Protein AF-A0A2J4PZT4-F1 (afdb_monomer_lite)

pLDDT: mean 82.84, std 11.15, range [50.34, 97.62]

InterPro domains:
  IPR010221 VCBS domain [TIGR01965] (191-259)
  IPR010221 VCBS domain [TIGR01965] (465-500)
  IPR055014 BapA/Bap-like, C-terminal domain [NF045619] (23-519)

Radius of gyration: 37.74 Å; chains: 1; bounding box: 84×54×115 Å

Secondary structure (DSSP, 8-state):
-EES--TT-B--GGGGTT---EEEEEEEEEEEEEEEEEEEEE---HHHHHHHHHHH-TT-EEEEEEEEEETTT-BEEEEEEEEEEEEEETTTEEEEEEEEEEEEEEEEEEEEEEEESSSSSHHHHHHHHHHHTT-----EEEEEEEEEEE---EEEETTS--TTSPPPPP-SS-EEEEEEESSSTT---EE--TT-EEEE-SSEEEEE-TTSEEEEEE--SGGGTT-EEEEEEEEE-TT--EEEEEEEEE-----PPPB--------PEEEEE-TTTT-EEEE-EEES--TT-B--GGGGTT---EEEEPTTEEEEEEEEEEEEEEPPSSSHHHHHHHHTTT-SEEEEEEEEEETTT-BEEEEEEEEEEEEEPTTSSEEEEEEEEE---BPSEEEEEEEEES-TTSHHHHHHHTT----EEEEEEEEEEEEEPPEEEETTS--TTS----BSSS-EEEEEE-TTSTTPPPEE--TT-EEEE-SSEEEEE-TTSEEEEEE--SGGGTT-----EEEEE-TT-

Organism: NCBI:txid1134687

Sequence (521 aa):
QLVGLTLLSTVDVSLLSGNNLRFSVGSGTIEDMTVSVNGNSLLTASGLLTTIVNLLGAGNTLTADLSVVNTVTGEVVAIAENSVSISASLLGGLSYNGTVSFANLPAGDYTMVISAPESNGPLVSLINALAAAQVASFVNVDVTDSVGYSVGAIEGNVLDTTASGDMQDSGQGISVTSAVSDSVDGSTPVNVTSAGVNITGAYGVLTIHSDGSYSYQLTKGGAAIGQSDVFSYTITDEAGNTSTTNLTINIGGNIEPAQANPDAQETDLTATFDTLNGESGTVGQLVGVSLLGSVNVGLLNGNSFDFDVAAGANEKVLLSVSGTTGLSLGAALSTLLSLLGGASSFTADLSIVDKATGEVVQVLTNAVNINVDGLGLSLDYSGGGWSSMLPSGSYTAVVSSPNTGGLLGALLDLNLGTFINVSVTDSEGYHTDSLTGNVLQSDGDGDVADTGVNIKVTSVTATSVTDADPVSVTSSGTTIAGAWGSLTIHSDGSYTYQPYGGVNSVGQSEVFTYTITDSLG

Foldseek 3Di:
DAEADDQADFDDLVVVPPFPDKDWFDAQKWKKFKKKKWFKFADPDPVLLVVLCVLQPPPHWDFWKKFKAFNPGRGTNDIDGSFWIWDADPNHIIIITGMDMDFQHHGGMIDMDTYHNHNDGSVVVNVVSCVVVVGDGDMDMDTFDMDMARHDKDKDFQQDDDPPRHDHDDDDAKWWQWKWWPQDPPIDIDGAAQVWDWYDHPFWIWTAHRRRIIITRGRGGPVLAQHKTKMKIWMAHPVGDIDIDIDIGGHHDPFDFWFFDDFDFDWDKDKDKPPFAPQKWKAFEEELDDAQDFDPLVVGPVTPGKDFAAFQKWKKFFKKWWDKWFDDPDPPQVVLCVQVVNDQKDFWWKFKAFNVGRHRNDIRGRQWIWGQPPVNGMTIITGTGIDDTGFGGMIDMHGYYSDCPHSSVVCVVVVTDGIIMMGGRMMMMIGIDKDKDFSQGDDPRGHDHIDGAAKWWQWKFFPQDPPTDIDGAAQVWDWDDHPFWIWTAHRRRIIITRGSTDPVCPPDDTDMDIDMDHPVD

Structure (mmCIF, N/CA/C/O backbone):
data_AF-A0A2J4PZT4-F1
#
_entry.id   AF-A0A2J4PZT4-F1
#
loop_
_atom_site.group_PDB
_atom_site.id
_atom_site.type_symbol
_atom_site.label_atom_id
_atom_site.label_alt_id
_atom_site.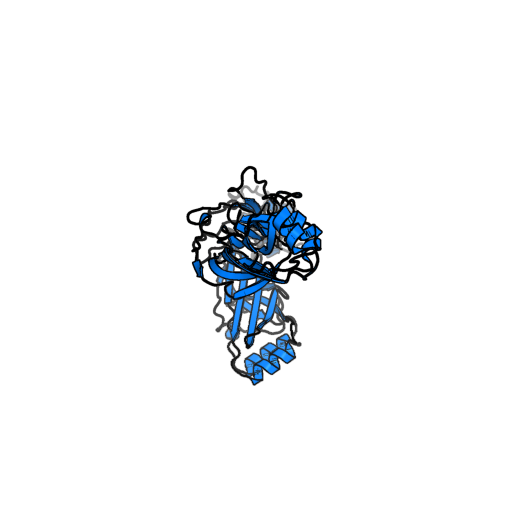label_comp_id
_atom_site.label_asym_id
_atom_site.label_entity_id
_atom_site.label_seq_id
_atom_site.pdbx_PDB_ins_code
_atom_site.Cartn_x
_atom_site.Cartn_y
_atom_site.Cartn_z
_atom_site.occupancy
_atom_site.B_iso_or_equiv
_atom_site.auth_seq_id
_atom_site.auth_comp_id
_atom_site.auth_asym_id
_atom_site.auth_atom_id
_atom_site.pdbx_PDB_model_num
ATOM 1 N N . GLN A 1 1 ? 2.993 -21.396 20.318 1.00 58.19 1 GLN A N 1
ATOM 2 C CA . GLN A 1 1 ? 1.892 -21.893 19.467 1.00 58.19 1 GLN A CA 1
ATOM 3 C C . GLN A 1 1 ? 0.947 -22.712 20.335 1.00 58.19 1 GLN A C 1
ATOM 5 O O . GLN A 1 1 ? 1.432 -23.542 21.097 1.00 58.19 1 GLN A O 1
ATOM 10 N N . LEU A 1 2 ? -0.358 -22.439 20.275 1.00 61.41 2 LEU A N 1
ATOM 11 C CA . LEU A 1 2 ? -1.412 -23.112 21.059 1.00 61.41 2 LEU A CA 1
ATOM 12 C C . LEU A 1 2 ? -2.424 -23.781 20.111 1.00 61.41 2 LEU A C 1
ATOM 14 O O . LEU A 1 2 ? -2.442 -23.479 18.922 1.00 61.41 2 LEU A O 1
ATOM 18 N N . VAL A 1 3 ? -3.244 -24.708 20.603 1.00 65.50 3 VAL A N 1
ATOM 19 C CA . VAL A 1 3 ? -4.161 -25.507 19.771 1.00 65.50 3 VAL A CA 1
ATOM 20 C C . VAL A 1 3 ? -5.600 -25.341 20.269 1.00 65.50 3 VAL A C 1
ATOM 22 O O . VAL A 1 3 ? -5.848 -25.598 21.445 1.00 65.50 3 VAL A O 1
ATOM 25 N N . GLY A 1 4 ? -6.529 -24.956 19.383 1.00 59.38 4 GLY A N 1
ATOM 26 C CA . GLY A 1 4 ? -7.976 -24.936 19.644 1.00 59.38 4 GLY A CA 1
ATOM 27 C C . GLY A 1 4 ? -8.456 -23.849 20.614 1.00 59.38 4 GLY A C 1
ATOM 28 O O . GLY A 1 4 ? -9.216 -24.152 21.534 1.00 59.38 4 GLY A O 1
ATOM 29 N N . LEU A 1 5 ? -7.993 -22.605 20.451 1.00 65.44 5 LEU A N 1
ATOM 30 C CA . LEU A 1 5 ? -8.408 -21.482 21.302 1.00 65.44 5 LEU A CA 1
ATOM 31 C C . LEU A 1 5 ? -9.755 -20.890 20.863 1.00 65.44 5 LEU A C 1
ATOM 33 O O . LEU A 1 5 ? -10.088 -20.869 19.686 1.00 65.44 5 LEU A O 1
ATOM 37 N N . THR A 1 6 ? -10.517 -20.372 21.829 1.00 67.06 6 THR A N 1
ATOM 38 C CA . THR A 1 6 ? -11.755 -19.604 21.594 1.00 67.06 6 THR A CA 1
ATOM 39 C C . THR A 1 6 ? -11.770 -18.348 22.471 1.00 67.06 6 THR A C 1
ATOM 41 O O . THR A 1 6 ? -11.064 -18.298 23.478 1.00 67.06 6 THR A O 1
ATOM 44 N N . LEU A 1 7 ? -12.596 -17.348 22.143 1.00 63.53 7 LEU A N 1
ATOM 45 C CA . LEU A 1 7 ? -12.765 -16.113 22.939 1.00 63.53 7 LEU A CA 1
ATOM 46 C C . LEU A 1 7 ? -13.178 -16.359 24.405 1.00 63.53 7 LEU A C 1
ATOM 48 O O . LEU A 1 7 ? -13.045 -15.482 25.243 1.00 63.53 7 LEU A O 1
ATOM 52 N N . LEU A 1 8 ? -13.689 -17.550 24.728 1.00 61.16 8 LEU A N 1
ATOM 53 C CA . LEU A 1 8 ? -14.095 -17.933 26.085 1.00 61.16 8 LEU A CA 1
ATOM 54 C C . LEU A 1 8 ? -13.060 -18.841 26.774 1.00 61.16 8 LEU A C 1
ATOM 56 O O . LEU A 1 8 ? -13.343 -19.418 27.825 1.00 61.16 8 LEU A O 1
ATOM 60 N N . SER A 1 9 ? -11.882 -19.023 26.169 1.00 78.38 9 SER A N 1
ATOM 61 C CA . SER A 1 9 ? -10.829 -19.902 26.682 1.00 78.38 9 SER A CA 1
ATOM 62 C C . SER A 1 9 ? -9.790 -19.150 27.512 1.00 78.38 9 SER A C 1
ATOM 64 O O . SER A 1 9 ? -9.510 -17.972 27.289 1.00 78.38 9 SER A O 1
ATOM 66 N N . THR A 1 10 ? -9.199 -19.862 28.470 1.00 78.94 10 THR A N 1
ATOM 67 C CA . THR A 1 10 ? -8.066 -19.391 29.266 1.00 78.94 10 THR A CA 1
ATOM 68 C C . THR A 1 10 ? -6.823 -20.213 28.949 1.00 78.94 10 THR A C 1
ATOM 70 O O . THR A 1 10 ? -6.861 -21.441 28.840 1.00 78.94 10 THR A O 1
ATOM 73 N N . VAL A 1 11 ? -5.704 -19.519 28.791 1.00 77.06 11 VAL A N 1
ATOM 74 C CA . VAL A 1 11 ? -4.378 -20.079 28.550 1.00 77.06 11 VAL A CA 1
ATOM 75 C C . VAL A 1 11 ? -3.606 -20.099 29.864 1.00 77.06 11 VAL A C 1
ATOM 77 O O . VAL A 1 11 ? -3.618 -19.128 30.619 1.00 77.06 11 VAL A O 1
ATOM 80 N N . ASP A 1 12 ? -2.883 -21.187 30.133 1.00 75.69 12 ASP A N 1
ATOM 81 C CA . ASP A 1 12 ? -1.920 -21.212 31.235 1.00 75.69 12 ASP A CA 1
ATOM 82 C C . ASP A 1 12 ? -0.808 -20.184 30.969 1.00 75.69 12 ASP A C 1
ATOM 84 O O . ASP A 1 12 ? 0.013 -20.341 30.062 1.00 75.69 12 ASP A O 1
ATOM 88 N N . VAL A 1 13 ? -0.781 -19.125 31.779 1.00 77.31 13 VAL A N 1
ATOM 89 C CA . VAL A 1 13 ? 0.150 -17.996 31.646 1.00 77.31 13 VAL A CA 1
ATOM 90 C C . VAL A 1 13 ? 1.624 -18.408 31.714 1.00 77.31 13 VAL A C 1
ATOM 92 O O . VAL A 1 13 ? 2.482 -17.699 31.188 1.00 77.31 13 VAL A O 1
ATOM 95 N N . SER A 1 14 ? 1.948 -19.571 32.296 1.00 71.06 14 SER A N 1
ATOM 96 C CA . SER A 1 14 ? 3.321 -20.091 32.310 1.00 71.06 14 SER A CA 1
ATOM 97 C C . SER A 1 14 ? 3.851 -20.393 30.901 1.00 71.06 14 SER A C 1
ATOM 99 O O . SER A 1 14 ? 5.047 -20.220 30.643 1.00 71.06 14 SER A O 1
ATOM 101 N N . LEU A 1 15 ? 2.961 -20.735 29.962 1.00 66.62 15 LEU A N 1
ATOM 102 C CA . LEU A 1 15 ? 3.273 -20.990 28.551 1.00 66.62 15 LEU A CA 1
ATOM 103 C C . LEU A 1 15 ? 3.558 -19.706 27.757 1.00 66.62 15 LEU A C 1
ATOM 105 O O . LEU A 1 15 ? 4.111 -19.775 26.662 1.00 66.62 15 LEU A O 1
ATOM 109 N N . LEU A 1 16 ? 3.206 -18.539 28.305 1.00 66.19 16 LEU A N 1
ATOM 110 C CA . LEU A 1 16 ? 3.392 -17.226 27.675 1.00 66.19 16 LEU A CA 1
ATOM 111 C C . LEU A 1 16 ? 4.749 -16.590 28.023 1.00 66.19 16 LEU A C 1
ATOM 113 O O . LEU A 1 16 ? 5.119 -15.562 27.463 1.00 66.19 16 LEU A O 1
ATOM 117 N N . SER A 1 17 ? 5.502 -17.188 28.952 1.00 62.00 17 SER A N 1
ATOM 118 C CA . SER A 1 17 ? 6.756 -16.632 29.484 1.00 62.00 17 SER A CA 1
ATOM 119 C C . SER A 1 17 ? 7.890 -16.514 28.457 1.00 62.00 17 SER A C 1
ATOM 121 O O . SER A 1 17 ? 8.795 -15.708 28.655 1.00 62.00 17 SER A O 1
ATOM 123 N N . GLY A 1 18 ? 7.831 -17.283 27.365 1.00 62.25 18 GLY A N 1
ATOM 124 C CA . GLY A 1 18 ? 8.786 -17.232 26.254 1.00 62.25 18 GLY A CA 1
ATOM 125 C C . GLY A 1 18 ? 8.393 -16.304 25.097 1.00 62.25 18 GLY A C 1
ATOM 126 O O . GLY A 1 18 ? 9.127 -16.253 24.114 1.00 62.25 18 GLY A O 1
ATOM 127 N N . ASN A 1 19 ? 7.251 -15.607 25.172 1.00 64.69 19 ASN A N 1
ATOM 128 C CA . ASN A 1 19 ? 6.832 -14.666 24.130 1.00 64.69 19 ASN A CA 1
ATOM 129 C C . ASN A 1 19 ? 7.552 -13.323 24.291 1.00 64.69 19 ASN A C 1
ATOM 131 O O . ASN A 1 19 ? 7.513 -12.712 25.360 1.00 64.69 19 ASN A O 1
ATOM 135 N N . ASN A 1 20 ? 8.157 -12.843 23.203 1.00 65.19 20 ASN A N 1
ATOM 136 C CA . ASN A 1 20 ? 8.910 -11.587 23.205 1.00 65.19 20 ASN A CA 1
ATOM 137 C C . ASN A 1 20 ? 8.027 -10.350 22.988 1.00 65.19 20 ASN A C 1
ATOM 139 O O . ASN A 1 20 ? 8.387 -9.276 23.461 1.00 65.19 20 ASN A O 1
ATOM 143 N N . LEU A 1 21 ? 6.869 -10.490 22.331 1.00 76.00 21 LEU A N 1
ATOM 144 C CA . LEU A 1 21 ? 5.929 -9.383 22.178 1.00 76.00 21 LEU A CA 1
ATOM 145 C C . LEU A 1 21 ? 5.022 -9.285 23.408 1.00 76.00 21 LEU A C 1
ATOM 147 O O . LEU A 1 21 ? 4.201 -10.173 23.672 1.00 76.00 21 LEU A O 1
ATOM 151 N N . ARG A 1 22 ? 5.160 -8.178 24.136 1.00 84.31 22 ARG A N 1
ATOM 152 C CA . ARG A 1 22 ? 4.256 -7.768 25.210 1.00 84.31 22 ARG A CA 1
ATOM 153 C C . ARG A 1 22 ? 3.906 -6.305 25.011 1.00 84.31 22 ARG A C 1
ATOM 155 O O . ARG A 1 22 ? 4.799 -5.494 24.784 1.00 84.31 22 ARG A O 1
ATOM 162 N N . PHE A 1 23 ? 2.630 -5.988 25.124 1.00 86.19 23 PHE A N 1
ATOM 163 C CA . PHE A 1 23 ? 2.130 -4.623 25.034 1.00 86.19 23 PHE A CA 1
ATOM 164 C C . PHE A 1 23 ? 1.073 -4.404 26.110 1.00 86.19 23 PHE A C 1
ATOM 166 O O . PHE A 1 23 ? 0.533 -5.367 26.660 1.00 86.19 23 PHE A O 1
ATOM 173 N N . SER A 1 24 ? 0.792 -3.148 26.427 1.00 87.12 24 SER A N 1
ATOM 174 C CA . SER A 1 24 ? -0.222 -2.789 27.407 1.00 87.12 24 SER A CA 1
ATOM 175 C C . SER A 1 24 ? -1.179 -1.763 26.827 1.00 87.12 24 SER A C 1
ATOM 177 O O . SER A 1 24 ? -0.778 -0.850 26.110 1.00 87.12 24 SER A O 1
ATOM 179 N N . VAL A 1 25 ? -2.455 -1.927 27.157 1.00 85.44 25 VAL A N 1
ATOM 180 C CA . VAL A 1 25 ? -3.487 -0.915 26.948 1.00 85.44 25 VAL A CA 1
ATOM 181 C C . VAL A 1 25 ? -3.657 -0.176 28.267 1.00 85.44 25 VAL A C 1
ATOM 183 O O . VAL A 1 25 ? -3.874 -0.800 29.313 1.00 85.44 25 VAL A O 1
ATOM 186 N N . GLY A 1 26 ? -3.521 1.149 28.225 1.00 80.44 26 GLY A N 1
ATOM 187 C CA . GLY A 1 26 ? -3.592 2.010 29.400 1.00 80.44 26 GLY A CA 1
ATOM 188 C C . GLY A 1 26 ? -4.915 1.894 30.163 1.00 80.44 26 GLY A C 1
ATOM 189 O O . GLY A 1 26 ? -5.976 1.609 29.614 1.00 80.44 26 GLY A O 1
ATOM 190 N N . SER A 1 27 ? -4.875 2.136 31.474 1.00 81.19 27 SER A N 1
ATOM 191 C CA . SER A 1 27 ? -6.096 2.206 32.282 1.00 81.19 27 SER A CA 1
ATOM 192 C C . SER A 1 27 ? -7.000 3.343 31.803 1.00 81.19 27 SER A C 1
ATOM 194 O O . SER A 1 27 ? -6.530 4.473 31.665 1.00 81.19 27 SER A O 1
ATOM 196 N N . GLY A 1 28 ? -8.294 3.067 31.624 1.00 74.38 28 GLY A N 1
ATOM 197 C CA . GLY A 1 28 ? -9.245 4.064 31.125 1.00 74.38 28 GLY A CA 1
ATOM 198 C C . GLY A 1 28 ? -9.096 4.357 29.632 1.00 74.38 28 GLY A C 1
ATOM 199 O O . GLY A 1 28 ? -9.621 5.366 29.167 1.00 74.38 28 GLY A O 1
ATOM 200 N N . THR A 1 29 ? -8.388 3.503 28.884 1.00 79.88 29 THR A N 1
ATOM 201 C CA . THR A 1 29 ? -8.364 3.545 27.424 1.00 79.88 29 THR A CA 1
ATOM 202 C C . THR A 1 29 ? -8.880 2.243 26.820 1.00 79.88 29 THR A C 1
ATOM 204 O O . THR A 1 29 ? -8.951 1.197 27.473 1.00 79.88 29 THR A O 1
ATOM 207 N N . ILE A 1 30 ? -9.278 2.340 25.559 1.00 85.31 30 ILE A N 1
ATOM 208 C CA . ILE A 1 30 ? -9.547 1.215 24.668 1.00 85.31 30 ILE A CA 1
ATOM 209 C C . ILE A 1 30 ? -8.637 1.406 23.463 1.00 85.31 30 ILE A C 1
ATOM 211 O O . ILE A 1 30 ? -8.523 2.534 22.996 1.00 85.31 30 ILE A O 1
ATOM 215 N N . GLU A 1 31 ? -8.007 0.353 22.957 1.00 83.44 31 GLU A N 1
ATOM 216 C CA . GLU A 1 31 ? -7.124 0.453 21.790 1.00 83.44 31 GLU A CA 1
ATOM 217 C C . GLU A 1 31 ? -7.657 -0.351 20.604 1.00 83.44 31 GLU A C 1
ATOM 219 O O . GLU A 1 31 ? -8.036 -1.517 20.745 1.00 83.44 31 GLU A O 1
ATOM 224 N N . ASP A 1 32 ? -7.632 0.266 19.429 1.00 85.38 32 ASP A N 1
ATOM 225 C CA . ASP A 1 32 ? -7.597 -0.456 18.160 1.00 85.38 32 ASP A CA 1
ATOM 226 C C . ASP A 1 32 ? -6.126 -0.615 17.758 1.00 85.38 32 ASP A C 1
ATOM 228 O O . ASP A 1 32 ? -5.315 0.279 17.983 1.00 85.38 32 ASP A O 1
ATOM 232 N N . MET A 1 33 ? -5.750 -1.762 17.205 1.00 83.88 33 MET A N 1
ATOM 233 C CA . MET A 1 33 ? -4.356 -2.100 16.927 1.00 83.88 33 MET A CA 1
ATOM 234 C C . MET A 1 33 ? -4.242 -2.887 15.631 1.00 83.88 33 MET A C 1
ATOM 236 O O . MET A 1 33 ? -4.926 -3.894 15.472 1.00 83.88 33 MET A O 1
ATOM 240 N N . THR A 1 34 ? -3.318 -2.500 14.758 1.00 81.62 34 THR A N 1
ATOM 241 C CA . THR A 1 34 ? -2.908 -3.302 13.602 1.00 81.62 34 THR A CA 1
ATOM 242 C C . THR A 1 34 ? -1.523 -3.877 13.843 1.00 81.62 34 THR A C 1
ATOM 244 O O . THR A 1 34 ? -0.612 -3.192 14.309 1.00 81.62 34 THR A O 1
ATOM 247 N N . VAL A 1 35 ? -1.368 -5.159 13.532 1.00 83.50 35 VAL A N 1
ATOM 248 C CA . VAL A 1 35 ? -0.105 -5.875 13.671 1.00 83.50 35 VAL A CA 1
ATOM 249 C C . VAL A 1 35 ? 0.289 -6.559 12.379 1.00 83.50 35 VAL A C 1
ATOM 251 O O . VAL A 1 35 ? -0.555 -7.102 11.662 1.00 83.50 35 VAL A O 1
ATOM 254 N N . SER A 1 36 ? 1.591 -6.577 12.123 1.00 84.88 36 SER A N 1
ATOM 255 C CA . SER A 1 36 ? 2.199 -7.352 11.051 1.00 84.88 36 SER A CA 1
ATOM 256 C C . SER A 1 36 ? 2.976 -8.526 11.637 1.00 84.88 36 SER A C 1
ATOM 258 O O . SER A 1 36 ? 3.699 -8.395 12.623 1.00 84.88 36 SER A O 1
ATOM 260 N N . VAL A 1 37 ? 2.797 -9.700 11.040 1.00 85.94 37 VAL A N 1
ATOM 261 C CA . VAL A 1 37 ? 3.424 -10.962 11.424 1.00 85.94 37 VAL A CA 1
ATOM 262 C C . VAL A 1 37 ? 4.362 -11.376 10.306 1.00 85.94 37 VAL A C 1
ATOM 264 O O . VAL A 1 37 ? 3.906 -11.860 9.273 1.00 85.94 37 VAL A O 1
ATOM 267 N N . ASN A 1 38 ? 5.667 -11.249 10.536 1.00 83.81 38 ASN A N 1
ATOM 268 C CA . ASN A 1 38 ? 6.696 -11.556 9.548 1.00 83.81 38 ASN A CA 1
ATOM 269 C C . ASN A 1 38 ? 7.791 -12.414 10.172 1.00 83.81 38 ASN A C 1
ATOM 271 O O . ASN A 1 38 ? 8.186 -12.219 11.317 1.00 83.81 38 ASN A O 1
ATOM 275 N N . GLY A 1 39 ? 8.337 -13.371 9.432 1.00 78.69 39 GLY A N 1
ATOM 276 C CA . GLY A 1 39 ? 9.518 -14.077 9.914 1.00 78.69 39 GLY A CA 1
ATOM 277 C C . GLY A 1 39 ? 9.910 -15.269 9.072 1.00 78.69 39 GLY A C 1
ATOM 278 O O . GLY A 1 39 ? 9.073 -15.922 8.446 1.00 78.69 39 GLY A O 1
ATOM 279 N N . ASN A 1 40 ? 11.202 -15.583 9.101 1.00 74.88 40 ASN A N 1
ATOM 280 C CA . ASN A 1 40 ? 11.754 -16.758 8.452 1.00 74.88 40 ASN A CA 1
ATOM 281 C C . ASN A 1 40 ? 12.463 -17.620 9.494 1.00 74.88 40 ASN A C 1
ATOM 283 O O . ASN A 1 40 ? 13.399 -17.192 10.165 1.00 74.88 40 ASN A O 1
ATOM 287 N N . SER A 1 41 ? 12.030 -18.868 9.611 1.00 73.19 41 SER A N 1
ATOM 288 C CA . SER A 1 41 ? 12.685 -19.864 10.453 1.00 73.19 41 SER A CA 1
ATOM 289 C C . SER A 1 41 ? 13.491 -20.807 9.574 1.00 73.19 41 SER A C 1
ATOM 291 O O . SER A 1 41 ? 12.914 -21.574 8.804 1.00 73.19 41 SER A O 1
ATOM 293 N N . LEU A 1 42 ? 14.820 -20.763 9.679 1.00 68.94 42 LEU A N 1
ATOM 294 C CA . LEU A 1 42 ? 15.697 -21.668 8.938 1.00 68.94 42 LEU A CA 1
ATOM 295 C C . LEU A 1 42 ? 15.722 -23.051 9.601 1.00 68.94 42 LEU A C 1
ATOM 297 O O . LEU A 1 42 ? 16.035 -23.179 10.785 1.00 68.94 42 LEU A O 1
ATOM 301 N N . LEU A 1 43 ? 15.421 -24.101 8.837 1.00 70.75 43 LEU A N 1
ATOM 302 C CA . LEU A 1 43 ? 15.370 -25.471 9.337 1.00 70.75 43 LEU A CA 1
ATOM 303 C C . LEU A 1 43 ? 16.652 -26.204 8.933 1.00 70.75 43 LEU A C 1
ATOM 305 O O . LEU A 1 43 ? 16.807 -26.657 7.804 1.00 70.75 43 LEU A O 1
ATOM 309 N N . THR A 1 44 ? 17.589 -26.352 9.868 1.00 60.41 44 THR A N 1
ATOM 310 C CA . THR A 1 44 ? 18.912 -26.947 9.591 1.00 60.41 44 THR A CA 1
ATOM 311 C C . THR A 1 44 ? 18.934 -28.482 9.644 1.00 60.41 44 THR A C 1
ATOM 313 O O . THR A 1 44 ? 19.931 -29.105 9.279 1.00 60.41 44 THR A O 1
ATOM 316 N N . ALA A 1 45 ? 17.838 -29.129 10.060 1.00 62.53 45 ALA A N 1
ATOM 317 C CA . ALA A 1 45 ? 17.738 -30.584 10.154 1.00 62.53 45 ALA A CA 1
ATOM 318 C C . ALA A 1 45 ? 17.124 -31.204 8.881 1.00 62.53 45 ALA A C 1
ATOM 320 O O . ALA A 1 45 ? 15.922 -31.103 8.638 1.00 62.53 45 ALA A O 1
ATOM 321 N N . SER A 1 46 ? 17.935 -31.928 8.101 1.00 59.19 46 SER A N 1
ATOM 322 C CA . SER A 1 46 ? 17.546 -32.551 6.817 1.00 59.19 46 SER A CA 1
ATOM 323 C C . SER A 1 46 ? 16.299 -33.465 6.892 1.00 59.19 46 SER A C 1
ATOM 325 O O . SER A 1 46 ? 15.489 -33.496 5.963 1.00 59.19 46 SER A O 1
ATOM 327 N N . GLY A 1 47 ? 16.073 -34.155 8.018 1.00 60.38 47 GLY A N 1
ATOM 328 C CA . GLY A 1 47 ? 14.874 -34.987 8.227 1.00 60.38 47 GLY A CA 1
ATOM 329 C C . GLY A 1 47 ? 13.589 -34.195 8.515 1.00 60.38 47 GLY A C 1
ATOM 330 O O . GLY A 1 47 ? 12.486 -34.653 8.208 1.00 60.38 47 GLY A O 1
ATOM 331 N N . LEU A 1 48 ? 13.723 -32.986 9.059 1.00 68.06 48 LEU A N 1
ATOM 332 C CA . LEU A 1 48 ? 12.598 -32.117 9.390 1.00 68.06 48 LEU A CA 1
ATOM 333 C C . LEU A 1 48 ? 12.056 -31.418 8.141 1.00 68.06 48 LEU A C 1
ATOM 335 O O . LEU A 1 48 ? 10.844 -31.350 7.965 1.00 68.06 48 LEU A O 1
ATOM 339 N N . LEU A 1 49 ? 12.942 -31.002 7.229 1.00 66.75 49 LEU A N 1
ATOM 340 C CA . LEU A 1 49 ? 12.549 -30.384 5.961 1.00 66.75 49 LEU A CA 1
ATOM 341 C C . LEU A 1 49 ? 11.675 -31.324 5.120 1.00 66.75 49 LEU A C 1
ATOM 343 O O . LEU A 1 49 ? 10.626 -30.920 4.638 1.00 66.75 49 LEU A O 1
ATOM 347 N N . THR A 1 50 ? 12.052 -32.601 5.019 1.00 66.31 50 THR A N 1
ATOM 348 C CA . THR A 1 50 ? 11.263 -33.612 4.291 1.00 66.31 50 THR A CA 1
ATOM 349 C C . THR A 1 50 ? 9.882 -33.812 4.927 1.00 66.31 50 THR A C 1
ATOM 351 O O . THR A 1 50 ? 8.877 -33.913 4.228 1.00 66.31 50 THR A O 1
ATOM 354 N N . THR A 1 51 ? 9.815 -33.834 6.261 1.00 66.81 51 THR A N 1
ATOM 355 C CA . THR A 1 51 ? 8.556 -33.976 7.010 1.00 66.81 51 THR A CA 1
ATOM 356 C C . THR A 1 51 ? 7.639 -32.771 6.790 1.00 66.81 51 THR A C 1
ATOM 358 O O . THR A 1 51 ? 6.449 -32.942 6.544 1.00 66.81 51 THR A O 1
ATOM 361 N N . ILE A 1 52 ? 8.198 -31.561 6.814 1.00 68.94 52 ILE A N 1
ATOM 362 C CA . ILE A 1 52 ? 7.466 -30.303 6.634 1.00 68.94 52 ILE A CA 1
ATOM 363 C C . ILE A 1 52 ? 7.011 -30.124 5.183 1.00 68.94 52 ILE A C 1
ATOM 365 O O . ILE A 1 52 ? 5.853 -29.794 4.954 1.00 68.94 52 ILE A O 1
ATOM 369 N N . VAL A 1 53 ? 7.864 -30.428 4.201 1.00 66.62 53 VAL A N 1
ATOM 370 C CA . VAL A 1 53 ? 7.499 -30.408 2.775 1.00 66.62 53 VAL A CA 1
ATOM 371 C C . VAL A 1 53 ? 6.409 -31.435 2.464 1.00 66.62 53 VAL A C 1
ATOM 373 O O . VAL A 1 53 ? 5.512 -31.137 1.685 1.00 66.62 53 VAL A O 1
ATOM 376 N N . ASN A 1 54 ? 6.424 -32.614 3.092 1.00 68.94 54 ASN A N 1
ATOM 377 C CA . ASN A 1 54 ? 5.354 -33.605 2.926 1.00 68.94 54 ASN A CA 1
ATOM 378 C C . ASN A 1 54 ? 4.041 -33.189 3.601 1.00 68.94 54 ASN A C 1
ATOM 380 O O . ASN A 1 54 ? 2.971 -33.547 3.118 1.00 68.94 54 ASN A O 1
ATOM 384 N N . LEU A 1 55 ? 4.122 -32.464 4.718 1.00 68.31 55 LEU A N 1
ATOM 385 C CA . LEU A 1 55 ? 2.955 -32.001 5.464 1.00 68.31 55 LEU A CA 1
ATOM 386 C C . LEU A 1 55 ? 2.280 -30.797 4.801 1.00 68.31 55 LEU A C 1
ATOM 388 O O . LEU A 1 55 ? 1.056 -30.711 4.790 1.00 68.31 55 LEU A O 1
ATOM 392 N N . LEU A 1 56 ? 3.083 -29.888 4.249 1.00 69.00 56 LEU A N 1
ATOM 393 C CA . LEU A 1 56 ? 2.611 -28.737 3.489 1.00 69.00 56 LEU A CA 1
ATOM 394 C C . LEU A 1 56 ? 2.237 -29.150 2.062 1.00 69.00 56 LEU A C 1
ATOM 396 O O . LEU A 1 56 ? 1.242 -28.687 1.539 1.00 69.00 56 LEU A O 1
ATOM 400 N N . GLY A 1 57 ? 2.971 -30.058 1.420 1.00 59.84 57 GLY A N 1
ATOM 401 C CA . GLY A 1 57 ? 2.887 -30.292 -0.024 1.00 59.84 57 GLY A CA 1
ATOM 402 C C . GLY A 1 57 ? 3.542 -29.151 -0.816 1.00 59.84 57 GLY A C 1
ATOM 403 O O . GLY A 1 57 ? 3.633 -28.018 -0.344 1.00 59.84 57 GLY A O 1
ATOM 404 N N . ALA A 1 58 ? 4.039 -29.435 -2.022 1.00 52.19 58 ALA A N 1
ATOM 405 C CA . ALA A 1 58 ? 4.707 -28.426 -2.846 1.00 52.19 58 ALA A CA 1
ATOM 406 C C . ALA A 1 58 ? 3.739 -27.278 -3.198 1.00 52.19 58 ALA A C 1
ATOM 408 O O . ALA A 1 58 ? 2.804 -27.477 -3.970 1.00 52.19 58 ALA A O 1
ATOM 409 N N . GLY A 1 59 ? 3.975 -26.092 -2.629 1.00 56.25 59 GLY A N 1
ATOM 410 C CA . GLY A 1 59 ? 3.230 -24.867 -2.931 1.00 56.25 59 GLY A CA 1
ATOM 411 C C . GLY A 1 59 ? 1.988 -24.588 -2.079 1.00 56.25 59 GLY A C 1
ATOM 412 O O . GLY A 1 59 ? 1.292 -23.627 -2.390 1.00 56.25 59 GLY A O 1
ATOM 413 N N . ASN A 1 60 ? 1.690 -25.365 -1.027 1.00 68.12 60 ASN A N 1
ATOM 414 C CA . ASN A 1 60 ? 0.567 -25.017 -0.147 1.00 68.12 60 ASN A CA 1
ATOM 415 C C . ASN A 1 60 ? 0.994 -24.151 1.042 1.00 68.12 60 ASN A C 1
ATOM 417 O O . ASN A 1 60 ? 2.094 -24.268 1.587 1.00 68.12 60 ASN A O 1
ATOM 421 N N . THR A 1 61 ? 0.036 -23.337 1.465 1.00 80.00 61 THR A N 1
ATOM 422 C CA . THR A 1 61 ? 0.085 -22.462 2.629 1.00 80.00 61 THR A CA 1
ATOM 423 C C . THR A 1 61 ? -0.849 -23.018 3.697 1.00 80.00 61 THR A C 1
ATOM 425 O O . THR A 1 61 ? -1.985 -23.383 3.393 1.00 80.00 61 THR A O 1
ATOM 428 N N . LEU A 1 62 ? -0.393 -23.069 4.948 1.00 85.69 62 LEU A N 1
ATOM 429 C CA . LEU A 1 62 ? -1.276 -23.255 6.099 1.00 85.69 62 LEU A CA 1
ATOM 430 C C . LEU A 1 62 ? -1.698 -21.899 6.639 1.00 85.69 62 LEU A C 1
ATOM 432 O O . LEU A 1 62 ? -0.898 -20.970 6.669 1.00 85.69 62 LEU A O 1
ATOM 436 N N . THR A 1 63 ? -2.932 -21.813 7.111 1.00 87.62 63 THR A N 1
ATOM 437 C CA . THR A 1 63 ? -3.425 -20.654 7.845 1.00 87.62 63 THR A CA 1
ATOM 438 C C . THR A 1 63 ? -3.465 -20.964 9.333 1.00 87.62 63 THR A C 1
ATOM 440 O O . THR A 1 63 ? -3.756 -22.091 9.743 1.00 87.62 63 THR A O 1
ATOM 443 N N . ALA A 1 64 ? -3.134 -19.965 10.139 1.00 88.06 64 ALA A N 1
ATOM 444 C CA . ALA A 1 64 ? -3.213 -20.001 11.587 1.00 88.06 64 ALA A CA 1
ATOM 445 C C . ALA A 1 64 ? -3.958 -18.767 12.095 1.00 88.06 64 ALA A C 1
ATOM 447 O O . ALA A 1 64 ? -3.980 -17.725 11.434 1.00 88.06 64 ALA A O 1
ATOM 448 N N . ASP A 1 65 ? -4.528 -18.887 13.285 1.00 90.38 65 ASP A N 1
ATOM 449 C CA . ASP A 1 65 ? -5.197 -17.784 13.957 1.00 90.38 65 ASP A CA 1
ATOM 450 C C . ASP A 1 65 ? -4.171 -16.975 14.748 1.00 90.38 65 ASP A C 1
ATOM 452 O O . ASP A 1 65 ? -3.213 -17.534 15.298 1.00 90.38 65 ASP A O 1
ATOM 456 N N . LEU A 1 66 ? -4.395 -15.668 14.858 1.00 90.38 66 LEU A N 1
ATOM 457 C CA . LEU A 1 66 ? -3.650 -14.806 15.768 1.00 90.38 66 LEU A CA 1
ATOM 458 C C . LEU A 1 66 ? -4.563 -14.389 16.916 1.00 90.38 66 LEU A C 1
ATOM 460 O O . LEU A 1 66 ? -5.625 -13.810 16.700 1.00 90.38 66 LEU A O 1
ATOM 464 N N . SER A 1 67 ? -4.155 -14.701 18.141 1.00 90.56 67 SER A N 1
ATOM 465 C CA . SER A 1 67 ? -4.945 -14.442 19.343 1.00 90.56 67 SER A CA 1
ATOM 466 C C . SER A 1 67 ? -4.244 -13.444 20.254 1.00 90.56 67 SER A C 1
ATOM 468 O O . SER A 1 67 ? -3.050 -13.588 20.518 1.00 90.56 67 SER A O 1
ATOM 470 N N . VAL A 1 68 ? -4.993 -12.482 20.788 1.00 91.50 68 VAL A N 1
ATOM 471 C CA . VAL A 1 68 ? -4.540 -11.574 21.848 1.00 91.50 68 VAL A CA 1
ATOM 472 C C . VAL A 1 68 ? -4.907 -12.187 23.193 1.00 91.50 68 VAL A C 1
ATOM 474 O O . VAL A 1 68 ? -6.069 -12.512 23.440 1.00 91.50 68 VAL A O 1
ATOM 477 N N . VAL A 1 69 ? -3.915 -12.364 24.061 1.00 90.88 69 VAL A N 1
ATOM 478 C CA . VAL A 1 69 ? -4.066 -13.054 25.347 1.00 90.88 69 VAL A CA 1
ATOM 479 C C . VAL A 1 69 ? -3.621 -12.141 26.476 1.00 90.88 69 VAL A C 1
ATOM 481 O O . VAL A 1 69 ? -2.502 -11.624 26.460 1.00 90.88 69 VAL A O 1
ATOM 484 N N . ASN A 1 70 ? -4.482 -11.963 27.475 1.00 91.44 70 ASN A N 1
ATOM 485 C CA . ASN A 1 70 ? -4.149 -11.233 28.687 1.00 91.44 70 ASN A CA 1
ATOM 486 C C . ASN A 1 70 ? -3.095 -12.017 29.480 1.00 91.44 70 ASN A C 1
ATOM 488 O O . ASN A 1 70 ? -3.287 -13.176 29.844 1.00 91.44 70 ASN A O 1
ATOM 492 N N . THR A 1 71 ? -1.960 -11.388 29.757 1.00 89.56 71 THR A N 1
ATOM 493 C CA . THR A 1 71 ? -0.811 -12.053 30.379 1.00 89.56 71 THR A CA 1
ATOM 494 C C . THR A 1 71 ? -0.956 -12.261 31.884 1.00 89.56 71 THR A C 1
ATOM 496 O O . THR A 1 71 ? -0.179 -13.019 32.465 1.00 89.56 71 THR A O 1
ATOM 499 N N . VAL A 1 72 ? -1.941 -11.613 32.509 1.00 88.25 72 VAL A N 1
ATOM 500 C CA . VAL A 1 72 ? -2.257 -11.748 33.933 1.00 88.25 72 VAL A CA 1
ATOM 501 C C . VAL A 1 72 ? -3.318 -12.825 34.146 1.00 88.25 72 VAL A C 1
ATOM 503 O O . VAL A 1 72 ? -3.143 -13.692 35.000 1.00 88.25 72 VAL A O 1
ATOM 506 N N . THR A 1 73 ? -4.410 -12.787 33.377 1.00 90.00 73 THR A N 1
ATOM 507 C CA . THR A 1 73 ? -5.549 -13.709 33.548 1.00 90.00 73 THR A CA 1
ATOM 508 C C . THR A 1 73 ? -5.456 -14.959 32.674 1.00 90.00 73 THR A C 1
ATOM 510 O O . THR A 1 73 ? -6.098 -15.963 32.980 1.00 90.00 73 THR A O 1
ATOM 513 N N . GLY A 1 74 ? -4.672 -14.917 31.594 1.00 87.12 74 GLY A N 1
ATOM 514 C CA . GLY A 1 74 ? -4.641 -15.953 30.562 1.00 87.12 74 GLY A CA 1
ATOM 515 C C . GLY A 1 74 ? -5.835 -15.906 29.606 1.00 87.12 74 GLY A C 1
ATOM 516 O O . GLY A 1 74 ? -5.949 -16.761 28.734 1.00 87.12 74 GLY A O 1
ATOM 517 N N . GLU A 1 75 ? -6.743 -14.947 29.763 1.00 90.25 75 GLU A N 1
ATOM 518 C CA . GLU A 1 75 ? -7.948 -14.822 28.945 1.00 90.25 75 GLU A CA 1
ATOM 519 C C . GLU A 1 75 ? -7.614 -14.448 27.498 1.00 90.25 75 GLU A C 1
ATOM 521 O O . GLU A 1 75 ? -6.808 -13.548 27.248 1.00 90.25 75 GLU A O 1
ATOM 526 N N . VAL A 1 76 ? -8.247 -15.128 26.542 1.00 90.44 76 VAL A N 1
ATOM 527 C CA . VAL A 1 76 ? -8.162 -14.775 25.122 1.00 90.44 76 VAL A CA 1
ATOM 528 C C . VAL A 1 76 ? -9.176 -13.674 24.820 1.00 90.44 76 VAL A C 1
ATOM 530 O O . VAL A 1 76 ? -10.370 -13.940 24.735 1.00 90.44 76 VAL A O 1
ATOM 533 N N . VAL A 1 77 ? -8.706 -12.441 24.635 1.00 90.81 77 VAL A N 1
ATOM 534 C CA . VAL A 1 77 ? -9.582 -11.265 24.471 1.00 90.81 77 VAL A CA 1
ATOM 535 C C . VAL A 1 77 ? -9.966 -10.986 23.020 1.00 90.81 77 VAL A C 1
ATOM 537 O O . VAL A 1 77 ? -10.994 -10.367 22.765 1.00 90.81 77 VAL A O 1
ATOM 540 N N . ALA A 1 78 ? -9.161 -11.448 22.061 1.00 91.25 78 ALA A N 1
ATOM 541 C CA . ALA A 1 78 ? -9.453 -11.315 20.639 1.00 91.25 78 ALA A CA 1
ATOM 542 C C . ALA A 1 78 ? -8.817 -12.458 19.841 1.00 91.25 78 ALA A C 1
ATOM 544 O O . ALA A 1 78 ? -7.741 -12.946 20.194 1.00 91.25 78 ALA A O 1
ATOM 545 N N . ILE A 1 79 ? -9.474 -12.872 18.757 1.00 90.69 79 ILE A N 1
ATOM 546 C CA . ILE A 1 79 ? -8.960 -13.856 17.800 1.00 90.69 79 ILE A CA 1
ATOM 547 C C . ILE A 1 79 ? -9.217 -13.323 16.399 1.00 90.69 79 ILE A C 1
ATOM 549 O O . ILE A 1 79 ? -10.339 -12.939 16.078 1.00 90.69 79 ILE A O 1
ATOM 553 N N . ALA A 1 80 ? -8.182 -13.339 15.572 1.00 90.62 80 ALA A N 1
ATOM 554 C CA . ALA A 1 80 ? -8.310 -13.150 14.146 1.00 90.62 80 ALA A CA 1
ATOM 555 C C . ALA A 1 80 ? -8.034 -14.466 13.423 1.00 90.62 80 ALA A C 1
ATOM 557 O O . ALA A 1 80 ? -6.888 -14.924 13.324 1.00 90.62 80 ALA A O 1
ATOM 558 N N . GLU A 1 81 ? -9.115 -15.071 12.946 1.00 90.38 81 GLU A N 1
ATOM 559 C CA . GLU A 1 81 ? -9.109 -16.393 12.333 1.00 90.38 81 GLU A CA 1
ATOM 560 C C . GLU A 1 81 ? -8.364 -16.393 10.995 1.00 90.38 81 GLU A C 1
ATOM 562 O O . GLU A 1 81 ? -8.532 -15.489 10.177 1.00 90.38 81 GLU A O 1
ATOM 567 N N . ASN A 1 82 ? -7.563 -17.431 10.752 1.00 87.88 82 ASN A N 1
ATOM 568 C CA . ASN A 1 82 ? -6.833 -17.674 9.505 1.00 87.88 82 ASN A CA 1
ATOM 569 C C . ASN A 1 82 ? -5.981 -16.487 9.011 1.00 87.88 82 ASN A C 1
ATOM 571 O O . ASN A 1 82 ? -5.729 -16.360 7.812 1.00 87.88 82 ASN A O 1
ATOM 575 N N . SER A 1 83 ? -5.538 -15.621 9.923 1.00 88.56 83 SER A N 1
ATOM 576 C CA . SER A 1 83 ? -4.874 -14.351 9.609 1.00 88.56 83 SER A CA 1
ATOM 577 C C . SER A 1 83 ? -3.374 -14.483 9.332 1.00 88.56 83 SER A C 1
ATOM 579 O O . SER A 1 83 ? -2.781 -13.594 8.723 1.00 88.56 83 SER A O 1
ATOM 581 N N . VAL A 1 84 ? -2.753 -15.596 9.733 1.00 89.56 84 VAL A N 1
ATOM 582 C CA . VAL A 1 84 ? -1.320 -15.842 9.533 1.00 89.56 84 VAL A CA 1
ATOM 583 C C . VAL A 1 84 ? -1.111 -16.957 8.518 1.00 89.56 84 VAL A C 1
ATOM 585 O O . VAL A 1 84 ? -1.486 -18.106 8.746 1.00 89.56 84 VAL A O 1
ATOM 588 N N . SER A 1 85 ? -0.458 -16.622 7.411 1.00 89.44 85 SER A N 1
ATOM 589 C CA . SER A 1 85 ? 0.000 -17.551 6.381 1.00 89.44 85 SER A CA 1
ATOM 590 C C . SER A 1 85 ? 1.344 -18.162 6.777 1.00 89.44 85 SER A C 1
ATOM 592 O O . SER A 1 85 ? 2.278 -17.450 7.146 1.00 89.44 85 SER A O 1
ATOM 594 N N . ILE A 1 86 ? 1.449 -19.487 6.688 1.00 86.69 86 ILE A N 1
ATOM 595 C CA . ILE A 1 86 ? 2.656 -20.263 6.975 1.00 86.69 86 ILE A CA 1
ATOM 596 C C . ILE A 1 86 ? 2.990 -21.100 5.743 1.00 86.69 86 ILE A C 1
ATOM 598 O O . ILE A 1 86 ? 2.231 -21.991 5.358 1.00 86.69 86 ILE A O 1
ATOM 602 N N . SER A 1 87 ? 4.145 -20.845 5.138 1.00 83.81 87 SER A N 1
ATOM 603 C CA . SER A 1 87 ? 4.597 -21.530 3.922 1.00 83.81 87 SER A CA 1
ATOM 604 C C . SER A 1 87 ? 6.027 -22.050 4.059 1.00 83.81 87 SER A C 1
ATOM 606 O O . SER A 1 87 ? 6.803 -21.579 4.891 1.00 83.81 87 SER A O 1
ATOM 608 N N . ALA A 1 88 ? 6.392 -23.048 3.252 1.00 77.19 88 ALA A N 1
ATOM 609 C CA . ALA A 1 88 ? 7.779 -23.493 3.153 1.00 77.19 88 ALA A CA 1
ATOM 610 C C . ALA A 1 88 ? 8.578 -22.554 2.239 1.00 77.19 88 ALA A C 1
ATOM 612 O O . ALA A 1 88 ? 8.176 -22.290 1.109 1.00 77.19 88 ALA A O 1
ATOM 613 N N . SER A 1 89 ? 9.744 -22.108 2.700 1.00 69.56 89 SER A N 1
ATOM 614 C CA . SER A 1 89 ? 10.705 -21.363 1.883 1.00 69.56 89 SER A CA 1
ATOM 615 C C . SER A 1 89 ? 11.548 -22.309 1.021 1.00 69.56 89 SER A C 1
ATOM 617 O O . SER A 1 89 ? 11.968 -23.374 1.486 1.00 69.56 89 SER A O 1
ATOM 619 N N . LEU A 1 90 ? 11.868 -21.883 -0.210 1.00 62.38 90 LEU A N 1
ATOM 620 C CA . LEU A 1 90 ? 12.771 -22.590 -1.135 1.00 62.38 90 LEU A CA 1
ATOM 621 C C . LEU A 1 90 ? 14.167 -22.841 -0.540 1.00 62.38 90 LEU A C 1
ATOM 623 O O . LEU A 1 90 ? 14.845 -23.779 -0.951 1.00 62.38 90 LEU A O 1
ATOM 627 N N . LEU A 1 91 ? 14.584 -22.034 0.440 1.00 63.38 91 LEU A N 1
ATOM 628 C CA . LEU A 1 91 ? 15.883 -22.148 1.111 1.00 63.38 91 LEU A CA 1
ATOM 629 C C . LEU A 1 91 ? 15.862 -23.082 2.337 1.00 63.38 91 LEU A C 1
ATOM 631 O O . LEU A 1 91 ? 16.825 -23.119 3.098 1.00 63.38 91 LEU A O 1
ATOM 635 N N . GLY A 1 92 ? 14.790 -23.859 2.531 1.00 64.69 92 GLY A N 1
ATOM 636 C CA . GLY A 1 92 ? 14.709 -24.861 3.598 1.00 64.69 92 GLY A CA 1
ATOM 637 C C . GLY A 1 92 ? 14.242 -24.296 4.940 1.00 64.69 92 GLY A C 1
ATOM 638 O O . GLY A 1 92 ? 14.848 -24.563 5.976 1.00 64.69 92 GLY A O 1
ATOM 639 N N . GLY A 1 93 ? 13.161 -23.514 4.934 1.00 76.12 93 GLY A N 1
ATOM 640 C CA . GLY A 1 93 ? 12.627 -22.864 6.133 1.00 76.12 93 GLY A CA 1
ATOM 641 C C . GLY A 1 93 ? 11.104 -22.759 6.163 1.00 76.12 93 GLY A C 1
ATOM 642 O O . GLY A 1 93 ? 10.435 -23.189 5.227 1.00 76.12 93 GLY A O 1
ATOM 643 N N . LEU A 1 94 ? 10.566 -22.161 7.226 1.00 80.56 94 LEU A N 1
ATOM 644 C CA . LEU A 1 94 ? 9.179 -21.689 7.293 1.00 80.56 94 LEU A CA 1
ATOM 645 C C . LEU A 1 94 ? 9.148 -20.171 7.153 1.00 80.56 94 LEU A C 1
ATOM 647 O O . LEU A 1 94 ? 9.957 -19.487 7.777 1.00 80.56 94 LEU A O 1
ATOM 651 N N . SER A 1 95 ? 8.217 -19.664 6.356 1.00 84.00 95 SER A N 1
ATOM 652 C CA . SER A 1 95 ? 7.913 -18.244 6.232 1.00 84.00 95 SER A CA 1
ATOM 653 C C . SER A 1 95 ? 6.548 -17.966 6.839 1.00 84.00 95 SER A C 1
ATOM 655 O O . SER A 1 95 ? 5.592 -18.683 6.540 1.00 84.00 95 SER A O 1
ATOM 657 N N . TYR A 1 96 ? 6.477 -16.925 7.660 1.00 86.44 96 TYR A N 1
ATOM 658 C CA . TYR A 1 96 ? 5.260 -16.417 8.283 1.00 86.44 96 TYR A CA 1
ATOM 659 C C . TYR A 1 96 ? 4.943 -15.057 7.677 1.00 86.44 96 TYR A C 1
ATOM 661 O O . TYR A 1 96 ? 5.855 -14.241 7.541 1.00 86.44 96 TYR A O 1
ATOM 669 N N . ASN A 1 97 ? 3.688 -14.843 7.292 1.00 85.00 97 ASN A N 1
ATOM 670 C CA . ASN A 1 97 ? 3.226 -13.577 6.733 1.00 85.00 97 ASN A CA 1
ATOM 671 C C . ASN A 1 97 ? 1.764 -13.321 7.113 1.00 85.00 97 ASN A C 1
ATOM 673 O O . ASN A 1 97 ? 0.925 -14.209 6.950 1.00 85.00 97 ASN A O 1
ATOM 677 N N . GLY A 1 98 ? 1.439 -12.112 7.549 1.00 85.44 98 GLY A N 1
ATOM 678 C CA . GLY A 1 98 ? 0.060 -11.687 7.778 1.00 85.44 98 GLY A CA 1
ATOM 679 C C . GLY A 1 98 ? -0.010 -10.272 8.333 1.00 85.44 98 GLY A C 1
ATOM 680 O O . GLY A 1 98 ? 0.882 -9.858 9.062 1.00 85.44 98 GLY A O 1
ATOM 681 N N . THR A 1 99 ? -1.084 -9.555 8.021 1.00 84.38 99 THR A N 1
ATOM 682 C CA . THR A 1 99 ? -1.397 -8.253 8.624 1.00 84.38 99 THR A CA 1
ATOM 683 C C . THR A 1 99 ? -2.825 -8.308 9.127 1.00 84.38 99 THR A C 1
ATOM 685 O O . THR A 1 99 ? -3.713 -8.782 8.415 1.00 84.38 99 THR A O 1
ATOM 688 N N . VAL A 1 100 ? -3.047 -7.879 10.366 1.00 86.69 100 VAL A N 1
ATOM 689 C CA . VAL A 1 100 ? -4.346 -8.032 11.016 1.00 86.69 100 VAL A CA 1
ATOM 690 C C . VAL A 1 100 ? -4.629 -6.935 12.024 1.00 86.69 100 VAL A C 1
ATOM 692 O O . VAL A 1 100 ? -3.730 -6.499 12.737 1.00 86.69 100 VAL A O 1
ATOM 695 N N . SER A 1 101 ? -5.894 -6.524 12.101 1.00 86.56 101 SER A N 1
ATOM 696 C CA . SER A 1 101 ? -6.356 -5.491 13.025 1.00 86.56 101 SER A CA 1
ATOM 697 C C . SER A 1 101 ? -7.262 -6.083 14.102 1.00 86.56 101 SER A C 1
ATOM 699 O O . SER A 1 101 ? -8.186 -6.848 13.819 1.00 86.56 101 SER A O 1
ATOM 701 N N . PHE A 1 102 ? -7.005 -5.701 15.346 1.00 89.25 102 PHE A N 1
ATOM 702 C CA . PHE A 1 102 ? -7.830 -5.972 16.510 1.00 89.25 102 PHE A CA 1
ATOM 703 C C . PHE A 1 102 ? -8.489 -4.674 16.948 1.00 89.25 102 PHE A C 1
ATOM 705 O O . PHE A 1 102 ? -7.817 -3.659 17.087 1.00 89.25 102 PHE A O 1
ATOM 712 N N . ALA A 1 103 ? -9.795 -4.713 17.185 1.00 87.62 103 ALA A N 1
ATOM 713 C CA . ALA A 1 103 ? -10.540 -3.542 17.616 1.00 87.62 103 ALA A CA 1
ATOM 714 C C . ALA A 1 103 ? -11.037 -3.707 19.050 1.00 87.62 103 ALA A C 1
ATOM 716 O O . ALA A 1 103 ? -11.443 -4.795 19.465 1.00 87.62 103 ALA A O 1
ATOM 717 N N . ASN A 1 104 ? -11.128 -2.588 19.754 1.00 87.19 104 ASN A N 1
ATOM 718 C CA . ASN A 1 104 ? -11.694 -2.455 21.084 1.00 87.19 104 ASN A CA 1
ATOM 719 C C . ASN A 1 104 ? -10.974 -3.281 22.161 1.00 87.19 104 ASN A C 1
ATOM 721 O O . ASN A 1 104 ? -11.627 -3.848 23.041 1.00 87.19 104 ASN A O 1
ATOM 725 N N . LEU A 1 105 ? -9.643 -3.368 22.101 1.00 89.44 105 LEU A N 1
ATOM 726 C CA . LEU A 1 105 ? -8.859 -4.021 23.143 1.00 89.44 105 LEU A CA 1
ATOM 727 C C . LEU A 1 105 ? -8.999 -3.224 24.450 1.00 89.44 105 LEU A C 1
ATOM 729 O O . LEU A 1 105 ? -8.654 -2.041 24.480 1.00 89.44 105 LEU A O 1
ATOM 733 N N . PRO A 1 106 ? -9.520 -3.827 25.533 1.00 88.31 106 PRO A N 1
ATOM 734 C CA . PRO A 1 106 ? -9.702 -3.122 26.794 1.00 88.31 106 PRO A CA 1
ATOM 735 C C . PRO A 1 106 ? -8.366 -2.941 27.523 1.00 88.31 106 PRO A C 1
ATOM 737 O O . PRO A 1 106 ? -7.386 -3.620 27.220 1.00 88.31 106 PRO A O 1
ATOM 740 N N . ALA A 1 107 ? -8.342 -2.080 28.541 1.00 87.38 107 ALA A N 1
ATOM 741 C CA . ALA A 1 107 ? -7.196 -1.920 29.437 1.00 87.38 107 ALA A CA 1
ATOM 742 C C . ALA A 1 107 ? -6.663 -3.265 29.967 1.00 87.38 107 ALA A C 1
ATOM 744 O O . ALA A 1 107 ? -7.424 -4.092 30.476 1.00 87.38 107 ALA A O 1
ATOM 745 N N . GLY A 1 108 ? -5.349 -3.476 29.877 1.00 89.75 108 GLY A N 1
ATOM 746 C CA . GLY A 1 108 ? -4.712 -4.722 30.299 1.00 89.75 108 GLY A CA 1
ATOM 747 C C . GLY A 1 108 ? -3.327 -4.938 29.697 1.00 89.75 108 GLY A C 1
ATOM 748 O O . GLY A 1 108 ? -2.899 -4.205 28.809 1.00 89.75 108 GLY A O 1
ATOM 749 N N . ASP A 1 109 ? -2.634 -5.966 30.186 1.00 90.88 109 ASP A N 1
ATOM 750 C CA . ASP A 1 109 ? -1.322 -6.380 29.688 1.00 90.88 109 ASP A CA 1
ATOM 751 C C . ASP A 1 109 ? -1.463 -7.616 28.805 1.00 90.88 109 ASP A C 1
ATOM 753 O O . ASP A 1 109 ? -1.925 -8.665 29.266 1.00 90.88 109 ASP A O 1
ATOM 757 N N . TYR A 1 110 ? -1.001 -7.533 27.564 1.00 91.25 110 TYR A N 1
ATOM 758 C CA . TYR A 1 110 ? -1.266 -8.528 26.534 1.00 91.25 110 TYR A CA 1
ATOM 759 C C . TYR A 1 110 ? -0.001 -9.085 25.889 1.00 91.25 110 TYR A C 1
ATOM 761 O O . TYR A 1 110 ? 1.085 -8.505 25.913 1.00 91.25 110 TYR A O 1
ATOM 769 N N . THR A 1 111 ? -0.168 -10.259 25.295 1.00 90.06 111 THR A N 1
ATOM 770 C CA . THR A 1 111 ? 0.759 -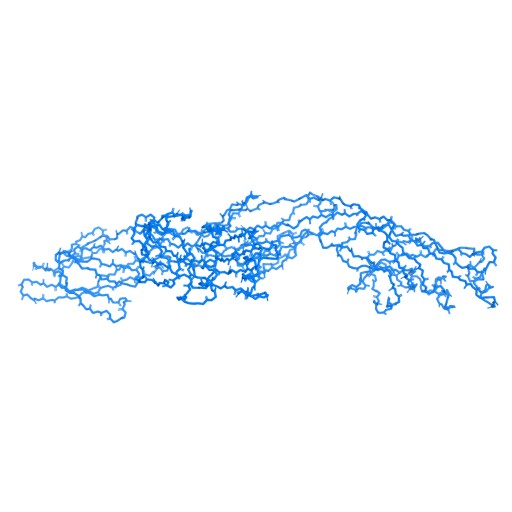10.874 24.350 1.00 90.06 111 THR A CA 1
ATOM 771 C C . THR A 1 111 ? -0.047 -11.447 23.191 1.00 90.06 111 THR A C 1
ATOM 773 O O . THR A 1 111 ? -1.265 -11.614 23.299 1.00 90.06 111 THR A O 1
ATOM 776 N N . MET A 1 112 ? 0.622 -11.771 22.091 1.00 88.31 112 MET A N 1
ATOM 777 C CA . MET A 1 112 ? -0.013 -12.422 20.950 1.00 88.31 112 MET A CA 1
ATOM 778 C C . MET A 1 112 ? 0.467 -13.856 20.805 1.00 88.31 112 MET A C 1
ATOM 780 O O . MET A 1 112 ? 1.631 -14.173 21.061 1.00 88.31 112 MET A O 1
ATOM 784 N N . VAL A 1 113 ? -0.440 -14.736 20.387 1.00 86.31 113 VAL A N 1
ATOM 785 C CA . VAL A 1 113 ? -0.132 -16.144 20.162 1.00 86.31 113 VAL A CA 1
ATOM 786 C C . VAL A 1 113 ? -0.705 -16.610 18.837 1.00 86.31 113 VAL A C 1
ATOM 788 O O . VAL A 1 113 ? -1.892 -16.457 18.572 1.00 86.31 113 VAL A O 1
ATOM 791 N N . ILE A 1 114 ? 0.145 -17.251 18.035 1.00 84.69 114 ILE A N 1
ATOM 792 C CA . ILE A 1 114 ? -0.294 -18.004 16.862 1.00 84.69 114 ILE A CA 1
ATOM 793 C C . ILE A 1 114 ? -0.896 -19.323 17.337 1.00 84.69 114 ILE A C 1
ATOM 795 O O . ILE A 1 114 ? -0.229 -20.098 18.042 1.00 84.69 114 ILE A O 1
ATOM 799 N N . SER A 1 115 ? -2.139 -19.588 16.953 1.00 82.69 115 SER A N 1
ATOM 800 C CA . SER A 1 115 ? -2.857 -20.794 17.342 1.00 82.69 115 SER A CA 1
ATOM 801 C C . SER A 1 115 ? -3.446 -21.544 16.152 1.00 82.69 115 SER A C 1
ATOM 803 O O . SER A 1 115 ? -3.655 -20.993 15.073 1.00 82.69 115 SER A O 1
ATOM 805 N N . ALA A 1 116 ? -3.624 -22.854 16.327 1.00 81.31 116 ALA A N 1
ATOM 806 C CA . ALA A 1 116 ? -4.321 -23.667 15.346 1.00 81.31 116 ALA A CA 1
ATOM 807 C C . ALA A 1 116 ? -5.840 -23.536 15.550 1.00 81.31 116 ALA A C 1
ATOM 809 O O . ALA A 1 116 ? -6.280 -23.753 16.687 1.00 81.31 116 ALA A O 1
ATOM 810 N N . PRO A 1 117 ? -6.615 -23.267 14.479 1.00 72.62 117 PRO A N 1
ATOM 811 C CA . PRO A 1 117 ? -8.068 -23.081 14.569 1.00 72.62 117 PRO A CA 1
ATOM 812 C C . PRO A 1 117 ? -8.777 -24.347 15.060 1.00 72.62 117 PRO A C 1
ATOM 814 O O . PRO A 1 117 ? -9.791 -24.295 15.745 1.00 72.62 117 PRO A O 1
ATOM 817 N N . GLU A 1 118 ? -8.197 -25.510 14.761 1.00 76.62 118 GLU A N 1
ATOM 818 C CA . GLU A 1 118 ? -8.742 -26.813 15.112 1.00 76.62 118 GLU A CA 1
ATOM 819 C C . GLU A 1 118 ? -7.795 -27.598 16.018 1.00 76.62 118 GLU A C 1
ATOM 821 O O . GLU A 1 118 ? -6.568 -27.469 15.965 1.00 76.62 118 GLU A O 1
ATOM 826 N N . SER A 1 119 ? -8.376 -28.487 16.828 1.00 76.81 119 SER A N 1
ATOM 827 C CA . SER A 1 119 ? -7.624 -29.362 17.743 1.00 76.81 119 SER A CA 1
ATOM 828 C C . SER A 1 119 ? -6.849 -30.491 17.048 1.00 76.81 119 SER A C 1
ATOM 830 O O . SER A 1 119 ? -6.043 -31.189 17.665 1.00 76.81 119 SER A O 1
ATOM 832 N N . ASN A 1 120 ? -7.088 -30.678 15.752 1.00 71.19 120 ASN A N 1
ATOM 833 C CA . ASN A 1 120 ? -6.443 -31.659 14.894 1.00 71.19 120 ASN A CA 1
ATOM 834 C C . ASN A 1 120 ? -6.204 -31.045 13.503 1.00 71.19 120 ASN A C 1
ATOM 836 O O . ASN A 1 120 ? -6.841 -30.065 13.136 1.00 71.19 120 ASN A O 1
ATOM 840 N N . GLY A 1 121 ? -5.256 -31.594 12.738 1.00 79.69 121 GLY A N 1
ATOM 841 C CA . GLY A 1 121 ? -4.990 -31.141 11.369 1.00 79.69 121 GLY A CA 1
ATOM 842 C C . GLY A 1 121 ? -3.510 -30.929 11.040 1.00 79.69 121 GLY A C 1
ATOM 843 O O . GLY A 1 121 ? -2.625 -31.236 11.853 1.00 79.69 121 GLY A O 1
ATOM 844 N N . PRO A 1 122 ? -3.219 -30.425 9.828 1.00 79.62 122 PRO A N 1
ATOM 845 C CA . PRO A 1 122 ? -1.852 -30.270 9.343 1.00 79.62 122 PRO A CA 1
ATOM 846 C C . PRO A 1 122 ? -1.063 -29.231 10.146 1.00 79.62 122 PRO A C 1
ATOM 848 O O . PRO A 1 122 ? 0.094 -29.480 10.466 1.00 79.62 122 PRO A O 1
ATOM 851 N N . LEU A 1 123 ? -1.687 -28.128 10.576 1.00 82.12 123 LEU A N 1
ATOM 852 C CA . LEU A 1 123 ? -1.016 -27.131 11.415 1.00 82.12 123 LEU A CA 1
ATOM 853 C C . LEU A 1 123 ? -0.644 -27.692 12.794 1.00 82.12 123 LEU A C 1
ATOM 855 O O . LEU A 1 123 ? 0.494 -27.549 13.222 1.00 82.12 123 LEU A O 1
ATOM 859 N N . VAL A 1 124 ? -1.548 -28.418 13.455 1.00 81.00 124 VAL A N 1
ATOM 860 C CA . VAL A 1 124 ? -1.246 -29.094 14.732 1.00 81.00 124 VAL A CA 1
ATOM 861 C C . VAL A 1 124 ? -0.102 -30.099 14.567 1.00 81.00 124 VAL A C 1
ATOM 863 O O . VAL A 1 124 ? 0.794 -30.183 15.407 1.00 81.00 124 VAL A O 1
ATOM 866 N N . SER A 1 125 ? -0.090 -30.835 13.455 1.00 81.38 125 SER A N 1
ATOM 867 C CA . SER A 1 125 ? 0.991 -31.772 13.130 1.00 81.38 125 SER A CA 1
ATOM 868 C C . SER A 1 125 ? 2.327 -31.054 12.916 1.00 81.38 125 SER A C 1
ATOM 870 O O . SER A 1 125 ? 3.360 -31.549 13.366 1.00 81.38 125 SER A O 1
ATOM 872 N N . LEU A 1 126 ? 2.307 -29.871 12.291 1.00 80.44 126 LEU A N 1
ATOM 873 C CA . LEU A 1 126 ? 3.487 -29.038 12.068 1.00 80.44 126 LEU A CA 1
ATOM 874 C C . LEU A 1 126 ? 4.042 -28.522 13.397 1.00 80.44 126 LEU A C 1
ATOM 876 O O . LEU A 1 126 ? 5.227 -28.693 13.668 1.00 80.44 126 LEU A O 1
ATOM 880 N N . ILE A 1 127 ? 3.176 -27.964 14.247 1.00 78.62 127 ILE A N 1
ATOM 881 C CA . ILE A 1 127 ? 3.523 -27.477 15.589 1.00 78.62 127 ILE A CA 1
ATOM 882 C C . ILE A 1 127 ? 4.188 -28.601 16.402 1.00 78.62 127 ILE A C 1
ATOM 884 O O . ILE A 1 127 ? 5.273 -28.419 16.957 1.00 78.62 127 ILE A O 1
ATOM 888 N N . ASN A 1 128 ? 3.587 -29.795 16.417 1.00 79.50 128 ASN A N 1
ATOM 889 C CA . ASN A 1 128 ? 4.128 -30.953 17.133 1.00 79.50 128 ASN A CA 1
ATOM 890 C C . ASN A 1 128 ? 5.478 -31.424 16.567 1.00 79.50 128 ASN A C 1
ATOM 892 O O . ASN A 1 128 ? 6.368 -31.792 17.336 1.00 79.50 128 ASN A O 1
ATOM 896 N N . ALA A 1 129 ? 5.656 -31.403 15.242 1.00 78.94 129 ALA A N 1
ATOM 897 C CA . ALA A 1 129 ? 6.917 -31.771 14.602 1.00 78.94 129 ALA A CA 1
ATOM 898 C C . ALA A 1 129 ? 8.047 -30.784 14.942 1.00 78.94 129 ALA A C 1
ATOM 900 O O . ALA A 1 129 ? 9.160 -31.213 15.251 1.00 78.94 129 ALA A O 1
ATOM 901 N N . LEU A 1 130 ? 7.758 -29.477 14.940 1.00 78.00 130 LEU A N 1
ATOM 902 C CA . LEU A 1 130 ? 8.708 -28.432 15.338 1.00 78.00 130 LEU A CA 1
ATOM 903 C C . LEU A 1 130 ? 9.103 -28.564 16.815 1.00 78.00 130 LEU A C 1
ATOM 905 O O . LEU A 1 130 ? 10.291 -28.520 17.141 1.00 78.00 130 LEU A O 1
ATOM 909 N N . ALA A 1 131 ? 8.123 -28.803 17.693 1.00 77.69 131 ALA A N 1
ATOM 910 C CA . ALA A 1 131 ? 8.352 -29.002 19.121 1.00 77.69 131 ALA A CA 1
ATOM 911 C C . ALA A 1 131 ? 9.203 -30.252 19.403 1.00 77.69 131 ALA A C 1
ATOM 913 O O . ALA A 1 131 ? 10.179 -30.180 20.149 1.00 77.69 131 ALA A O 1
ATOM 914 N N . ALA A 1 132 ? 8.892 -31.386 18.766 1.00 76.94 132 ALA A N 1
ATOM 915 C CA . ALA A 1 132 ? 9.667 -32.621 18.903 1.00 76.94 132 ALA A CA 1
ATOM 916 C C . ALA A 1 132 ? 11.113 -32.468 18.398 1.00 76.94 132 ALA A C 1
ATOM 918 O O . ALA A 1 132 ? 12.032 -33.081 18.943 1.00 76.94 132 ALA A O 1
ATOM 919 N N . ALA A 1 133 ? 11.320 -31.631 17.379 1.00 72.94 133 ALA A N 1
ATOM 920 C CA . ALA A 1 133 ? 12.637 -31.310 16.845 1.00 72.94 133 ALA A CA 1
ATOM 921 C C . ALA A 1 133 ? 13.386 -30.227 17.646 1.00 72.94 133 ALA A C 1
ATOM 923 O O . ALA A 1 133 ? 14.538 -29.941 17.321 1.00 72.94 133 ALA A O 1
ATOM 924 N N . GLN A 1 134 ? 12.764 -29.643 18.681 1.00 73.00 134 GLN A N 1
ATOM 925 C CA . GLN A 1 134 ? 13.303 -28.529 19.474 1.00 73.00 134 GLN A CA 1
ATOM 926 C C . GLN A 1 134 ? 13.755 -27.342 18.608 1.00 73.00 134 GLN A C 1
ATOM 928 O O . GLN A 1 134 ? 14.744 -26.673 18.906 1.00 73.00 134 GLN A O 1
ATOM 933 N N . VAL A 1 135 ? 13.041 -27.088 17.510 1.00 70.06 135 VAL A N 1
ATOM 934 C CA . VAL A 1 135 ? 13.337 -25.959 16.630 1.00 70.06 135 VAL A CA 1
ATOM 935 C C . VAL A 1 135 ? 12.665 -24.711 17.178 1.00 70.06 135 VAL A C 1
ATOM 937 O O . VAL A 1 135 ? 11.442 -24.655 17.292 1.00 70.06 135 VAL A O 1
ATOM 940 N N . ALA A 1 136 ? 13.468 -23.692 17.476 1.00 63.28 136 ALA A N 1
ATOM 941 C CA . ALA A 1 136 ? 12.954 -22.356 17.727 1.00 63.28 136 ALA A CA 1
ATOM 942 C C . ALA A 1 136 ? 12.477 -21.755 16.396 1.00 63.28 136 ALA A C 1
ATOM 944 O O . ALA A 1 136 ? 13.279 -21.548 15.485 1.00 63.28 136 ALA A O 1
ATOM 945 N N . SER A 1 137 ? 11.174 -21.505 16.269 1.00 64.44 137 SER A N 1
ATOM 946 C CA . SER A 1 137 ? 10.648 -20.686 15.180 1.00 64.44 137 SER A CA 1
ATOM 947 C C . SER A 1 137 ? 10.806 -19.215 15.546 1.00 64.44 137 SER A C 1
ATOM 949 O O . SER A 1 137 ? 10.298 -18.784 16.582 1.00 64.44 137 SER A O 1
ATOM 951 N N . PHE A 1 138 ? 11.479 -18.450 14.695 1.00 65.56 138 PHE A N 1
ATOM 952 C CA . PHE A 1 138 ? 11.553 -17.001 14.807 1.00 65.56 138 PHE A CA 1
ATOM 953 C C . PHE A 1 138 ? 10.397 -16.409 14.007 1.00 65.56 138 PHE A C 1
ATOM 955 O O . PHE A 1 138 ? 10.373 -16.494 12.778 1.00 65.56 138 PHE A O 1
ATOM 962 N N . VAL A 1 139 ? 9.424 -15.864 14.728 1.00 75.31 139 VAL A N 1
ATOM 963 C CA . VAL A 1 139 ? 8.330 -15.075 14.168 1.00 75.31 139 VAL A CA 1
ATOM 964 C C . VAL A 1 139 ? 8.406 -13.715 14.829 1.00 75.31 139 VAL A C 1
ATOM 966 O O . VAL A 1 139 ? 8.403 -13.637 16.059 1.00 75.31 139 VAL A O 1
ATOM 969 N N . ASN A 1 140 ? 8.510 -12.674 14.018 1.00 79.06 140 ASN A N 1
ATOM 970 C CA . ASN A 1 140 ? 8.375 -11.308 14.470 1.00 79.06 140 ASN A CA 1
ATOM 971 C C . ASN A 1 140 ? 6.905 -10.904 14.380 1.00 79.06 140 ASN A C 1
ATOM 973 O O . ASN A 1 140 ? 6.211 -11.249 13.421 1.00 79.06 140 ASN A O 1
ATOM 977 N N . VAL A 1 141 ? 6.432 -10.211 15.405 1.00 80.00 141 VAL A N 1
ATOM 978 C CA . VAL A 1 141 ? 5.109 -9.598 15.410 1.00 80.00 141 VAL A CA 1
ATOM 979 C C . VAL A 1 141 ? 5.326 -8.162 15.835 1.00 80.00 141 VAL A C 1
ATOM 981 O O . VAL A 1 141 ? 5.724 -7.923 16.975 1.00 80.00 141 VAL A O 1
ATOM 984 N N . ASP A 1 142 ? 5.092 -7.240 14.915 1.00 78.69 142 ASP A N 1
ATOM 985 C CA . ASP A 1 142 ? 5.256 -5.811 15.141 1.00 78.69 142 ASP A CA 1
ATOM 986 C C . ASP A 1 142 ? 3.882 -5.156 15.193 1.00 78.69 142 ASP A C 1
ATOM 988 O O . ASP A 1 142 ? 3.007 -5.455 14.376 1.00 78.69 142 ASP A O 1
ATOM 992 N N . VAL A 1 143 ? 3.690 -4.258 16.158 1.00 79.06 143 VAL A N 1
ATOM 993 C CA . VAL A 1 143 ? 2.548 -3.343 16.146 1.00 79.06 143 VAL A CA 1
ATOM 994 C C . VAL A 1 143 ? 2.869 -2.252 15.140 1.00 79.06 143 VAL A C 1
ATOM 996 O O . VAL A 1 143 ? 3.809 -1.489 15.349 1.00 79.06 143 VAL A O 1
ATOM 999 N N . THR A 1 144 ? 2.127 -2.223 14.039 1.00 71.62 144 THR A N 1
ATOM 1000 C CA . THR A 1 144 ? 2.363 -1.283 12.938 1.00 71.62 144 THR A CA 1
ATOM 1001 C C . THR A 1 144 ? 1.503 -0.034 13.045 1.00 71.62 144 THR A C 1
ATOM 1003 O O . THR A 1 144 ? 1.859 0.991 12.484 1.00 71.62 144 THR A O 1
ATOM 1006 N N . ASP A 1 145 ? 0.374 -0.126 13.747 1.00 72.69 145 ASP A N 1
ATOM 1007 C CA . ASP A 1 145 ? -0.508 1.001 14.039 1.00 72.69 145 ASP A CA 1
ATOM 1008 C C . ASP A 1 145 ? -1.261 0.728 15.349 1.00 72.69 145 ASP A C 1
ATOM 1010 O O . ASP A 1 145 ? -1.620 -0.422 15.638 1.00 72.69 145 ASP A O 1
ATOM 1014 N N . SER A 1 146 ? -1.504 1.765 16.147 1.00 76.94 146 SER A N 1
ATOM 1015 C CA . SER A 1 146 ? -2.416 1.683 17.283 1.00 76.94 146 SER A CA 1
ATOM 1016 C C . SER A 1 146 ? -3.095 3.017 17.568 1.00 76.94 146 SER A C 1
ATOM 1018 O O . SER A 1 146 ? -2.506 4.094 17.467 1.00 76.94 146 SER A O 1
ATOM 1020 N N . VAL A 1 147 ? -4.366 2.932 17.948 1.00 75.50 147 VAL A N 1
ATOM 1021 C CA . VAL A 1 147 ? -5.211 4.080 18.255 1.00 75.50 147 VAL A CA 1
ATOM 1022 C C . VAL A 1 147 ? -5.828 3.876 19.625 1.00 75.50 147 VAL A C 1
ATOM 1024 O O . VAL A 1 147 ? -6.730 3.057 19.803 1.00 75.50 147 VAL A O 1
ATOM 1027 N N . GLY A 1 148 ? -5.372 4.672 20.588 1.00 74.56 148 GLY A N 1
ATOM 1028 C CA . GLY A 1 148 ? -5.933 4.721 21.930 1.00 74.56 148 GLY A CA 1
ATOM 1029 C C . GLY A 1 148 ? -7.090 5.713 22.045 1.00 74.56 148 GLY A C 1
ATOM 1030 O O . GLY A 1 148 ? -6.938 6.910 21.803 1.00 74.56 148 GLY A O 1
ATOM 1031 N N . TYR A 1 149 ? -8.241 5.239 22.509 1.00 76.94 149 TYR A N 1
ATOM 1032 C CA . TYR A 1 149 ? -9.397 6.055 22.865 1.00 76.94 149 TYR A CA 1
ATOM 1033 C C . TYR A 1 149 ? -9.424 6.266 24.374 1.00 76.94 149 TYR A C 1
ATOM 1035 O O . TYR A 1 149 ? -9.679 5.329 25.133 1.00 76.94 149 TYR A O 1
ATOM 1043 N N . SER A 1 150 ? -9.165 7.497 24.821 1.00 70.75 150 SER A N 1
ATOM 1044 C CA . SER A 1 150 ? -9.293 7.860 26.234 1.00 70.75 150 SER A CA 1
ATOM 1045 C C . SER A 1 150 ? -10.761 8.003 26.610 1.00 70.75 150 SER A C 1
ATOM 1047 O O . SER A 1 150 ? -11.487 8.829 26.056 1.00 70.75 150 SER A O 1
ATOM 1049 N N . VAL A 1 151 ? -11.197 7.182 27.559 1.00 65.69 151 VAL A N 1
ATOM 1050 C CA . VAL A 1 151 ? -12.590 7.072 27.981 1.00 65.69 151 VAL A CA 1
ATOM 1051 C C . VAL A 1 151 ? -12.666 7.401 29.462 1.00 65.69 151 VAL A C 1
ATOM 1053 O O . VAL A 1 151 ? -12.656 6.527 30.327 1.00 65.69 151 VAL A O 1
ATOM 1056 N N . GLY A 1 152 ? -12.717 8.698 29.773 1.00 66.50 152 GLY A N 1
ATOM 1057 C CA . GLY A 1 152 ? -13.040 9.133 31.128 1.00 66.50 152 GLY A CA 1
ATOM 1058 C C . GLY A 1 152 ? -14.417 8.592 31.511 1.00 66.50 152 GLY A C 1
ATOM 1059 O O . GLY A 1 152 ? -15.377 8.799 30.769 1.00 66.50 152 GLY A O 1
ATOM 1060 N N . ALA A 1 153 ? -14.513 7.882 32.639 1.00 72.00 153 ALA A N 1
ATOM 1061 C CA . ALA A 1 153 ? -15.800 7.421 33.141 1.00 72.00 153 ALA A CA 1
ATOM 1062 C C . ALA A 1 153 ? -16.726 8.631 33.324 1.00 72.00 153 ALA A C 1
ATOM 1064 O O . ALA A 1 153 ? -16.360 9.616 33.971 1.00 72.00 153 ALA A O 1
ATOM 1065 N N . ILE A 1 154 ? -17.914 8.570 32.724 1.00 81.88 154 ILE A N 1
ATOM 1066 C CA . ILE A 1 154 ? -18.926 9.607 32.917 1.00 81.88 154 ILE A CA 1
ATOM 1067 C C . ILE A 1 154 ? -19.612 9.288 34.232 1.00 81.88 154 ILE A C 1
ATOM 1069 O O . ILE A 1 154 ? -20.299 8.276 34.327 1.00 81.88 154 ILE A O 1
ATOM 1073 N N . GLU A 1 155 ? -19.427 10.137 35.233 1.00 88.38 155 GLU A N 1
ATOM 1074 C CA . GLU A 1 155 ? -20.106 10.022 36.519 1.00 88.38 155 GLU A CA 1
ATOM 1075 C C . GLU A 1 155 ? -21.240 11.042 36.615 1.00 88.38 155 GLU A C 1
ATOM 1077 O O . GLU A 1 155 ? -21.135 12.175 36.136 1.00 88.38 155 GLU A O 1
ATOM 1082 N N . GLY A 1 156 ? -22.334 10.639 37.250 1.00 88.62 156 GLY A N 1
ATOM 1083 C CA . GLY A 1 156 ? -23.483 11.498 37.480 1.00 88.62 156 GLY A CA 1
ATOM 1084 C C . GLY A 1 156 ? -24.426 10.914 38.518 1.00 88.62 156 GLY A C 1
ATOM 1085 O O . GLY A 1 156 ? -24.151 9.888 39.142 1.00 88.62 156 GLY A O 1
ATOM 1086 N N . ASN A 1 157 ? -25.547 11.591 38.721 1.00 88.62 157 ASN A N 1
ATOM 1087 C CA . ASN A 1 157 ? -26.628 11.076 39.543 1.00 88.62 157 ASN A CA 1
ATOM 1088 C C . ASN A 1 157 ? -27.964 11.499 38.933 1.00 88.62 157 ASN A C 1
ATOM 1090 O O . ASN A 1 157 ? -28.190 12.693 38.778 1.00 88.62 157 ASN A O 1
ATOM 1094 N N . VAL A 1 158 ? -28.833 10.533 38.625 1.00 88.19 158 VAL A N 1
ATOM 1095 C CA . VAL A 1 158 ? -30.157 10.795 38.027 1.00 88.19 158 VAL A CA 1
ATOM 1096 C C . VAL A 1 158 ? -31.165 11.415 39.012 1.00 88.19 158 VAL A C 1
ATOM 1098 O O . VAL A 1 158 ? -32.205 11.937 38.624 1.00 88.19 158 VAL A O 1
ATOM 1101 N N . LEU A 1 159 ? -30.866 11.372 40.314 1.00 87.88 159 LEU A N 1
ATOM 1102 C CA . LEU A 1 159 ? -31.685 11.923 41.399 1.00 87.88 159 LEU A CA 1
ATOM 1103 C C . LEU A 1 159 ? -31.136 13.247 41.964 1.00 87.88 159 LEU A C 1
ATOM 1105 O O . LEU A 1 159 ? -31.719 13.791 42.905 1.00 87.88 159 LEU A O 1
ATOM 1109 N N . ASP A 1 160 ? -30.030 13.783 41.438 1.00 79.50 160 ASP A N 1
ATOM 1110 C CA . ASP A 1 160 ? -29.419 15.036 41.907 1.00 79.50 160 ASP A CA 1
ATOM 1111 C C . ASP A 1 160 ? -29.019 15.941 40.734 1.00 79.50 160 ASP A C 1
ATOM 1113 O O . ASP A 1 160 ? -28.661 15.483 39.653 1.00 79.50 160 ASP A O 1
ATOM 1117 N N . THR A 1 161 ? -29.034 17.254 40.951 1.00 62.72 161 THR A N 1
ATOM 1118 C CA . THR A 1 161 ? -28.487 18.223 39.999 1.00 62.72 161 THR A CA 1
ATOM 1119 C C . THR A 1 161 ? -26.962 18.163 40.036 1.00 62.72 161 THR A C 1
ATOM 1121 O O . THR A 1 161 ? -26.304 18.927 40.744 1.00 62.72 161 THR A O 1
ATOM 1124 N N . THR A 1 162 ? -26.386 17.229 39.285 1.00 57.19 162 THR A N 1
ATOM 1125 C CA . THR A 1 162 ? -24.933 17.121 39.118 1.00 57.19 162 THR A CA 1
ATOM 1126 C C . THR A 1 162 ? -24.428 18.043 38.000 1.00 57.19 162 THR A C 1
ATOM 1128 O O . THR A 1 162 ? -25.178 18.513 37.144 1.00 57.19 162 THR A O 1
ATOM 1131 N N . ALA A 1 163 ? -23.126 18.351 38.013 1.00 52.38 163 ALA A N 1
ATOM 1132 C CA . ALA A 1 163 ? -22.491 19.282 37.070 1.00 52.38 163 ALA A CA 1
ATOM 1133 C C . ALA A 1 163 ? -22.497 18.808 35.596 1.00 52.38 163 ALA A C 1
ATOM 1135 O O . ALA A 1 163 ? -22.071 19.557 34.719 1.00 52.38 163 ALA A O 1
ATOM 1136 N N . SER A 1 164 ? -22.978 17.591 35.320 1.00 55.97 164 SER A N 1
ATOM 1137 C CA . SER A 1 164 ? -23.095 16.968 33.995 1.00 55.97 164 SER A CA 1
ATOM 1138 C C . SER A 1 164 ? -24.297 17.457 33.170 1.00 55.97 164 SER A C 1
ATOM 1140 O O . SER A 1 164 ? -24.442 17.054 32.019 1.00 55.97 164 SER A O 1
ATOM 1142 N N . GLY A 1 165 ? -25.131 18.354 33.712 1.00 55.09 165 GLY A N 1
ATOM 1143 C CA . GLY A 1 165 ? -26.250 18.967 32.984 1.00 55.09 165 GLY A CA 1
ATOM 1144 C C . GLY A 1 165 ? -27.565 18.183 33.036 1.00 55.09 165 GLY A C 1
ATOM 1145 O O . GLY A 1 165 ? -28.498 18.546 32.320 1.00 55.09 165 GLY A O 1
ATOM 1146 N N . ASP A 1 166 ? -27.649 17.151 33.879 1.00 62.81 166 ASP A N 1
ATOM 1147 C CA . ASP A 1 166 ? -28.881 16.398 34.136 1.00 62.81 166 ASP A CA 1
ATOM 1148 C C . ASP A 1 166 ? -29.885 17.204 34.990 1.00 62.81 166 ASP A C 1
ATOM 1150 O O . ASP A 1 166 ? -29.498 18.021 35.835 1.00 62.81 166 ASP A O 1
ATOM 1154 N N . MET A 1 167 ? -31.186 16.990 34.769 1.00 65.06 167 MET A N 1
ATOM 1155 C CA . MET A 1 167 ? -32.249 17.566 35.596 1.00 65.06 167 MET A CA 1
ATOM 1156 C C . MET A 1 167 ? -32.637 16.580 36.696 1.00 65.06 167 MET A C 1
ATOM 1158 O O . MET A 1 167 ? -33.040 15.464 36.405 1.00 65.06 167 MET A O 1
ATOM 1162 N N . GLN A 1 168 ? -32.596 17.027 37.953 1.00 74.06 168 GLN A N 1
ATOM 1163 C CA . GLN A 1 168 ? -33.023 16.219 39.095 1.00 74.06 168 GLN A CA 1
ATOM 1164 C C . GLN A 1 168 ? -34.476 15.742 38.957 1.00 74.06 168 GLN A C 1
ATOM 1166 O O . GLN A 1 168 ? -35.402 16.552 38.830 1.00 74.06 168 GLN A O 1
ATOM 1171 N N . ASP A 1 169 ? -34.671 14.435 39.116 1.00 79.12 169 ASP A N 1
ATOM 1172 C CA . ASP A 1 169 ? -35.984 13.834 39.315 1.00 79.12 169 ASP A CA 1
ATOM 1173 C C . ASP A 1 169 ? -36.621 14.277 40.646 1.00 79.12 169 ASP A C 1
ATOM 1175 O O . ASP A 1 169 ? -35.988 14.314 41.702 1.00 79.12 169 ASP A O 1
ATOM 1179 N N . SER A 1 170 ? -37.913 14.623 40.619 1.00 71.19 170 SER A N 1
ATOM 1180 C CA . SER A 1 170 ? -38.617 15.174 41.785 1.00 71.19 170 SER A CA 1
ATOM 1181 C C . SER A 1 170 ? -39.398 14.116 42.569 1.00 71.19 170 SER A C 1
ATOM 1183 O O . SER A 1 170 ? -40.262 13.440 42.010 1.00 71.19 170 SER A O 1
ATOM 1185 N N . GLY A 1 171 ? -39.199 14.057 43.886 1.00 72.81 171 GLY A N 1
ATOM 1186 C CA . GLY A 1 171 ? -40.003 13.241 44.798 1.00 72.81 171 GLY A CA 1
ATOM 1187 C C . GLY A 1 171 ? -39.408 13.179 46.205 1.00 72.81 171 GLY A C 1
ATOM 1188 O O . GLY A 1 171 ? -38.239 13.489 46.409 1.00 72.81 171 GLY A O 1
ATOM 1189 N N . GLN A 1 172 ? -40.217 12.804 47.198 1.00 77.50 172 GLN A N 1
ATOM 1190 C CA . GLN A 1 172 ? -39.756 12.617 48.580 1.00 77.50 172 GLN A CA 1
ATOM 1191 C C . GLN A 1 172 ? -39.413 11.140 48.797 1.00 77.50 172 GLN A C 1
ATOM 1193 O O . GLN A 1 172 ? -40.268 10.285 48.582 1.00 77.50 172 GLN A O 1
ATOM 1198 N N . GLY A 1 173 ? -38.183 10.850 49.232 1.00 83.56 173 GLY A N 1
ATOM 1199 C CA . GLY A 1 173 ? -37.750 9.478 49.530 1.00 83.56 173 GLY A CA 1
ATOM 1200 C C . GLY A 1 173 ? -37.737 8.557 48.305 1.00 83.56 173 GLY A C 1
ATOM 1201 O O . GLY A 1 173 ? -38.129 7.397 48.402 1.00 83.56 173 GLY A O 1
ATOM 1202 N N . ILE A 1 174 ? -37.341 9.087 47.144 1.00 90.75 174 ILE A N 1
ATOM 1203 C CA . ILE A 1 174 ? -37.241 8.319 45.898 1.00 90.75 174 ILE A CA 1
ATOM 1204 C C . ILE A 1 174 ? -35.929 7.532 45.822 1.00 90.75 174 ILE A C 1
ATOM 1206 O O . ILE A 1 174 ? -34.895 7.973 46.319 1.00 90.75 174 ILE A O 1
ATOM 1210 N N . SER A 1 175 ? -35.980 6.369 45.177 1.00 93.06 175 SER A N 1
ATOM 1211 C CA . SER A 1 175 ? -34.815 5.535 44.859 1.00 93.06 175 SER A CA 1
ATOM 1212 C C . SER A 1 175 ? -34.975 4.898 43.484 1.00 93.06 175 SER A C 1
ATOM 1214 O O . SER A 1 175 ? -36.103 4.633 43.061 1.00 93.06 175 SER A O 1
ATOM 1216 N N . VAL A 1 176 ? -33.869 4.632 42.788 1.00 95.50 176 VAL A N 1
ATOM 1217 C CA . VAL A 1 176 ? -33.893 3.862 41.537 1.00 95.50 176 VAL A CA 1
ATOM 1218 C C . VAL A 1 176 ? -34.096 2.387 41.879 1.00 95.50 176 VAL A C 1
ATOM 1220 O O . VAL A 1 176 ? -33.303 1.801 42.615 1.00 95.50 176 VAL A O 1
ATOM 1223 N N . THR A 1 177 ? -35.155 1.776 41.349 1.00 96.62 177 THR A N 1
ATOM 1224 C CA . THR A 1 177 ? -35.524 0.383 41.656 1.00 96.62 177 THR A CA 1
ATOM 1225 C C . THR A 1 177 ? -35.350 -0.563 40.481 1.00 96.62 177 THR A C 1
ATOM 1227 O O . THR A 1 177 ? -35.131 -1.755 40.691 1.00 96.62 177 THR A O 1
ATOM 1230 N N . SER A 1 178 ? -35.396 -0.058 39.249 1.00 97.12 178 SER A N 1
ATOM 1231 C CA . SER A 1 178 ? -35.205 -0.865 38.046 1.00 97.12 178 SER A CA 1
ATOM 1232 C C . SER A 1 178 ? -34.543 -0.052 36.946 1.00 97.12 178 SER A C 1
ATOM 1234 O O . SER A 1 178 ? -34.834 1.132 36.809 1.00 97.12 178 SER A O 1
ATOM 1236 N N . ALA A 1 179 ? -33.713 -0.685 36.122 1.00 97.06 179 ALA A N 1
ATOM 1237 C CA . ALA A 1 179 ? -33.165 -0.066 34.920 1.00 97.06 179 ALA A CA 1
ATOM 1238 C C . ALA A 1 179 ? -32.936 -1.097 33.800 1.00 97.06 179 ALA A C 1
ATOM 1240 O O . ALA A 1 179 ? -32.813 -2.295 34.060 1.00 97.06 179 ALA A O 1
ATOM 1241 N N . VAL A 1 180 ? -32.947 -0.639 32.549 1.00 97.62 180 VAL A N 1
ATOM 1242 C CA . VAL A 1 180 ? -32.802 -1.457 31.334 1.00 97.62 180 VAL A CA 1
ATOM 1243 C C . VAL A 1 180 ? -32.092 -0.657 30.241 1.00 97.62 180 VAL A C 1
ATOM 1245 O O . VAL A 1 180 ? -32.199 0.566 30.208 1.00 97.62 180 VAL A O 1
ATOM 1248 N N . SER A 1 181 ? -31.357 -1.331 29.353 1.00 97.56 181 SER A N 1
ATOM 1249 C CA . SER A 1 181 ? -30.840 -0.693 28.137 1.00 97.56 181 SER A CA 1
ATOM 1250 C C . SER A 1 181 ? -31.916 -0.662 27.059 1.00 97.56 181 SER A C 1
ATOM 1252 O O . SER A 1 181 ? -32.500 -1.698 26.748 1.00 97.56 181 SER A O 1
ATOM 1254 N N . ASP A 1 182 ? -32.133 0.507 26.465 1.00 95.94 182 ASP A N 1
ATOM 1255 C CA . ASP A 1 182 ? -32.974 0.673 25.276 1.00 95.94 182 ASP A CA 1
ATOM 1256 C C . ASP A 1 182 ? -32.154 0.592 23.978 1.00 95.94 182 ASP A C 1
ATOM 1258 O O . ASP A 1 182 ? -32.716 0.444 22.896 1.00 95.94 182 ASP A O 1
ATOM 1262 N N . SER A 1 183 ? -30.822 0.665 24.077 1.00 93.75 183 SER A N 1
ATOM 1263 C CA . SER A 1 183 ? -29.899 0.545 22.941 1.00 93.75 183 SER A CA 1
ATOM 1264 C C . SER A 1 183 ? -29.671 -0.889 22.460 1.00 93.75 183 SER A C 1
ATOM 1266 O O . SER A 1 183 ? -29.113 -1.087 21.382 1.00 93.75 183 SER A O 1
ATOM 1268 N N . VAL A 1 184 ? -30.020 -1.894 23.270 1.00 94.12 184 VAL A N 1
ATOM 1269 C CA . VAL A 1 184 ? -29.725 -3.307 22.994 1.00 94.12 184 VAL A CA 1
ATOM 1270 C C . VAL A 1 184 ? -31.020 -4.109 22.928 1.00 94.12 184 VAL A C 1
ATOM 1272 O O . VAL A 1 184 ? -31.698 -4.306 23.942 1.00 94.12 184 VAL A O 1
ATOM 1275 N N . ASP A 1 185 ? -31.329 -4.618 21.736 1.00 92.56 185 ASP A N 1
ATOM 1276 C CA . ASP A 1 185 ? -32.520 -5.426 21.476 1.00 92.56 185 ASP A CA 1
ATOM 1277 C C . ASP A 1 185 ? -32.607 -6.645 22.405 1.00 92.56 185 ASP A C 1
ATOM 1279 O O . ASP A 1 185 ? -31.662 -7.419 22.564 1.00 92.56 185 ASP A O 1
ATOM 1283 N N . GLY A 1 186 ? -33.785 -6.846 22.999 1.00 91.75 186 GLY A N 1
ATOM 1284 C CA . GLY A 1 186 ? -34.049 -7.977 23.892 1.00 91.75 186 GLY A CA 1
ATOM 1285 C C . GLY A 1 186 ? -33.576 -7.785 25.335 1.00 91.75 186 GLY A C 1
ATOM 1286 O O . GLY A 1 186 ? -33.725 -8.710 26.135 1.00 91.75 186 GLY A O 1
ATOM 1287 N N . SER A 1 187 ? -33.060 -6.606 25.693 1.00 94.62 187 SER A N 1
ATOM 1288 C CA . SER A 1 187 ? -32.745 -6.266 27.083 1.00 94.62 187 SER A CA 1
ATOM 1289 C C . SER A 1 187 ? -33.981 -6.338 27.979 1.00 94.62 187 SER A C 1
ATOM 1291 O O . SER A 1 187 ? -35.075 -5.908 27.612 1.00 94.62 187 SER A O 1
ATOM 1293 N N . THR A 1 188 ? -33.806 -6.875 29.185 1.00 95.50 188 THR A N 1
ATOM 1294 C CA . THR A 1 188 ? -34.871 -6.970 30.192 1.00 95.50 188 THR A CA 1
ATOM 1295 C C . THR A 1 188 ? -34.540 -6.127 31.420 1.00 95.50 188 THR A C 1
ATOM 1297 O O . THR A 1 188 ? -33.367 -6.077 31.795 1.00 95.50 188 THR A O 1
ATOM 1300 N N . PRO A 1 189 ? -35.537 -5.528 32.096 1.00 95.38 189 PRO A N 1
ATOM 1301 C CA . PRO A 1 189 ? -35.297 -4.741 33.299 1.00 95.38 189 PRO A CA 1
ATOM 1302 C C . PRO A 1 189 ? -34.602 -5.518 34.417 1.00 95.38 189 PRO A C 1
ATOM 1304 O O . PRO A 1 189 ? -34.957 -6.660 34.717 1.00 95.38 189 PRO A O 1
ATOM 1307 N N . VAL A 1 190 ? -33.623 -4.865 35.041 1.00 95.94 190 VAL A N 1
ATOM 1308 C CA . VAL A 1 190 ? -32.829 -5.383 36.156 1.00 95.94 190 VAL A CA 1
ATOM 1309 C C . VAL A 1 190 ? -33.152 -4.584 37.410 1.00 95.94 190 VAL A C 1
ATOM 1311 O O . VAL A 1 190 ? -33.201 -3.355 37.371 1.00 95.94 190 VAL A O 1
ATOM 1314 N N . ASN A 1 191 ? -33.338 -5.276 38.536 1.00 96.81 191 ASN A N 1
ATOM 1315 C CA . ASN A 1 191 ? -33.538 -4.622 39.828 1.00 96.81 191 ASN A CA 1
ATOM 1316 C C . ASN A 1 191 ? -32.251 -3.926 40.277 1.00 96.81 191 ASN A C 1
ATOM 1318 O O . ASN A 1 191 ? -31.218 -4.576 40.433 1.00 96.81 191 ASN A O 1
ATOM 1322 N N . VAL A 1 192 ? -32.337 -2.624 40.527 1.00 96.69 192 VAL A N 1
ATOM 1323 C CA . VAL A 1 192 ? -31.209 -1.799 40.965 1.00 96.69 192 VAL A CA 1
ATOM 1324 C C . VAL A 1 192 ? -31.029 -1.930 42.477 1.00 96.69 192 VAL A C 1
ATOM 1326 O O . VAL A 1 192 ? -31.996 -2.005 43.235 1.00 96.69 192 VAL A O 1
ATOM 1329 N N . THR A 1 193 ? -29.775 -1.985 42.931 1.00 95.69 193 THR A N 1
ATOM 1330 C CA . THR A 1 193 ? -29.429 -2.149 44.351 1.00 95.69 193 THR A CA 1
ATOM 1331 C C . THR A 1 193 ? -28.457 -1.069 44.813 1.00 95.69 193 THR A C 1
ATOM 1333 O O . THR A 1 193 ? -27.841 -0.379 44.002 1.00 95.69 193 THR A O 1
ATOM 1336 N N . SER A 1 194 ? -28.263 -0.948 46.126 1.00 94.12 194 SER A N 1
ATOM 1337 C CA . SER A 1 194 ? -27.280 -0.019 46.694 1.00 94.12 194 SER A CA 1
ATOM 1338 C C . SER A 1 194 ? -25.829 -0.392 46.374 1.00 94.12 194 SER A C 1
ATOM 1340 O O . SER A 1 194 ? -24.953 0.450 46.506 1.00 94.12 194 SER A O 1
ATOM 1342 N N . ALA A 1 195 ? -25.557 -1.645 45.990 1.00 94.12 195 ALA A N 1
ATOM 1343 C CA . ALA A 1 195 ? -24.228 -2.083 45.559 1.00 94.12 195 ALA A CA 1
ATOM 1344 C C . ALA A 1 195 ? -23.929 -1.729 44.091 1.00 94.12 195 ALA A C 1
ATOM 1346 O O . ALA A 1 195 ? -22.817 -1.968 43.632 1.00 94.12 195 ALA A O 1
ATOM 1347 N N . GLY A 1 196 ? -24.918 -1.188 43.374 1.00 95.25 196 GLY A N 1
ATOM 1348 C CA . GLY A 1 196 ? -24.841 -0.947 41.942 1.00 95.25 196 GLY A CA 1
ATOM 1349 C C . GLY A 1 196 ? -25.218 -2.182 41.129 1.00 95.25 196 GLY A C 1
ATOM 1350 O O . GLY A 1 196 ? -25.132 -3.322 41.596 1.00 95.25 196 GLY A O 1
ATOM 1351 N N . VAL A 1 197 ? -25.681 -1.949 39.906 1.00 96.38 197 VAL A N 1
ATOM 1352 C CA . VAL A 1 197 ? -25.879 -2.989 38.893 1.00 96.38 197 VAL A CA 1
ATOM 1353 C C . VAL A 1 197 ? -25.333 -2.519 37.554 1.00 96.38 197 VAL A C 1
ATOM 1355 O O . VAL A 1 197 ? -25.472 -1.347 37.207 1.00 96.38 197 VAL A O 1
ATOM 1358 N N . ASN A 1 198 ? -24.741 -3.447 36.804 1.00 96.38 198 ASN A N 1
ATOM 1359 C CA . ASN A 1 198 ? -24.200 -3.180 35.477 1.00 96.38 198 ASN A CA 1
ATOM 1360 C C . ASN A 1 198 ? -25.263 -3.468 34.415 1.00 96.38 198 ASN A C 1
ATOM 1362 O O . ASN A 1 198 ? -25.854 -4.549 34.400 1.00 96.38 198 ASN A O 1
ATOM 1366 N N . ILE A 1 199 ? -25.460 -2.522 33.506 1.00 96.44 199 ILE A N 1
ATOM 1367 C CA . ILE A 1 199 ? -26.355 -2.622 32.360 1.00 96.44 199 ILE A CA 1
ATOM 1368 C C . ILE A 1 199 ? -25.523 -2.382 31.108 1.00 96.44 199 ILE A C 1
ATOM 1370 O O . ILE A 1 199 ? -24.987 -1.295 30.892 1.00 96.44 199 ILE A O 1
ATOM 1374 N N . THR A 1 200 ? -25.397 -3.418 30.288 1.00 95.31 200 THR A N 1
ATOM 1375 C CA . THR A 1 200 ? -24.686 -3.349 29.011 1.00 95.31 200 THR A CA 1
ATOM 1376 C C . THR A 1 200 ? -25.526 -2.580 27.994 1.00 95.31 200 THR A C 1
ATOM 1378 O O . THR A 1 200 ? -26.644 -2.988 27.687 1.00 95.31 200 THR A O 1
ATOM 1381 N N . GLY A 1 201 ? -24.987 -1.466 27.504 1.00 94.44 201 GLY A N 1
ATOM 1382 C CA . GLY A 1 201 ? -25.479 -0.733 26.340 1.00 94.44 201 GLY A CA 1
ATOM 1383 C C . GLY A 1 201 ? -24.823 -1.213 25.044 1.00 94.44 201 GLY A C 1
ATOM 1384 O O . GLY A 1 201 ? -24.109 -2.219 25.026 1.00 94.44 201 GLY A O 1
ATOM 1385 N N . ALA A 1 202 ? -25.071 -0.503 23.944 1.00 93.69 202 ALA A N 1
ATOM 1386 C CA . ALA A 1 202 ? -24.485 -0.835 22.647 1.00 93.69 202 ALA A CA 1
ATOM 1387 C C . ALA A 1 202 ? -23.009 -0.414 22.559 1.00 93.69 202 ALA A C 1
ATOM 1389 O O . ALA A 1 202 ? -22.213 -1.078 21.887 1.00 93.69 202 ALA A O 1
ATOM 1390 N N . TY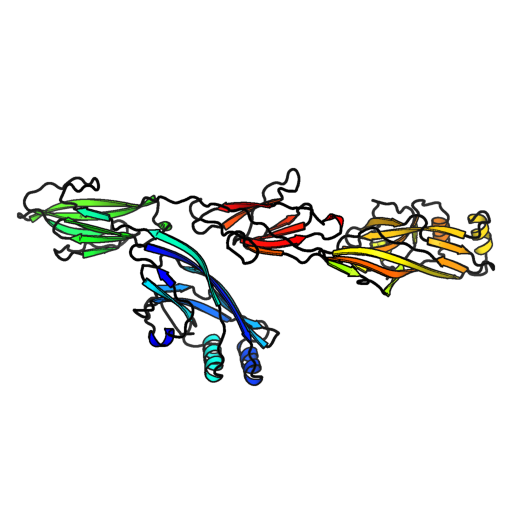R A 1 203 ? -22.636 0.666 23.251 1.00 91.56 203 TYR A N 1
ATOM 1391 C CA . TYR A 1 203 ? -21.311 1.280 23.162 1.00 91.56 203 TYR A CA 1
ATOM 1392 C C . TYR A 1 203 ? -20.558 1.284 24.494 1.00 91.56 203 TYR A C 1
ATOM 1394 O O . TYR A 1 203 ? -19.329 1.397 24.509 1.00 91.56 203 TYR A O 1
ATOM 1402 N N . GLY A 1 204 ? -21.248 1.098 25.617 1.00 91.25 204 GLY A N 1
ATOM 1403 C CA . GLY A 1 204 ? -20.637 1.048 26.940 1.00 91.25 204 GLY A CA 1
ATOM 1404 C C . GLY A 1 204 ? -21.441 0.261 27.964 1.00 91.25 204 GLY A C 1
ATOM 1405 O O . GLY A 1 204 ? -22.418 -0.412 27.654 1.00 91.25 204 GLY A O 1
ATOM 1406 N N . VAL A 1 205 ? -21.002 0.332 29.215 1.00 92.88 205 VAL A N 1
ATOM 1407 C CA . VAL A 1 205 ? -21.668 -0.282 30.364 1.00 92.88 205 VAL A CA 1
ATOM 1408 C C . VAL A 1 205 ? -22.016 0.812 31.363 1.00 92.88 205 VAL A C 1
ATOM 1410 O O . VAL A 1 205 ? -21.133 1.525 31.844 1.00 92.88 205 VAL A O 1
ATOM 1413 N N . LEU A 1 206 ? -23.304 0.920 31.686 1.00 95.31 206 LEU A N 1
ATOM 1414 C CA . LEU A 1 206 ? -23.815 1.768 32.757 1.00 95.31 206 LEU A CA 1
ATOM 1415 C C . LEU A 1 206 ? -23.782 0.988 34.074 1.00 95.31 206 LEU A C 1
ATOM 1417 O O . LEU A 1 206 ? -24.387 -0.074 34.176 1.00 95.31 206 LEU A O 1
ATOM 1421 N N . THR A 1 207 ? -23.132 1.528 35.096 1.00 95.69 207 THR A N 1
ATOM 1422 C CA . THR A 1 207 ? -23.294 1.086 36.484 1.00 95.69 207 THR A CA 1
ATOM 1423 C C . THR A 1 207 ? -24.222 2.069 37.177 1.00 95.69 207 THR A C 1
ATOM 1425 O O . THR A 1 207 ? -23.868 3.236 37.283 1.00 95.69 207 THR A O 1
ATOM 1428 N N . ILE A 1 208 ? -25.391 1.632 37.648 1.00 95.69 208 ILE A N 1
ATOM 1429 C CA . ILE A 1 208 ? -26.363 2.497 38.341 1.00 95.69 208 ILE A CA 1
ATOM 1430 C C . ILE A 1 208 ? -26.708 1.943 39.723 1.00 95.69 208 ILE A C 1
ATOM 1432 O O . ILE A 1 208 ? -26.876 0.734 39.895 1.00 95.69 208 ILE A O 1
ATOM 1436 N N . HIS A 1 209 ? -26.812 2.830 40.709 1.00 97.00 209 HIS A N 1
ATOM 1437 C CA . HIS A 1 209 ? -27.100 2.509 42.105 1.00 97.00 209 HIS A CA 1
ATOM 1438 C C . HIS A 1 209 ? -28.497 2.991 42.501 1.00 97.00 209 HIS A C 1
ATOM 1440 O O . HIS A 1 209 ? -29.086 3.868 41.870 1.00 97.00 209 HIS A O 1
ATOM 1446 N N . SER A 1 210 ? -29.039 2.433 43.586 1.00 95.69 210 SER A N 1
ATOM 1447 C CA . SER A 1 210 ? -30.381 2.799 44.061 1.00 95.69 210 SER A CA 1
ATOM 1448 C C . SER A 1 210 ? -30.489 4.251 44.541 1.00 95.69 210 SER A C 1
ATOM 1450 O O . SER A 1 210 ? -31.589 4.793 44.589 1.00 95.69 210 SER A O 1
ATOM 1452 N N . ASP A 1 211 ? -29.368 4.880 44.902 1.00 92.75 211 ASP A N 1
ATOM 1453 C CA . ASP A 1 211 ? -29.288 6.305 45.257 1.00 92.75 211 ASP A CA 1
ATOM 1454 C C . ASP A 1 211 ? -29.188 7.234 44.031 1.00 92.75 211 ASP A C 1
ATOM 1456 O O . ASP A 1 211 ? -28.994 8.441 44.183 1.00 92.75 211 ASP A O 1
ATOM 1460 N N . GLY A 1 212 ? -29.315 6.673 42.825 1.00 91.06 212 GLY A N 1
ATOM 1461 C CA . GLY A 1 212 ? -29.262 7.394 41.560 1.00 91.06 212 GLY A CA 1
ATOM 1462 C C . GLY A 1 212 ? -27.860 7.634 41.023 1.00 91.06 212 GLY A C 1
ATOM 1463 O O . GLY A 1 212 ? -27.733 7.997 39.854 1.00 91.06 212 GLY A O 1
ATOM 1464 N N . SER A 1 213 ? -26.812 7.418 41.826 1.00 92.75 213 SER A N 1
ATOM 1465 C CA . SER A 1 213 ? -25.441 7.577 41.352 1.00 92.75 213 SER A CA 1
ATOM 1466 C C . SER A 1 213 ? -25.148 6.567 40.248 1.00 92.75 213 SER A C 1
ATOM 1468 O O . SER A 1 213 ? -25.481 5.378 40.347 1.00 92.75 213 SER A O 1
ATOM 1470 N N . TYR A 1 214 ? -24.533 7.043 39.173 1.00 93.19 214 TYR A N 1
ATOM 1471 C CA . TYR A 1 214 ? -24.160 6.202 38.055 1.00 93.19 214 TYR A CA 1
ATOM 1472 C C . TYR A 1 214 ? -22.766 6.528 37.539 1.00 93.19 214 TYR A C 1
ATOM 1474 O O . TYR A 1 214 ? -22.289 7.660 37.634 1.00 93.19 214 TYR A O 1
ATOM 1482 N N . SER A 1 215 ? -22.136 5.517 36.953 1.00 92.25 215 SER A N 1
ATOM 1483 C CA . SER A 1 215 ? -20.966 5.670 36.104 1.00 92.25 215 SER A CA 1
ATOM 1484 C C . SER A 1 215 ? -21.218 4.993 34.763 1.00 92.25 215 SER A C 1
ATOM 1486 O O . SER A 1 215 ? -21.886 3.964 34.690 1.00 92.25 215 SER A O 1
ATOM 1488 N N . TYR A 1 216 ? -20.702 5.565 33.686 1.00 91.06 216 TYR A N 1
ATOM 1489 C CA . TYR A 1 216 ? -20.743 4.953 32.367 1.00 91.06 216 TYR A CA 1
ATOM 1490 C C . TYR A 1 216 ? -19.324 4.783 31.839 1.00 91.06 216 TYR A C 1
ATOM 1492 O O . TYR A 1 216 ? -18.568 5.752 31.723 1.00 91.06 216 TYR A O 1
ATOM 1500 N N . GLN A 1 217 ? -18.978 3.536 31.526 1.00 88.88 217 GLN A N 1
ATOM 1501 C CA . GLN A 1 217 ? -17.692 3.156 30.961 1.00 88.88 217 GLN A CA 1
ATOM 1502 C C . GLN A 1 217 ? -17.891 2.761 29.503 1.00 88.88 217 GLN A C 1
ATOM 1504 O O . GLN A 1 217 ? -18.595 1.795 29.204 1.00 88.88 217 GLN A O 1
ATOM 1509 N N . LEU A 1 218 ? -17.252 3.486 28.588 1.00 87.69 218 LEU A N 1
ATOM 1510 C CA . LEU A 1 218 ? -17.256 3.121 27.178 1.00 87.69 218 LEU A CA 1
ATOM 1511 C C . LEU A 1 218 ? -16.534 1.775 26.988 1.00 87.69 218 LEU A C 1
ATOM 1513 O O . LEU A 1 218 ? -15.584 1.480 27.714 1.00 87.69 218 LEU A O 1
ATOM 1517 N N . THR A 1 219 ? -17.001 0.972 26.030 1.00 86.19 219 THR A N 1
ATOM 1518 C CA . THR A 1 219 ? -16.436 -0.342 25.647 1.00 86.19 219 THR A CA 1
ATOM 1519 C C . THR A 1 219 ? -16.164 -0.460 24.146 1.00 86.19 219 THR A C 1
ATOM 1521 O O . THR A 1 219 ? -15.652 -1.480 23.685 1.00 86.19 219 THR A O 1
ATOM 1524 N N . LYS A 1 220 ? -16.500 0.582 23.380 1.00 85.00 220 LYS A N 1
ATOM 1525 C CA . LYS A 1 220 ? -16.261 0.695 21.943 1.00 85.00 220 LYS A CA 1
ATOM 1526 C C . LYS A 1 220 ? -15.442 1.957 21.666 1.00 85.00 220 LYS A C 1
ATOM 1528 O O . LYS A 1 220 ? -15.767 3.001 22.213 1.00 85.00 220 LYS A O 1
ATOM 1533 N N . GLY A 1 221 ? -14.388 1.842 20.863 1.00 80.06 221 GLY A N 1
ATOM 1534 C CA . GLY A 1 221 ? -13.494 2.932 20.474 1.00 80.06 221 GLY A CA 1
ATOM 1535 C C . GLY A 1 221 ? -14.124 3.855 19.431 1.00 80.06 221 GLY A C 1
ATOM 1536 O O . GLY A 1 221 ? -15.208 4.400 19.640 1.00 80.06 221 GLY A O 1
ATOM 1537 N N . GLY A 1 222 ? -13.481 4.001 18.271 1.00 75.69 222 GLY A N 1
ATOM 1538 C CA . GLY A 1 222 ? -13.896 4.947 17.227 1.00 75.69 222 GLY A CA 1
ATOM 1539 C C . GLY A 1 222 ? -15.341 4.764 16.756 1.00 75.69 222 GLY A C 1
ATOM 1540 O O . GLY A 1 222 ? -16.044 5.744 16.526 1.00 75.69 222 GLY A O 1
ATOM 1541 N N . ALA A 1 223 ? -15.833 3.521 16.718 1.00 78.12 223 ALA A N 1
ATOM 1542 C CA . ALA A 1 223 ? -17.204 3.197 16.312 1.00 78.12 223 ALA A CA 1
ATOM 1543 C C . ALA A 1 223 ? -18.302 3.783 17.224 1.00 78.12 223 ALA A C 1
ATOM 1545 O O . ALA A 1 223 ? -19.474 3.782 16.848 1.00 78.12 223 ALA A O 1
ATOM 1546 N N . ALA A 1 224 ? -17.950 4.239 18.428 1.00 83.31 224 ALA A N 1
ATOM 1547 C CA . ALA A 1 224 ? -18.888 4.861 19.354 1.00 83.31 224 ALA A CA 1
ATOM 1548 C C . ALA A 1 224 ? -19.041 6.372 19.145 1.00 83.31 224 ALA A C 1
ATOM 1550 O O . ALA A 1 224 ? -19.971 6.971 19.681 1.00 83.31 224 ALA A O 1
ATOM 1551 N N . ILE A 1 225 ? -18.130 7.007 18.408 1.00 80.69 225 ILE A N 1
ATOM 1552 C CA . ILE A 1 225 ? -18.095 8.464 18.310 1.00 80.69 225 ILE A CA 1
ATOM 1553 C C . ILE A 1 225 ? -19.285 8.970 17.490 1.00 80.69 225 ILE A C 1
ATOM 1555 O O . ILE A 1 225 ? -19.594 8.452 16.422 1.00 80.69 225 ILE A O 1
ATOM 1559 N N . GLY A 1 226 ? -19.965 9.993 18.011 1.00 81.69 226 GLY A N 1
ATOM 1560 C CA . GLY A 1 226 ? -21.188 10.553 17.436 1.00 81.69 226 GLY A CA 1
ATOM 1561 C C . GLY A 1 226 ? -22.450 9.750 17.760 1.00 81.69 226 GLY A C 1
ATOM 1562 O O . GLY A 1 226 ? -23.549 10.201 17.437 1.00 81.69 226 GLY A O 1
ATOM 1563 N N . GLN A 1 227 ? -22.307 8.599 18.419 1.00 89.44 227 GLN A N 1
ATOM 1564 C CA . GLN A 1 227 ? -23.414 7.735 18.814 1.00 89.44 227 GLN A CA 1
ATOM 1565 C C . GLN A 1 227 ? -23.877 8.044 20.244 1.00 89.44 227 GLN A C 1
ATOM 1567 O O . GLN A 1 227 ? -23.275 8.847 20.961 1.00 89.44 227 GLN A O 1
ATOM 1572 N N . SER A 1 228 ? -24.955 7.388 20.673 1.00 91.38 228 SER A N 1
ATOM 1573 C CA . SER A 1 228 ? -25.469 7.507 22.036 1.00 91.38 228 SER A CA 1
ATOM 1574 C C . SER A 1 228 ? -25.950 6.162 22.563 1.00 91.38 228 SER A C 1
ATOM 1576 O O . SER A 1 228 ? -26.442 5.337 21.794 1.00 91.38 228 SER A O 1
ATOM 1578 N N . ASP A 1 229 ? -25.865 5.982 23.880 1.00 95.25 229 ASP A N 1
ATOM 1579 C CA . ASP A 1 229 ? -26.561 4.912 24.590 1.00 95.25 229 ASP A CA 1
ATOM 1580 C C . ASP A 1 229 ? -27.752 5.466 25.384 1.00 95.25 229 ASP A C 1
ATOM 1582 O O . ASP A 1 229 ? -27.648 6.511 26.028 1.00 95.25 229 ASP A O 1
ATOM 1586 N N . VAL A 1 230 ? -28.889 4.767 25.343 1.00 95.69 230 VAL A N 1
ATOM 1587 C CA . VAL A 1 230 ? -30.123 5.137 26.048 1.00 95.69 230 VAL A CA 1
ATOM 1588 C C . VAL A 1 230 ? -30.490 4.041 27.043 1.00 95.69 230 VAL A C 1
ATOM 1590 O O . VAL A 1 230 ? -30.529 2.856 26.702 1.00 95.69 230 VAL A O 1
ATOM 1593 N N . PHE A 1 231 ? -30.768 4.445 28.281 1.00 96.94 231 PHE A N 1
ATOM 1594 C CA . PHE A 1 231 ? -31.167 3.555 29.364 1.00 96.94 231 PHE A CA 1
ATOM 1595 C C . PHE A 1 231 ? -32.436 4.067 30.042 1.00 96.94 231 PHE A C 1
ATOM 1597 O O . PHE A 1 231 ? -32.439 5.163 30.602 1.00 96.94 231 PHE A O 1
ATOM 1604 N N . SER A 1 232 ? -33.492 3.259 30.058 1.00 96.38 232 SER A N 1
ATOM 1605 C CA . SER A 1 232 ? -34.697 3.530 30.838 1.00 96.38 232 SER A CA 1
ATOM 1606 C C . SER A 1 232 ? -34.482 3.114 32.290 1.00 96.38 232 SER A C 1
ATOM 1608 O O . SER A 1 232 ? -34.125 1.966 32.568 1.00 96.38 232 SER A O 1
ATOM 1610 N N . TYR A 1 233 ? -34.755 4.008 33.236 1.00 95.81 233 TYR A N 1
ATOM 1611 C CA . TYR A 1 233 ? -34.740 3.710 34.667 1.00 95.81 233 TYR A CA 1
ATOM 1612 C C . TYR A 1 233 ? -36.067 4.079 35.324 1.00 95.81 233 TYR A C 1
ATOM 1614 O O . TYR A 1 233 ? -36.792 4.964 34.876 1.00 95.81 233 TYR A O 1
ATOM 1622 N N . THR A 1 234 ? -36.412 3.349 36.382 1.00 95.94 234 THR A N 1
ATOM 1623 C CA . THR A 1 234 ? -37.633 3.529 37.165 1.00 95.94 234 THR A CA 1
ATOM 1624 C C . THR A 1 234 ? -37.276 3.909 38.588 1.00 95.94 234 THR A C 1
ATOM 1626 O O . THR A 1 234 ? -36.527 3.195 39.258 1.00 95.94 234 THR A O 1
ATOM 1629 N N . ILE A 1 235 ? -37.852 5.013 39.051 1.00 95.00 235 ILE A N 1
ATOM 1630 C CA . ILE A 1 235 ? -37.778 5.460 40.437 1.00 95.00 235 ILE A CA 1
ATOM 1631 C C . ILE A 1 235 ? -39.022 5.020 41.202 1.00 95.00 235 ILE A C 1
ATOM 1633 O O . ILE A 1 235 ? -40.099 4.853 40.626 1.00 95.00 235 ILE A O 1
ATOM 1637 N N . THR A 1 236 ? -38.889 4.807 42.507 1.00 94.38 236 THR A N 1
ATOM 1638 C CA . THR A 1 236 ? -39.997 4.462 43.406 1.00 94.38 236 THR A CA 1
ATOM 1639 C C . THR A 1 236 ? -39.919 5.287 44.683 1.00 94.38 236 THR A C 1
ATOM 1641 O O . THR A 1 236 ? -38.836 5.403 45.258 1.00 94.38 236 THR A O 1
ATOM 1644 N N . ASP A 1 237 ? -41.047 5.857 45.113 1.00 92.69 237 ASP A N 1
ATOM 1645 C CA . ASP A 1 237 ? -41.160 6.582 46.386 1.00 92.69 237 ASP A CA 1
ATOM 1646 C C . ASP A 1 237 ? -41.473 5.648 47.575 1.00 92.69 237 ASP A C 1
ATOM 1648 O O . ASP A 1 237 ? -41.770 4.462 47.409 1.00 92.69 237 ASP A O 1
ATOM 1652 N N . GLU A 1 238 ? -41.453 6.182 48.800 1.00 90.88 238 GLU A N 1
ATOM 1653 C CA . GLU A 1 238 ? -41.757 5.416 50.024 1.00 90.88 238 GLU A CA 1
ATOM 1654 C C . GLU A 1 238 ? -43.188 4.843 50.066 1.00 90.88 238 GLU A C 1
ATOM 1656 O O . GLU A 1 238 ? -43.464 3.906 50.819 1.00 90.88 238 GLU A O 1
ATOM 1661 N N . ALA A 1 239 ? -44.110 5.398 49.273 1.00 89.81 239 ALA A N 1
ATOM 1662 C CA . ALA A 1 239 ? -45.489 4.933 49.157 1.00 89.81 239 ALA A CA 1
ATOM 1663 C C . ALA A 1 239 ? -45.671 3.868 48.055 1.00 89.81 239 ALA A C 1
ATOM 1665 O O . ALA A 1 239 ? -46.767 3.316 47.921 1.00 89.81 239 ALA A O 1
ATOM 1666 N N . GLY A 1 240 ? -44.613 3.547 47.300 1.00 90.81 240 GLY A N 1
ATOM 1667 C CA . GLY A 1 240 ? -44.613 2.569 46.215 1.00 90.81 240 GLY A CA 1
ATOM 1668 C C . GLY A 1 240 ? -45.078 3.114 44.861 1.00 90.81 240 GLY A C 1
ATOM 1669 O O . GLY A 1 240 ? -45.306 2.323 43.945 1.00 90.81 240 GLY A O 1
ATOM 1670 N N . ASN A 1 241 ? -45.238 4.432 44.707 1.00 92.12 241 ASN A N 1
ATOM 1671 C CA . ASN A 1 241 ? -45.517 5.034 43.403 1.00 92.12 241 ASN A CA 1
ATOM 1672 C C . ASN A 1 241 ? -44.257 4.994 42.542 1.00 92.12 241 ASN A C 1
ATOM 1674 O O . ASN A 1 241 ? -43.155 5.199 43.046 1.00 92.12 241 ASN A O 1
ATOM 1678 N N . THR A 1 242 ? -44.425 4.758 41.241 1.00 94.56 242 THR A N 1
ATOM 1679 C CA . THR A 1 242 ? -43.311 4.596 40.302 1.00 94.56 242 THR A CA 1
ATOM 1680 C C . THR A 1 242 ? -43.373 5.609 39.167 1.00 94.56 242 THR A C 1
ATOM 1682 O O . THR A 1 242 ? -44.455 6.047 38.773 1.00 94.56 242 THR A O 1
ATOM 1685 N N . SER A 1 243 ? -42.206 5.976 38.642 1.00 93.94 243 SER A N 1
ATOM 1686 C CA . SER A 1 243 ? -42.057 6.790 37.433 1.00 93.94 243 SER A CA 1
ATOM 1687 C C . SER A 1 243 ? -40.858 6.293 36.635 1.00 93.94 243 SER A C 1
ATOM 1689 O O . SER A 1 243 ? -39.860 5.904 37.235 1.00 93.94 243 SER A O 1
ATOM 1691 N N . THR A 1 244 ? -40.953 6.308 35.306 1.00 94.06 244 THR A N 1
ATOM 1692 C CA . THR A 1 244 ? -39.905 5.824 34.396 1.00 94.06 244 THR A CA 1
ATOM 1693 C C . THR A 1 244 ? -39.491 6.937 33.441 1.00 94.06 244 THR A C 1
ATOM 1695 O O . THR A 1 244 ? -40.352 7.626 32.892 1.00 94.06 244 THR A O 1
ATOM 1698 N N . THR A 1 245 ? -38.188 7.098 33.236 1.00 91.88 245 THR A N 1
ATOM 1699 C CA . THR A 1 245 ? -37.600 8.050 32.284 1.00 91.88 245 THR A CA 1
ATOM 1700 C C . THR A 1 245 ? -36.262 7.519 31.759 1.00 91.88 245 THR A C 1
ATOM 1702 O O . THR A 1 245 ? -35.836 6.428 32.146 1.00 91.88 245 THR A O 1
ATOM 1705 N N . ASN A 1 246 ? -35.607 8.274 30.875 1.00 92.44 246 ASN A N 1
ATOM 1706 C CA . ASN A 1 246 ? -34.410 7.837 30.163 1.00 92.44 246 ASN A CA 1
ATOM 1707 C C . ASN A 1 246 ? -33.173 8.634 30.584 1.00 92.44 246 ASN A C 1
ATOM 1709 O O . ASN A 1 246 ? -33.190 9.863 30.582 1.00 92.44 246 ASN A O 1
ATOM 1713 N N . LEU A 1 247 ? -32.070 7.927 30.822 1.00 91.44 247 LEU A N 1
ATOM 1714 C CA . LEU A 1 247 ? -30.716 8.468 30.840 1.00 91.44 247 LEU A CA 1
ATOM 1715 C C . LEU A 1 247 ? -30.101 8.278 29.449 1.00 91.44 247 LEU A C 1
ATOM 1717 O O . LEU A 1 247 ? -29.984 7.152 28.967 1.00 91.44 247 LEU A O 1
ATOM 1721 N N . THR A 1 248 ? -29.719 9.377 28.798 1.00 91.75 248 THR A N 1
ATOM 1722 C CA . THR A 1 248 ? -29.053 9.346 27.486 1.00 91.75 248 THR A CA 1
ATOM 1723 C C . THR A 1 248 ? -27.593 9.745 27.633 1.00 91.75 248 THR A C 1
ATOM 1725 O O . THR A 1 248 ? -27.291 10.855 28.067 1.00 91.75 248 THR A O 1
ATOM 1728 N N . ILE A 1 249 ? -26.690 8.859 27.227 1.00 89.88 249 ILE A N 1
ATOM 1729 C CA . ILE A 1 249 ? -25.253 9.105 27.186 1.00 89.88 249 ILE A CA 1
ATOM 1730 C C . ILE A 1 249 ? -24.857 9.423 25.748 1.00 89.88 249 ILE A C 1
ATOM 1732 O O . ILE A 1 249 ? -24.821 8.529 24.909 1.00 89.88 249 ILE A O 1
ATOM 1736 N N . ASN A 1 250 ? -24.563 10.692 25.462 1.00 87.50 250 ASN A N 1
ATOM 1737 C CA . ASN A 1 250 ? -24.065 11.117 24.153 1.00 87.50 250 ASN A CA 1
ATOM 1738 C C . ASN A 1 250 ? -22.542 10.978 24.099 1.00 87.50 250 ASN A C 1
ATOM 1740 O O . ASN A 1 250 ? -21.841 11.504 24.966 1.00 87.50 250 ASN A O 1
ATOM 1744 N N . ILE A 1 251 ? -22.033 10.306 23.072 1.00 85.12 251 ILE A N 1
ATOM 1745 C CA . ILE A 1 251 ? -20.614 9.982 22.937 1.00 85.12 251 ILE A CA 1
ATOM 1746 C C . ILE A 1 251 ? -20.012 10.939 21.910 1.00 85.12 251 ILE A C 1
ATOM 1748 O O . ILE A 1 251 ? -20.106 10.747 20.701 1.00 85.12 251 ILE A O 1
ATOM 1752 N N . GLY A 1 252 ? -19.425 12.028 22.404 1.00 75.56 252 GLY A N 1
ATOM 1753 C CA . GLY A 1 252 ? -18.641 12.944 21.577 1.00 75.56 252 GLY A CA 1
ATOM 1754 C C . GLY A 1 252 ? -17.228 12.417 21.325 1.00 75.56 252 GLY A C 1
ATOM 1755 O O . GLY A 1 252 ? -16.744 11.544 22.041 1.00 75.56 252 GLY A O 1
ATOM 1756 N N . GLY A 1 253 ? -16.542 12.989 20.337 1.00 66.25 253 GLY A N 1
ATOM 1757 C CA . GLY A 1 253 ? -15.116 12.765 20.115 1.00 66.25 253 GLY A CA 1
ATOM 1758 C C . GLY A 1 253 ? -14.413 14.079 19.801 1.00 66.25 253 GLY A C 1
ATOM 1759 O O . GLY A 1 253 ? -14.911 14.866 19.000 1.00 66.25 253 GLY A O 1
ATOM 1760 N N . ASN A 1 254 ? -13.262 14.305 20.434 1.00 59.41 254 ASN A N 1
ATOM 1761 C CA . ASN A 1 254 ? -12.243 15.216 19.919 1.00 59.41 254 ASN A CA 1
ATOM 1762 C C . ASN A 1 254 ? -11.235 14.329 19.199 1.00 59.41 254 ASN A C 1
ATOM 1764 O O . ASN A 1 254 ? -10.443 13.655 19.855 1.00 59.41 254 ASN A O 1
ATOM 1768 N N . ILE A 1 255 ? -11.341 14.254 17.879 1.00 58.41 255 ILE A N 1
ATOM 1769 C CA . ILE A 1 255 ? -10.471 13.413 17.063 1.00 58.41 255 ILE A CA 1
ATOM 1770 C C . ILE A 1 255 ? -9.554 14.350 16.301 1.00 58.41 255 ILE A C 1
ATOM 1772 O O . ILE A 1 255 ? -10.033 15.280 15.648 1.00 58.41 255 ILE A O 1
ATOM 1776 N N . GLU A 1 256 ? -8.252 14.125 16.421 1.00 59.38 256 GLU A N 1
ATOM 1777 C CA . GLU A 1 256 ? -7.296 14.782 15.540 1.00 59.38 256 GLU A CA 1
ATOM 1778 C C . GLU A 1 256 ? -7.506 14.233 14.120 1.00 59.38 256 GLU A C 1
ATOM 1780 O O . GLU A 1 256 ? -7.609 13.013 13.957 1.00 59.38 256 GLU A O 1
ATOM 1785 N N . PRO A 1 257 ? -7.632 15.098 13.100 1.00 64.62 257 PRO A N 1
ATOM 1786 C CA . PRO A 1 257 ? -7.793 14.645 11.725 1.00 64.62 257 PRO A CA 1
ATOM 1787 C C . PRO A 1 257 ? -6.568 13.842 11.282 1.00 64.62 257 PRO A C 1
ATOM 1789 O O . PRO A 1 257 ? -5.466 14.059 11.790 1.00 64.62 257 PRO A O 1
ATOM 1792 N N . ALA A 1 258 ? -6.747 12.967 10.291 1.00 74.69 258 ALA A N 1
ATOM 1793 C CA . ALA A 1 258 ? -5.616 12.309 9.651 1.00 74.69 258 ALA A CA 1
ATOM 1794 C C . ALA A 1 258 ? -4.592 13.349 9.156 1.00 74.69 258 ALA A C 1
ATOM 1796 O O . ALA A 1 258 ? -4.945 14.304 8.456 1.00 74.69 258 ALA A O 1
ATOM 1797 N N . GLN A 1 259 ? -3.327 13.162 9.520 1.00 77.94 259 GLN A N 1
ATOM 1798 C CA . GLN A 1 259 ? -2.222 14.019 9.118 1.00 77.94 259 GLN A CA 1
ATOM 1799 C C . GLN A 1 259 ? -1.194 13.188 8.357 1.00 77.94 259 GLN A C 1
ATOM 1801 O O . GLN A 1 259 ? -0.563 12.306 8.940 1.00 77.94 259 GLN A O 1
ATOM 1806 N N . ALA A 1 260 ? -1.026 13.536 7.080 1.00 78.50 260 ALA A N 1
ATOM 1807 C CA . ALA A 1 260 ? 0.049 13.026 6.245 1.00 78.50 260 ALA A CA 1
ATOM 1808 C C . ALA A 1 260 ? 1.349 13.804 6.497 1.00 78.50 260 ALA A C 1
ATOM 1810 O O . ALA A 1 260 ? 1.327 15.038 6.608 1.00 78.50 260 ALA A O 1
ATOM 1811 N N . ASN A 1 261 ? 2.469 13.099 6.554 1.00 75.31 261 ASN A N 1
ATOM 1812 C CA . ASN A 1 261 ? 3.809 13.632 6.705 1.00 75.31 261 ASN A CA 1
ATOM 1813 C C . ASN A 1 261 ? 4.597 13.436 5.398 1.00 75.31 261 ASN A C 1
ATOM 1815 O O . ASN A 1 261 ? 4.294 12.559 4.602 1.00 75.31 261 ASN A O 1
ATOM 1819 N N . PRO A 1 262 ? 5.565 14.313 5.088 1.00 76.12 262 PRO A N 1
ATOM 1820 C CA . PRO A 1 262 ? 6.351 14.169 3.871 1.00 76.12 262 PRO A CA 1
ATOM 1821 C C . PRO A 1 262 ? 7.443 13.107 4.031 1.00 76.12 262 PRO A C 1
ATOM 1823 O O . PRO A 1 262 ? 8.300 13.236 4.906 1.00 76.12 262 PRO A O 1
ATOM 1826 N N . ASP A 1 263 ? 7.476 12.169 3.090 1.00 78.19 263 ASP A N 1
ATOM 1827 C CA . ASP A 1 263 ? 8.497 11.122 3.001 1.00 78.19 263 ASP A CA 1
ATOM 1828 C C . ASP A 1 263 ? 9.594 11.488 2.000 1.00 78.19 263 ASP A C 1
ATOM 1830 O O . ASP A 1 263 ? 9.343 12.112 0.960 1.00 78.19 263 ASP A O 1
ATOM 1834 N N . ALA A 1 264 ? 10.833 11.100 2.303 1.00 80.81 264 ALA A N 1
ATOM 1835 C CA . ALA A 1 264 ? 11.979 11.326 1.432 1.00 80.81 264 ALA A CA 1
ATOM 1836 C C . ALA A 1 264 ? 12.875 10.091 1.394 1.00 80.81 264 ALA A C 1
ATOM 1838 O O . ALA A 1 264 ? 13.277 9.586 2.435 1.00 80.81 264 ALA A O 1
ATOM 1839 N N . GLN A 1 265 ? 13.218 9.662 0.182 1.00 82.56 265 GLN A N 1
ATOM 1840 C CA . GLN A 1 265 ? 14.105 8.532 -0.070 1.00 82.56 265 GLN A CA 1
ATOM 1841 C C . GLN A 1 265 ? 15.173 8.900 -1.102 1.00 82.56 265 GLN A C 1
ATOM 1843 O O . GLN A 1 265 ? 14.949 9.750 -1.969 1.00 82.56 265 GLN A O 1
ATOM 1848 N N . GLU A 1 266 ? 16.324 8.233 -1.028 1.00 81.94 266 GLU A N 1
ATOM 1849 C CA . GLU A 1 266 ? 17.446 8.399 -1.956 1.00 81.94 266 GLU A CA 1
ATOM 1850 C C . GLU A 1 266 ? 17.896 7.032 -2.493 1.00 81.94 266 GLU A C 1
ATOM 1852 O O . GLU A 1 266 ? 17.841 6.023 -1.794 1.00 81.94 266 GLU A O 1
ATOM 1857 N N . THR A 1 267 ? 18.323 6.988 -3.755 1.00 79.94 267 THR A N 1
ATOM 1858 C CA . THR A 1 267 ? 18.903 5.791 -4.378 1.00 79.94 267 THR A CA 1
ATOM 1859 C C . THR A 1 267 ? 20.104 6.180 -5.228 1.00 79.94 267 THR A C 1
ATOM 1861 O O . THR A 1 267 ? 20.144 7.274 -5.801 1.00 79.94 267 THR A O 1
ATOM 1864 N N . ASP A 1 268 ? 21.069 5.272 -5.330 1.00 79.69 268 ASP A N 1
ATOM 1865 C CA . ASP A 1 268 ? 22.301 5.478 -6.080 1.00 79.69 268 ASP A CA 1
ATOM 1866 C C . ASP A 1 268 ? 22.198 4.929 -7.508 1.00 79.69 268 ASP A C 1
ATOM 1868 O O . ASP A 1 268 ? 21.643 3.858 -7.769 1.00 79.69 268 ASP A O 1
ATOM 1872 N N . LEU A 1 269 ? 22.809 5.645 -8.456 1.00 80.69 269 LEU A N 1
ATOM 1873 C CA . LEU A 1 269 ? 23.004 5.149 -9.816 1.00 80.69 269 LEU A CA 1
ATOM 1874 C C . LEU A 1 269 ? 24.297 4.332 -9.891 1.00 80.69 269 LEU A C 1
ATOM 1876 O O . LEU A 1 269 ? 25.395 4.872 -9.733 1.00 80.69 269 LEU A O 1
ATOM 1880 N N . THR A 1 270 ? 24.177 3.048 -10.211 1.00 80.56 270 THR A N 1
ATOM 1881 C CA . THR A 1 270 ? 25.321 2.148 -10.381 1.00 80.56 270 THR A CA 1
ATOM 1882 C C . THR A 1 270 ? 25.680 2.006 -11.857 1.00 80.56 270 THR A C 1
ATOM 1884 O O . THR A 1 270 ? 24.826 1.697 -12.685 1.00 80.56 270 THR A O 1
ATOM 1887 N N . ALA A 1 271 ? 26.956 2.208 -12.196 1.00 81.69 271 ALA A N 1
ATOM 1888 C CA . ALA A 1 271 ? 27.480 1.931 -13.532 1.00 81.69 271 ALA A CA 1
ATOM 1889 C C . ALA A 1 271 ? 27.993 0.486 -13.629 1.00 81.69 271 ALA A C 1
ATOM 1891 O O . ALA A 1 271 ? 28.796 0.037 -12.808 1.00 81.69 271 ALA A O 1
ATOM 1892 N N . THR A 1 272 ? 27.561 -0.216 -14.668 1.00 81.88 272 THR A N 1
ATOM 1893 C CA . THR A 1 272 ? 27.937 -1.591 -15.007 1.00 81.88 272 THR A CA 1
ATOM 1894 C C . THR A 1 272 ? 28.374 -1.649 -16.459 1.00 81.88 272 THR A C 1
ATOM 1896 O O . THR A 1 272 ? 27.671 -1.168 -17.339 1.00 81.88 272 THR A O 1
ATOM 1899 N N . PHE A 1 273 ? 29.527 -2.250 -16.719 1.00 82.88 273 PHE A N 1
ATOM 1900 C CA . PHE A 1 273 ? 30.081 -2.371 -18.065 1.00 82.88 273 PHE A CA 1
ATOM 1901 C C . PHE A 1 273 ? 29.976 -3.821 -18.539 1.00 82.88 273 PHE A C 1
ATOM 1903 O O . PHE A 1 273 ? 30.002 -4.739 -17.717 1.00 82.88 273 PHE A O 1
ATOM 1910 N N . ASP A 1 274 ? 29.883 -4.007 -19.853 1.00 84.00 274 ASP A N 1
ATOM 1911 C CA . ASP A 1 274 ? 29.870 -5.300 -20.542 1.00 84.00 274 ASP A CA 1
ATOM 1912 C C . ASP A 1 274 ? 28.689 -6.230 -20.196 1.00 84.00 274 ASP A C 1
ATOM 1914 O O . ASP A 1 274 ? 28.798 -7.451 -20.305 1.00 84.00 274 ASP A O 1
ATOM 1918 N N . THR A 1 275 ? 27.533 -5.682 -19.817 1.00 83.06 275 THR A N 1
ATOM 1919 C CA . THR A 1 275 ? 26.298 -6.451 -19.553 1.00 83.06 275 THR A CA 1
ATOM 1920 C C . THR A 1 275 ? 25.753 -7.185 -20.782 1.00 83.06 275 THR A C 1
ATOM 1922 O O . THR A 1 275 ? 25.125 -8.231 -20.631 1.00 83.06 275 THR A O 1
ATOM 1925 N N . LEU A 1 276 ? 26.021 -6.672 -21.988 1.00 88.12 276 LEU A N 1
ATOM 1926 C CA . LEU A 1 276 ? 25.561 -7.218 -23.271 1.00 88.12 276 LEU A CA 1
ATOM 1927 C C . LEU A 1 276 ? 26.714 -7.626 -24.204 1.00 88.12 276 LEU A C 1
ATOM 1929 O O . LEU A 1 276 ? 26.496 -7.871 -25.388 1.00 88.12 276 LEU A O 1
ATOM 1933 N N . ASN A 1 277 ? 27.960 -7.669 -23.722 1.00 88.12 277 ASN A N 1
ATOM 1934 C CA . ASN A 1 277 ? 29.114 -7.961 -24.574 1.00 88.12 277 ASN A CA 1
ATOM 1935 C C . ASN A 1 277 ? 29.118 -9.425 -25.056 1.00 88.12 277 ASN A C 1
ATOM 1937 O O . ASN A 1 277 ? 29.068 -10.355 -24.253 1.00 88.12 277 ASN A O 1
ATOM 1941 N N . GLY A 1 278 ? 29.248 -9.624 -26.370 1.00 85.81 278 GLY A N 1
ATOM 1942 C CA . GLY A 1 278 ? 29.293 -10.941 -27.011 1.00 85.81 278 GLY A CA 1
ATOM 1943 C C . GLY A 1 278 ? 28.008 -11.322 -27.746 1.00 85.81 278 GLY A C 1
ATOM 1944 O O . GLY A 1 278 ? 28.024 -12.269 -28.543 1.00 85.81 278 GLY A O 1
ATOM 1945 N N . GLU A 1 279 ? 26.935 -10.553 -27.561 1.00 92.06 279 GLU A N 1
ATOM 1946 C CA . GLU A 1 279 ? 25.645 -10.819 -28.190 1.00 92.06 279 GLU A CA 1
ATOM 1947 C C . GLU A 1 279 ? 25.763 -10.618 -29.688 1.00 92.06 279 GLU A C 1
ATOM 1949 O O . GLU A 1 279 ? 26.220 -9.582 -30.162 1.00 92.06 279 GLU A O 1
ATOM 1954 N N . SER A 1 280 ? 25.415 -11.640 -30.462 1.00 93.50 280 SER A N 1
ATOM 1955 C CA . SER A 1 280 ? 25.643 -11.639 -31.900 1.00 93.50 280 SER A CA 1
ATOM 1956 C C . SER A 1 280 ? 24.549 -12.378 -32.643 1.00 93.50 280 SER A C 1
ATOM 1958 O O . SER A 1 280 ? 23.912 -13.298 -32.137 1.00 93.50 280 SER A O 1
ATOM 1960 N N . GLY A 1 281 ? 24.333 -11.963 -33.881 1.00 94.56 281 GLY A N 1
ATOM 1961 C CA . GLY A 1 281 ? 23.328 -12.553 -34.738 1.00 94.56 281 GLY A CA 1
ATOM 1962 C C . GLY A 1 281 ? 23.369 -11.943 -36.123 1.00 94.56 281 GLY A C 1
ATOM 1963 O O . GLY A 1 281 ? 24.302 -11.230 -36.489 1.00 94.56 281 GLY A O 1
ATOM 1964 N N . THR A 1 282 ? 22.337 -12.233 -36.901 1.00 93.25 282 THR A N 1
ATOM 1965 C CA . THR A 1 282 ? 22.187 -11.720 -38.257 1.00 93.25 282 THR A CA 1
ATOM 1966 C C . THR A 1 282 ? 21.029 -10.742 -38.345 1.00 93.25 282 THR A C 1
ATOM 1968 O O . THR A 1 282 ? 20.009 -10.915 -37.680 1.00 93.25 282 THR A O 1
ATOM 1971 N N . VAL A 1 283 ? 21.181 -9.720 -39.182 1.00 92.75 283 VAL A N 1
ATOM 1972 C CA . VAL A 1 283 ? 20.143 -8.726 -39.466 1.00 92.75 283 VAL A CA 1
ATOM 1973 C C . VAL A 1 283 ? 19.913 -8.598 -40.963 1.00 92.75 283 VAL A C 1
ATOM 1975 O O . VAL A 1 283 ? 20.846 -8.735 -41.759 1.00 92.75 283 VAL A O 1
ATOM 1978 N N . GLY A 1 284 ? 18.673 -8.314 -41.344 1.00 89.44 284 GLY A N 1
ATOM 1979 C CA . GLY A 1 284 ? 18.291 -7.986 -42.710 1.00 89.44 284 GLY A CA 1
ATOM 1980 C C . GLY A 1 284 ? 18.599 -6.540 -43.107 1.00 89.44 284 GLY A C 1
ATOM 1981 O O . GLY A 1 284 ? 19.013 -5.705 -42.296 1.00 89.44 284 GLY A O 1
ATOM 1982 N N . GLN A 1 285 ? 18.359 -6.252 -44.388 1.00 88.94 285 GLN A N 1
ATOM 1983 C CA . GLN A 1 285 ? 18.448 -4.912 -44.966 1.00 88.94 285 GLN A CA 1
ATOM 1984 C C . GLN A 1 285 ? 17.049 -4.357 -45.275 1.00 88.94 285 GLN A C 1
ATOM 1986 O O . GLN A 1 285 ? 16.185 -5.098 -45.748 1.00 88.94 285 GLN A O 1
ATOM 1991 N N . LEU A 1 286 ? 16.827 -3.057 -45.061 1.00 87.94 286 LEU A N 1
ATOM 1992 C CA . LEU A 1 286 ? 15.554 -2.391 -45.365 1.00 87.94 286 LEU A CA 1
ATOM 1993 C C . LEU A 1 286 ? 15.762 -0.977 -45.931 1.00 87.94 286 LEU A C 1
ATOM 1995 O O . LEU A 1 286 ? 16.733 -0.298 -45.616 1.00 87.94 286 LEU A O 1
ATOM 1999 N N . VAL A 1 287 ? 14.829 -0.497 -46.752 1.00 86.56 287 VAL A N 1
ATOM 2000 C CA . VAL A 1 287 ? 14.831 0.883 -47.268 1.00 86.56 287 VAL A CA 1
ATOM 2001 C C . VAL A 1 287 ? 13.580 1.650 -46.861 1.00 86.56 287 VAL A C 1
ATOM 2003 O O . VAL A 1 287 ? 12.550 1.056 -46.557 1.00 86.56 287 VAL A O 1
ATOM 2006 N N . GLY A 1 288 ? 13.672 2.980 -46.879 1.00 82.38 288 GLY A N 1
ATOM 2007 C CA . GLY A 1 288 ? 12.618 3.877 -46.402 1.00 82.38 288 GLY A CA 1
ATOM 2008 C C . GLY A 1 288 ? 12.542 3.972 -44.877 1.00 82.38 288 GLY A C 1
ATOM 2009 O O . GLY A 1 288 ? 11.550 4.465 -44.352 1.00 82.38 288 GLY A O 1
ATOM 2010 N N . VAL A 1 289 ? 13.569 3.498 -44.166 1.00 83.75 289 VAL A N 1
ATOM 2011 C CA . VAL A 1 289 ? 13.645 3.564 -42.702 1.00 83.75 289 VAL A CA 1
ATOM 2012 C C . VAL A 1 289 ? 14.228 4.913 -42.303 1.00 83.75 289 VAL A C 1
ATOM 2014 O O . VAL A 1 289 ? 15.309 5.286 -42.754 1.00 83.75 289 VAL A O 1
ATOM 2017 N N . SER A 1 290 ? 13.524 5.641 -41.444 1.00 84.38 290 SER A N 1
ATOM 2018 C CA . SER A 1 290 ? 13.974 6.913 -40.879 1.00 84.38 290 SER A CA 1
ATOM 2019 C C . SER A 1 290 ? 13.765 6.935 -39.369 1.00 84.38 290 SER A C 1
ATOM 2021 O O . SER A 1 290 ? 12.944 6.183 -38.844 1.00 84.38 290 SER A O 1
ATOM 2023 N N . LEU A 1 291 ? 14.475 7.828 -38.675 1.00 79.94 291 LEU A N 1
ATOM 2024 C CA . LEU A 1 291 ? 14.243 8.092 -37.253 1.00 79.94 291 LEU A CA 1
ATOM 2025 C C . LEU A 1 291 ? 12.782 8.517 -37.024 1.00 79.94 291 LEU A C 1
ATOM 2027 O O . LEU A 1 291 ? 12.235 9.251 -37.852 1.00 79.94 291 LEU A O 1
ATOM 2031 N N . LEU A 1 292 ? 12.171 8.059 -35.924 1.00 76.44 292 LEU A N 1
ATOM 2032 C CA . LEU A 1 292 ? 10.742 8.241 -35.605 1.00 76.44 292 LEU A CA 1
ATOM 2033 C C . LEU A 1 292 ? 9.773 7.567 -36.602 1.00 76.44 292 LEU A C 1
ATOM 2035 O O . LEU A 1 292 ? 8.568 7.814 -36.572 1.00 76.44 292 LEU A O 1
ATOM 2039 N N . GLY A 1 293 ? 10.285 6.745 -37.523 1.00 81.94 293 GLY A N 1
ATOM 2040 C CA . GLY A 1 293 ? 9.478 5.867 -38.366 1.00 81.94 293 GLY A CA 1
ATOM 2041 C C . GLY A 1 293 ? 9.164 4.549 -37.659 1.00 81.94 293 GLY A C 1
ATOM 2042 O O . GLY A 1 293 ? 9.840 4.171 -36.704 1.00 81.94 293 GLY A O 1
ATOM 2043 N N . SER A 1 294 ? 8.165 3.819 -38.154 1.00 85.00 294 SER A N 1
ATOM 2044 C CA . SER A 1 294 ? 7.867 2.461 -37.697 1.00 85.00 294 SER A CA 1
ATOM 2045 C C . SER A 1 294 ? 8.240 1.423 -38.754 1.00 85.00 294 SER A C 1
ATOM 2047 O O . SER A 1 294 ? 7.992 1.585 -39.951 1.00 85.00 294 SER A O 1
ATOM 2049 N N . VAL A 1 295 ? 8.850 0.336 -38.299 1.00 86.12 295 VAL A N 1
ATOM 2050 C CA . VAL A 1 295 ? 9.137 -0.869 -39.069 1.00 86.12 295 VAL A CA 1
ATOM 2051 C C . VAL A 1 295 ? 8.117 -1.922 -38.665 1.00 86.12 295 VAL A C 1
ATOM 2053 O O . VAL A 1 295 ? 7.919 -2.208 -37.488 1.00 86.12 295 VAL A O 1
ATOM 2056 N N . ASN A 1 296 ? 7.464 -2.543 -39.647 1.00 85.75 296 ASN A N 1
ATOM 2057 C CA . ASN A 1 296 ? 6.643 -3.713 -39.364 1.00 85.75 296 ASN A CA 1
ATOM 2058 C C . ASN A 1 296 ? 7.566 -4.851 -38.907 1.00 85.75 296 ASN A C 1
ATOM 2060 O O . ASN A 1 296 ? 8.263 -5.451 -39.723 1.00 85.75 296 ASN A O 1
ATOM 2064 N N . VAL A 1 297 ? 7.550 -5.150 -37.608 1.00 80.75 297 VAL A N 1
ATOM 2065 C CA . VAL A 1 297 ? 8.402 -6.168 -36.970 1.00 80.75 297 VAL A CA 1
ATOM 2066 C C . VAL A 1 297 ? 8.248 -7.559 -37.590 1.00 80.75 297 VAL A C 1
ATOM 2068 O O . VAL A 1 297 ? 9.183 -8.352 -37.567 1.00 80.75 297 VAL A O 1
ATOM 2071 N N . GLY A 1 298 ? 7.123 -7.845 -38.257 1.00 81.62 298 GLY A N 1
ATOM 2072 C CA . GLY A 1 298 ? 6.940 -9.079 -39.021 1.00 81.62 298 GLY A CA 1
ATOM 2073 C C . GLY A 1 298 ? 7.885 -9.223 -40.224 1.00 81.62 298 GLY A C 1
ATOM 2074 O O . GLY A 1 298 ? 8.143 -10.345 -40.662 1.00 81.62 298 GLY A O 1
ATOM 2075 N N . LEU A 1 299 ? 8.439 -8.121 -40.744 1.00 78.75 299 LEU A N 1
ATOM 2076 C CA . LEU A 1 299 ? 9.481 -8.134 -41.783 1.00 78.75 299 LEU A CA 1
ATOM 2077 C C . LEU A 1 299 ? 10.852 -8.519 -41.208 1.00 78.75 299 LEU A C 1
ATOM 2079 O O . LEU A 1 299 ? 11.748 -8.873 -41.968 1.00 78.75 299 LEU A O 1
ATOM 2083 N N . LEU A 1 300 ? 11.004 -8.482 -39.882 1.00 81.88 300 LEU A N 1
ATOM 2084 C CA . LEU A 1 300 ? 12.244 -8.790 -39.171 1.00 81.88 300 LEU A CA 1
ATOM 2085 C C . LEU A 1 300 ? 12.298 -10.243 -38.687 1.00 81.88 300 LEU A C 1
ATOM 2087 O O . LEU A 1 300 ? 13.255 -10.623 -38.032 1.00 81.88 300 LEU A O 1
ATOM 2091 N N . ASN A 1 301 ? 11.318 -11.083 -39.042 1.00 77.81 301 ASN A N 1
ATOM 2092 C CA . ASN A 1 301 ? 11.253 -12.496 -38.633 1.00 77.81 301 ASN A CA 1
ATOM 2093 C C . ASN A 1 301 ? 12.462 -13.353 -39.079 1.00 77.81 301 ASN A C 1
ATOM 2095 O O . ASN A 1 301 ? 12.582 -14.499 -38.655 1.00 77.81 301 ASN A O 1
ATOM 2099 N N . GLY A 1 302 ? 13.329 -12.834 -39.955 1.00 77.56 302 GLY A N 1
ATOM 2100 C CA . GLY A 1 302 ? 14.600 -13.461 -40.331 1.00 77.56 302 GLY A CA 1
ATOM 2101 C C . GLY A 1 302 ? 15.815 -12.969 -39.536 1.00 77.56 302 GLY A C 1
ATOM 2102 O O . GLY A 1 302 ? 16.885 -13.555 -39.670 1.00 77.56 302 GLY A O 1
ATOM 2103 N N . ASN A 1 303 ? 15.674 -11.909 -38.738 1.00 90.00 303 ASN A N 1
ATOM 2104 C CA . ASN A 1 303 ? 16.741 -11.426 -37.873 1.00 90.00 303 ASN A CA 1
ATOM 2105 C C . ASN A 1 303 ? 16.941 -12.402 -36.711 1.00 90.00 303 ASN A C 1
ATOM 2107 O O . ASN A 1 303 ? 15.981 -12.897 -36.125 1.00 90.00 303 ASN A O 1
ATOM 2111 N N . SER A 1 304 ? 18.201 -12.647 -36.367 1.00 92.38 304 SER A N 1
ATOM 2112 C CA . SER A 1 304 ? 18.596 -13.429 -35.194 1.00 92.38 304 SER A CA 1
ATOM 2113 C C . SER A 1 304 ? 19.438 -12.623 -34.203 1.00 92.38 304 SER A C 1
ATOM 2115 O O . SER A 1 304 ? 19.950 -13.197 -33.249 1.00 92.38 304 SER A O 1
ATOM 2117 N N . PHE A 1 305 ? 19.670 -11.338 -34.482 1.00 94.94 305 PHE A N 1
ATOM 2118 C CA . PHE A 1 305 ? 20.339 -10.415 -33.573 1.00 94.94 305 PHE A CA 1
ATOM 2119 C C . PHE A 1 305 ? 19.294 -9.658 -32.764 1.00 94.94 305 PHE A C 1
ATOM 2121 O O . PHE A 1 305 ? 18.521 -8.879 -33.328 1.00 94.94 305 PHE A O 1
ATOM 2128 N N . ASP A 1 306 ? 19.323 -9.870 -31.458 1.00 94.19 306 ASP A N 1
ATOM 2129 C CA . ASP A 1 306 ? 18.488 -9.197 -30.480 1.00 94.19 306 ASP A CA 1
ATOM 2130 C C . ASP A 1 306 ? 19.321 -8.950 -29.219 1.00 94.19 306 ASP A C 1
ATOM 2132 O O . ASP A 1 306 ? 20.224 -9.732 -28.917 1.00 94.19 306 ASP A O 1
ATOM 2136 N N . PHE A 1 307 ? 19.015 -7.884 -28.488 1.00 94.94 307 PHE A N 1
ATOM 2137 C CA . PHE A 1 307 ? 19.551 -7.648 -27.151 1.00 94.94 307 PHE A CA 1
ATOM 2138 C C . PHE A 1 307 ? 18.495 -6.969 -26.278 1.00 94.94 307 PHE A C 1
ATOM 2140 O O . PHE A 1 307 ? 17.653 -6.217 -26.780 1.00 94.94 307 PHE A O 1
ATOM 2147 N N . ASP A 1 308 ? 18.556 -7.223 -24.974 1.00 93.44 308 ASP A N 1
ATOM 2148 C CA . ASP A 1 308 ? 17.585 -6.716 -24.009 1.00 93.44 308 ASP A CA 1
ATOM 2149 C C . ASP A 1 308 ? 18.267 -5.780 -23.015 1.00 93.44 308 ASP A C 1
ATOM 2151 O O . ASP A 1 308 ? 19.232 -6.152 -22.353 1.00 93.44 308 ASP A O 1
ATOM 2155 N N . VAL A 1 309 ? 17.731 -4.573 -22.867 1.00 89.12 309 VAL A N 1
ATOM 2156 C CA . VAL A 1 309 ? 18.093 -3.682 -21.765 1.00 89.12 309 VAL A CA 1
ATOM 2157 C C . VAL A 1 309 ? 17.174 -3.994 -20.590 1.00 89.12 309 VAL A C 1
ATOM 2159 O O . VAL A 1 309 ? 15.948 -3.904 -20.713 1.00 89.12 309 VAL A O 1
ATOM 2162 N N . ALA A 1 310 ? 17.762 -4.374 -19.455 1.00 83.38 310 ALA A N 1
ATOM 2163 C CA . ALA A 1 310 ? 17.024 -4.778 -18.262 1.00 83.38 310 ALA A CA 1
ATOM 2164 C C . ALA A 1 310 ? 16.101 -3.665 -17.728 1.00 83.38 310 ALA A C 1
ATOM 2166 O O . ALA A 1 310 ? 16.335 -2.473 -17.934 1.00 83.38 310 ALA A O 1
ATOM 2167 N N . ALA A 1 311 ? 15.045 -4.055 -17.008 1.00 77.62 311 ALA A N 1
ATOM 2168 C CA . ALA A 1 311 ? 14.152 -3.104 -16.348 1.00 77.62 311 ALA A CA 1
ATOM 2169 C C . ALA A 1 311 ? 14.929 -2.211 -15.362 1.00 77.62 311 ALA A C 1
ATOM 2171 O O . ALA A 1 311 ? 15.805 -2.691 -14.643 1.00 77.62 311 ALA A O 1
ATOM 2172 N N . GLY A 1 312 ? 14.627 -0.908 -15.349 1.00 73.94 312 GLY A N 1
ATOM 2173 C CA . GLY A 1 312 ? 15.336 0.062 -14.505 1.00 73.94 312 GLY A CA 1
ATOM 2174 C C . GLY A 1 312 ? 16.781 0.348 -14.932 1.00 73.94 312 GLY A C 1
ATOM 2175 O O . GLY A 1 312 ? 17.528 0.980 -14.185 1.00 73.94 312 GLY A O 1
ATOM 2176 N N . ALA A 1 313 ? 17.199 -0.127 -16.108 1.00 80.94 313 ALA A N 1
ATOM 2177 C CA . ALA A 1 313 ? 18.503 0.162 -16.682 1.00 80.94 313 ALA A CA 1
ATOM 2178 C C . ALA A 1 313 ? 18.377 1.006 -17.952 1.00 80.94 313 ALA A C 1
ATOM 2180 O O . ALA A 1 313 ? 17.382 0.951 -18.677 1.00 80.94 313 ALA A O 1
ATOM 2181 N N . ASN A 1 314 ? 19.425 1.777 -18.230 1.00 85.69 314 ASN A N 1
ATOM 2182 C CA . ASN A 1 314 ? 19.661 2.294 -19.569 1.00 85.69 314 ASN A CA 1
ATOM 2183 C C . ASN A 1 314 ? 21.063 1.923 -20.018 1.00 85.69 314 ASN A C 1
ATOM 2185 O O . ASN A 1 314 ? 21.997 2.002 -19.219 1.00 85.69 314 ASN A O 1
ATOM 2189 N N . GLU A 1 315 ? 21.218 1.592 -21.295 1.00 88.31 315 GLU A N 1
ATOM 2190 C CA . GLU A 1 315 ? 22.501 1.140 -21.818 1.00 88.31 315 GLU A CA 1
ATOM 2191 C C . GLU A 1 315 ? 22.901 1.836 -23.111 1.00 88.31 315 GLU A C 1
ATOM 2193 O O . GLU A 1 315 ? 22.100 2.056 -24.021 1.00 88.31 315 GLU A O 1
ATOM 2198 N N . LYS A 1 316 ? 24.191 2.149 -23.211 1.00 90.88 316 LYS A N 1
ATOM 2199 C CA . LYS A 1 316 ? 24.854 2.409 -24.483 1.00 90.88 316 LYS A CA 1
ATOM 2200 C C . LYS A 1 316 ? 25.482 1.115 -24.965 1.00 90.88 316 LYS A C 1
ATOM 2202 O O . LYS A 1 316 ? 26.181 0.445 -24.215 1.00 90.88 316 LYS A O 1
ATOM 2207 N N . VAL A 1 317 ? 25.284 0.808 -26.235 1.00 94.75 317 VAL A N 1
ATOM 2208 C CA . VAL A 1 317 ? 25.702 -0.448 -26.846 1.00 94.75 317 VAL A CA 1
ATOM 2209 C C . VAL A 1 317 ? 26.607 -0.133 -28.026 1.00 94.75 317 VAL A C 1
ATOM 2211 O O . VAL A 1 317 ? 26.240 0.643 -28.913 1.00 94.75 317 VAL A O 1
ATOM 2214 N N . LEU A 1 318 ? 27.804 -0.713 -28.047 1.00 95.75 318 LEU A N 1
ATOM 2215 C CA . LEU A 1 318 ? 28.683 -0.648 -29.205 1.00 95.75 318 LEU A CA 1
ATOM 2216 C C . LEU A 1 318 ? 28.337 -1.786 -30.155 1.00 95.75 318 LEU A C 1
ATOM 2218 O O . LEU A 1 318 ? 28.690 -2.943 -29.927 1.00 95.75 318 LEU A O 1
ATOM 2222 N N . LEU A 1 319 ? 27.669 -1.434 -31.247 1.00 97.19 319 LEU A N 1
ATOM 2223 C CA . LEU A 1 319 ? 27.350 -2.371 -32.310 1.00 97.19 319 LEU A CA 1
ATOM 2224 C C . LEU A 1 319 ? 28.514 -2.435 -33.293 1.00 97.19 319 LEU A C 1
ATOM 2226 O O . LEU A 1 319 ? 28.983 -1.404 -33.774 1.00 97.19 319 LEU A O 1
ATOM 2230 N N . SER A 1 320 ? 28.936 -3.645 -33.640 1.00 96.69 320 SER A N 1
ATOM 2231 C CA . SER A 1 320 ? 29.867 -3.915 -34.727 1.00 96.69 320 SER A CA 1
ATOM 2232 C C . SER A 1 320 ? 29.161 -4.682 -35.833 1.00 96.69 320 SER A C 1
ATOM 2234 O O . SER A 1 320 ? 28.467 -5.666 -35.581 1.00 96.69 320 SER A O 1
ATOM 2236 N N . VAL A 1 321 ? 29.342 -4.223 -37.069 1.00 96.12 321 VAL A N 1
ATOM 2237 C CA . VAL A 1 321 ? 28.802 -4.870 -38.265 1.00 96.12 321 VAL A CA 1
ATOM 2238 C C . VAL A 1 321 ? 29.928 -5.582 -38.993 1.00 96.12 321 VAL A C 1
ATOM 2240 O O . VAL A 1 321 ? 30.984 -4.999 -39.244 1.00 96.12 321 VAL A O 1
ATOM 2243 N N . SER A 1 322 ? 29.688 -6.835 -39.366 1.00 93.12 322 SER A N 1
ATOM 2244 C CA . SER A 1 322 ? 30.604 -7.627 -40.179 1.00 93.12 322 SER A CA 1
ATOM 2245 C C . SER A 1 322 ? 29.847 -8.559 -41.121 1.00 93.12 322 SER A C 1
ATOM 2247 O O . SER A 1 322 ? 28.697 -8.921 -40.891 1.00 93.12 322 SER A O 1
ATOM 2249 N N . GLY A 1 323 ? 30.480 -8.980 -42.207 1.00 89.25 323 GLY A N 1
ATOM 2250 C CA . GLY A 1 323 ? 29.900 -9.994 -43.080 1.00 89.25 323 GLY A CA 1
ATOM 2251 C C . GLY A 1 323 ? 30.433 -9.908 -44.492 1.00 89.25 323 GLY A C 1
ATOM 2252 O O . GLY A 1 323 ? 31.021 -8.905 -44.888 1.00 89.25 323 GLY A O 1
ATOM 2253 N N . THR A 1 324 ? 30.214 -10.971 -45.257 1.00 85.75 324 THR A N 1
ATOM 2254 C CA . THR A 1 324 ? 30.550 -10.998 -46.680 1.00 85.75 324 THR A CA 1
ATOM 2255 C C . THR A 1 324 ? 29.413 -11.643 -47.455 1.00 85.75 324 THR A C 1
ATOM 2257 O O . THR A 1 324 ? 28.809 -12.615 -47.005 1.00 85.75 324 THR A O 1
ATOM 2260 N N . THR A 1 325 ? 29.100 -11.096 -48.624 1.00 83.75 325 THR A N 1
ATOM 2261 C CA . THR A 1 325 ? 28.135 -11.679 -49.559 1.00 83.75 325 THR A CA 1
ATOM 2262 C C . THR A 1 325 ? 28.837 -11.954 -50.872 1.00 83.75 325 THR A C 1
ATOM 2264 O O . THR A 1 325 ? 29.266 -11.024 -51.549 1.00 83.75 325 THR A O 1
ATOM 2267 N N . GLY A 1 326 ? 28.934 -13.227 -51.253 1.00 78.56 326 GLY A N 1
ATOM 2268 C CA . GLY A 1 326 ? 29.479 -13.613 -52.551 1.00 78.56 326 GLY A CA 1
ATOM 2269 C C . GLY A 1 326 ? 28.565 -13.187 -53.702 1.00 78.56 326 GLY A C 1
ATOM 2270 O O . GLY A 1 326 ? 27.360 -13.432 -53.681 1.00 78.56 326 GLY A O 1
ATOM 2271 N N . LEU A 1 327 ? 29.149 -12.581 -54.730 1.00 74.69 327 LEU A N 1
ATOM 2272 C CA . LEU A 1 327 ? 28.480 -12.215 -55.971 1.00 74.69 327 LEU A CA 1
ATOM 2273 C C . LEU A 1 327 ? 28.673 -13.346 -56.988 1.00 74.69 327 LEU A C 1
ATOM 2275 O O . LEU A 1 327 ? 29.796 -13.757 -57.281 1.00 74.69 327 LEU A O 1
ATOM 2279 N N . SER A 1 328 ? 27.583 -13.879 -57.545 1.00 64.19 328 SER A N 1
ATOM 2280 C CA . SER A 1 328 ? 27.695 -14.915 -58.580 1.00 64.19 328 SER A CA 1
ATOM 2281 C C . SER A 1 328 ? 28.237 -14.335 -59.900 1.00 64.19 328 SER A C 1
ATOM 2283 O O . SER A 1 328 ? 27.849 -13.242 -60.325 1.00 64.19 328 SER A O 1
ATOM 2285 N N . LEU A 1 329 ? 29.150 -15.063 -60.561 1.00 56.97 329 LEU A N 1
ATOM 2286 C CA . LEU A 1 329 ? 29.748 -14.669 -61.844 1.00 56.97 329 LEU A CA 1
ATOM 2287 C C . LEU A 1 329 ? 28.721 -14.790 -62.984 1.00 56.97 329 LEU A C 1
ATOM 2289 O O . LEU A 1 329 ? 28.681 -15.778 -63.713 1.00 56.97 329 LEU A O 1
ATOM 2293 N N . GLY A 1 330 ? 27.893 -13.766 -63.160 1.00 54.97 330 GLY A N 1
ATOM 2294 C CA . GLY A 1 330 ? 27.003 -13.656 -64.312 1.00 54.97 330 GLY A CA 1
ATOM 2295 C C . GLY A 1 330 ? 26.122 -12.418 -64.222 1.00 54.97 330 GLY A C 1
ATOM 2296 O O . GLY A 1 330 ? 25.142 -12.414 -63.494 1.00 54.97 330 GLY A O 1
ATOM 2297 N N . ALA A 1 331 ? 26.476 -11.354 -64.947 1.00 51.53 331 ALA A N 1
ATOM 2298 C CA . ALA A 1 331 ? 25.728 -10.091 -65.087 1.00 51.53 331 ALA A CA 1
ATOM 2299 C C . ALA A 1 331 ? 25.536 -9.199 -63.832 1.00 51.53 331 ALA A C 1
ATOM 2301 O O . ALA A 1 331 ? 25.264 -8.008 -63.994 1.00 51.53 331 ALA A O 1
ATOM 2302 N N . ALA A 1 332 ? 25.741 -9.696 -62.607 1.00 60.19 332 ALA A N 1
ATOM 2303 C CA . ALA A 1 332 ? 25.583 -8.897 -61.384 1.00 60.19 332 ALA A CA 1
ATOM 2304 C C . ALA A 1 332 ? 26.674 -7.822 -61.215 1.00 60.19 332 ALA A C 1
ATOM 2306 O O . ALA A 1 332 ? 26.363 -6.691 -60.861 1.00 60.19 332 ALA A O 1
ATOM 2307 N N . LEU A 1 333 ? 27.937 -8.127 -61.541 1.00 64.50 333 LEU A N 1
ATOM 2308 C CA . LEU A 1 333 ? 29.057 -7.222 -61.256 1.00 64.50 333 LEU A CA 1
ATOM 2309 C C . LEU A 1 333 ? 29.057 -5.942 -62.105 1.00 64.50 333 LEU A C 1
ATOM 2311 O O . LEU A 1 333 ? 29.237 -4.852 -61.577 1.00 64.50 333 LEU A O 1
ATOM 2315 N N . SER A 1 334 ? 28.831 -6.043 -63.418 1.00 66.62 334 SER A N 1
ATOM 2316 C CA . SER A 1 334 ? 28.774 -4.864 -64.298 1.00 66.62 334 SER A CA 1
ATOM 2317 C C . SER A 1 334 ? 27.572 -3.973 -63.988 1.00 66.62 334 SER A C 1
ATOM 2319 O O . SER A 1 334 ? 27.671 -2.753 -64.075 1.00 66.62 334 SER A O 1
ATOM 2321 N N . THR A 1 335 ? 26.450 -4.588 -63.606 1.00 68.44 335 THR A N 1
ATOM 2322 C CA . THR A 1 335 ? 25.228 -3.886 -63.193 1.00 68.44 335 THR A CA 1
ATOM 2323 C C . THR A 1 335 ? 25.451 -3.177 -61.860 1.00 68.44 335 THR A C 1
ATOM 2325 O O . THR A 1 335 ? 25.130 -2.001 -61.744 1.00 68.44 335 THR A O 1
ATOM 2328 N N . LEU A 1 336 ? 26.097 -3.845 -60.901 1.00 69.56 336 LEU A N 1
ATOM 2329 C CA . LEU A 1 336 ? 26.448 -3.298 -59.593 1.00 69.56 336 LEU A CA 1
ATOM 2330 C C . LEU A 1 336 ? 27.479 -2.161 -59.691 1.00 69.56 336 LEU A C 1
ATOM 2332 O O . LEU A 1 336 ? 27.246 -1.094 -59.140 1.00 69.56 336 LEU A O 1
ATOM 2336 N N . LEU A 1 337 ? 28.572 -2.317 -60.451 1.00 69.81 337 LEU A N 1
ATOM 2337 C CA . LEU A 1 337 ? 29.559 -1.240 -60.662 1.00 69.81 337 LEU A CA 1
ATOM 2338 C C . LEU A 1 337 ? 28.963 -0.042 -61.414 1.00 69.81 337 LEU A C 1
ATOM 2340 O O . LEU A 1 337 ? 29.304 1.102 -61.115 1.00 69.81 337 LEU A O 1
ATOM 2344 N N . SER A 1 338 ? 28.078 -0.293 -62.386 1.00 73.94 338 SER A N 1
ATOM 2345 C CA . SER A 1 338 ? 27.354 0.771 -63.093 1.00 73.94 338 SER A CA 1
ATOM 2346 C C . SER A 1 338 ? 26.395 1.509 -62.162 1.00 73.94 338 SER A C 1
ATOM 2348 O O . SER A 1 338 ? 26.274 2.728 -62.255 1.00 73.94 338 SER A O 1
ATOM 2350 N N . LEU A 1 339 ? 25.715 0.780 -61.279 1.00 72.50 339 LEU A N 1
ATOM 2351 C CA . LEU A 1 339 ? 24.792 1.315 -60.287 1.00 72.50 339 LEU A CA 1
ATOM 2352 C C . LEU A 1 339 ? 25.528 2.142 -59.224 1.00 72.50 339 LEU A C 1
ATOM 2354 O O . LEU A 1 339 ? 25.072 3.228 -58.884 1.00 72.50 339 LEU A O 1
ATOM 2358 N N . LEU A 1 340 ? 26.710 1.693 -58.789 1.00 69.88 340 LEU A N 1
ATOM 2359 C CA . LEU A 1 340 ? 27.615 2.435 -57.904 1.00 69.88 340 LEU A CA 1
ATOM 2360 C C . LEU A 1 340 ? 28.289 3.640 -58.596 1.00 69.88 340 LEU A C 1
ATOM 2362 O O . LEU A 1 340 ? 29.080 4.342 -57.968 1.00 69.88 340 LEU A O 1
ATOM 2366 N N . GLY A 1 341 ? 28.032 3.891 -59.887 1.00 69.62 341 GLY A N 1
ATOM 2367 C CA . GLY A 1 341 ? 28.644 5.001 -60.625 1.00 69.62 341 GLY A CA 1
ATOM 2368 C C . GLY A 1 341 ? 30.172 4.909 -60.720 1.00 69.62 341 GLY A C 1
ATOM 2369 O O . GLY A 1 341 ? 30.843 5.931 -60.843 1.00 69.62 341 GLY A O 1
ATOM 2370 N N . GLY A 1 342 ? 30.730 3.696 -60.631 1.00 70.06 342 GLY A N 1
ATOM 2371 C CA . GLY A 1 342 ? 32.172 3.451 -60.569 1.00 70.06 342 GLY A CA 1
ATOM 2372 C C . GLY A 1 342 ? 32.794 3.551 -59.170 1.00 70.06 342 GLY A C 1
ATOM 2373 O O . GLY A 1 342 ? 34.011 3.406 -59.057 1.00 70.06 342 GLY A O 1
ATOM 2374 N N . ALA A 1 343 ? 32.007 3.773 -58.112 1.00 73.94 343 ALA A N 1
ATOM 2375 C CA . ALA A 1 343 ? 32.496 3.684 -56.739 1.00 73.94 343 ALA A CA 1
ATOM 2376 C C . ALA A 1 343 ? 32.782 2.223 -56.347 1.00 73.94 343 ALA A C 1
ATOM 2378 O O . ALA A 1 343 ? 32.060 1.307 -56.738 1.00 73.94 343 ALA A O 1
ATOM 2379 N N . SER A 1 344 ? 33.834 2.004 -55.557 1.00 78.38 344 SER A N 1
ATOM 2380 C CA . SER A 1 344 ? 34.171 0.696 -54.976 1.00 78.38 344 SER A CA 1
ATOM 2381 C C . SER A 1 344 ? 33.578 0.491 -53.579 1.00 78.38 344 SER A C 1
ATOM 2383 O O . SER A 1 344 ? 33.773 -0.563 -52.981 1.00 78.38 344 SER A O 1
ATOM 2385 N N . SER A 1 345 ? 32.883 1.494 -53.040 1.00 86.31 345 SER A N 1
ATOM 2386 C CA . SER A 1 345 ? 32.232 1.431 -51.736 1.00 86.31 345 SER A CA 1
ATOM 2387 C C . SER A 1 345 ? 31.082 2.427 -51.626 1.00 86.31 345 SER A C 1
ATOM 2389 O O . SER A 1 345 ? 31.030 3.426 -52.349 1.00 86.31 345 SER A O 1
ATOM 2391 N N . PHE A 1 346 ? 30.159 2.148 -50.711 1.00 88.69 346 PHE A N 1
ATOM 2392 C CA . PHE A 1 346 ? 29.116 3.075 -50.286 1.00 88.69 346 PHE A CA 1
ATOM 2393 C C . PHE A 1 346 ? 28.725 2.802 -48.833 1.00 88.69 346 PHE A C 1
ATOM 2395 O O . PHE A 1 346 ? 29.097 1.778 -48.259 1.00 88.69 346 PHE A O 1
ATOM 2402 N N . THR A 1 347 ? 27.978 3.727 -48.236 1.00 91.88 347 THR A N 1
ATOM 2403 C CA . THR A 1 347 ? 27.531 3.624 -46.848 1.00 91.88 347 THR A CA 1
ATOM 2404 C C . THR A 1 347 ? 26.032 3.376 -46.748 1.00 91.88 347 THR A C 1
ATOM 2406 O O . THR A 1 347 ? 25.249 3.812 -47.596 1.00 91.88 347 THR A O 1
ATOM 2409 N N . ALA A 1 348 ? 25.644 2.677 -45.689 1.00 93.00 348 ALA A N 1
ATOM 2410 C CA . ALA A 1 348 ? 24.272 2.517 -45.237 1.00 93.00 348 ALA A CA 1
ATOM 2411 C C . ALA A 1 348 ? 24.176 2.883 -43.750 1.00 93.00 348 ALA A C 1
ATOM 2413 O O . ALA A 1 348 ? 25.186 2.978 -43.044 1.00 93.00 348 ALA A O 1
ATOM 2414 N N . ASP A 1 349 ? 22.955 3.098 -43.286 1.00 95.31 349 ASP A N 1
ATOM 2415 C CA . ASP A 1 349 ? 22.671 3.378 -41.888 1.00 95.31 349 ASP A CA 1
ATOM 2416 C C . ASP A 1 349 ? 22.513 2.062 -41.110 1.00 95.31 349 ASP A C 1
ATOM 2418 O O . ASP A 1 349 ? 22.273 0.999 -41.688 1.00 95.31 349 ASP A O 1
ATOM 2422 N N . LEU A 1 350 ? 22.649 2.125 -39.786 1.00 95.31 350 LEU A N 1
ATOM 2423 C CA . LEU A 1 350 ? 22.253 1.042 -38.885 1.00 95.31 350 LEU A CA 1
ATOM 2424 C C . LEU A 1 350 ? 21.134 1.563 -37.983 1.00 95.31 350 LEU A C 1
ATOM 2426 O O . LEU A 1 350 ? 21.360 2.458 -37.169 1.00 95.31 350 LEU A O 1
ATOM 2430 N N . SER A 1 351 ? 19.922 1.044 -38.156 1.00 95.69 351 SER A N 1
ATOM 2431 C CA . SER A 1 351 ? 18.757 1.444 -37.364 1.00 95.69 351 SER A CA 1
ATOM 2432 C C . SER A 1 351 ? 18.507 0.454 -36.238 1.00 95.69 351 SER A C 1
ATOM 2434 O O . SER A 1 351 ? 18.433 -0.745 -36.491 1.00 95.69 351 SER A O 1
ATOM 2436 N N . ILE A 1 352 ? 18.339 0.964 -35.021 1.00 96.50 352 ILE A N 1
ATOM 2437 C CA . ILE A 1 352 ? 17.920 0.197 -33.844 1.00 96.50 352 ILE A CA 1
ATOM 2438 C C . ILE A 1 352 ? 16.397 0.295 -33.751 1.00 96.50 352 ILE A C 1
ATOM 2440 O O . ILE A 1 352 ? 15.840 1.391 -33.867 1.00 96.50 352 ILE A O 1
ATOM 2444 N N . VAL A 1 353 ? 15.735 -0.847 -33.587 1.00 95.44 353 VAL A N 1
ATOM 2445 C CA . VAL A 1 353 ? 14.275 -0.977 -33.616 1.00 95.44 353 VAL A CA 1
ATOM 2446 C C . VAL A 1 353 ? 13.799 -1.608 -32.315 1.00 95.44 353 VAL A C 1
ATOM 2448 O O . VAL A 1 353 ? 14.290 -2.671 -31.933 1.00 95.44 353 VAL A O 1
ATOM 2451 N N . ASP A 1 354 ? 12.832 -0.967 -31.664 1.00 95.00 354 ASP A N 1
ATOM 2452 C CA . ASP A 1 354 ? 12.101 -1.544 -30.536 1.00 95.00 354 ASP A CA 1
ATOM 2453 C C . ASP A 1 354 ? 11.189 -2.666 -31.049 1.00 95.00 354 ASP A C 1
ATOM 2455 O O . ASP A 1 354 ? 10.377 -2.472 -31.958 1.00 95.00 354 ASP A O 1
ATOM 2459 N N . LYS A 1 355 ? 11.330 -3.869 -30.494 1.00 93.12 355 LYS A N 1
ATOM 2460 C CA . LYS A 1 355 ? 10.595 -5.048 -30.973 1.00 93.12 355 LYS A CA 1
ATOM 2461 C C . LYS A 1 355 ? 9.137 -5.082 -30.531 1.00 93.12 355 LYS A C 1
ATOM 2463 O O . LYS A 1 355 ? 8.335 -5.757 -31.177 1.00 93.12 355 LYS A O 1
ATOM 2468 N N . ALA A 1 356 ? 8.794 -4.402 -29.443 1.00 91.19 356 ALA A N 1
ATOM 2469 C CA . ALA A 1 356 ? 7.432 -4.342 -28.938 1.00 91.19 356 ALA A CA 1
ATOM 2470 C C . ALA A 1 356 ? 6.580 -3.376 -29.772 1.00 91.19 356 ALA A C 1
ATOM 2472 O O . ALA A 1 356 ? 5.438 -3.696 -30.106 1.00 91.19 356 ALA A O 1
ATOM 2473 N N . THR A 1 357 ? 7.134 -2.219 -30.140 1.00 92.38 357 THR A N 1
ATOM 2474 C CA . THR A 1 357 ? 6.400 -1.161 -30.857 1.00 92.38 357 THR A CA 1
ATOM 2475 C C . THR A 1 357 ? 6.672 -1.141 -32.361 1.00 92.38 357 THR A C 1
ATOM 2477 O O . THR A 1 357 ? 5.843 -0.662 -33.137 1.00 92.38 357 THR A O 1
ATOM 2480 N N . GLY A 1 358 ? 7.820 -1.667 -32.792 1.00 91.12 358 GLY A N 1
ATOM 2481 C CA . GLY A 1 358 ? 8.341 -1.507 -34.147 1.00 91.12 358 GLY A CA 1
ATOM 2482 C C . GLY A 1 358 ? 8.919 -0.119 -34.421 1.00 91.12 358 GLY A C 1
ATOM 2483 O O . GLY A 1 358 ? 9.221 0.193 -35.571 1.00 91.12 358 GLY A O 1
ATOM 2484 N N . GLU A 1 359 ? 9.054 0.740 -33.415 1.00 94.81 359 GLU A N 1
ATOM 2485 C CA . GLU A 1 359 ? 9.589 2.087 -33.587 1.00 94.81 359 GLU A CA 1
ATOM 2486 C C . GLU A 1 359 ? 11.107 2.072 -33.809 1.00 94.81 359 GLU A C 1
ATOM 2488 O O . GLU A 1 359 ? 11.852 1.330 -33.167 1.00 94.81 359 GLU A O 1
ATOM 2493 N N . VAL A 1 360 ? 11.584 2.919 -34.723 1.00 94.25 360 VAL A N 1
ATOM 2494 C CA . VAL A 1 360 ? 13.015 3.166 -34.922 1.00 94.25 360 VAL A CA 1
ATOM 2495 C C . VAL A 1 360 ? 13.498 4.149 -33.860 1.00 94.25 360 VAL A C 1
ATOM 2497 O O . VAL A 1 360 ? 13.393 5.367 -34.034 1.00 94.25 360 VAL A O 1
ATOM 2500 N N . VAL A 1 361 ? 14.062 3.612 -32.779 1.00 94.44 361 VAL A N 1
ATOM 2501 C CA . VAL A 1 361 ? 14.534 4.394 -31.625 1.00 94.44 361 VAL A CA 1
ATOM 2502 C C . VAL A 1 361 ? 15.840 5.135 -31.908 1.00 94.44 361 VAL A C 1
ATOM 2504 O O . VAL A 1 361 ? 16.096 6.189 -31.330 1.00 94.44 361 VAL A O 1
ATOM 2507 N N . GLN A 1 362 ? 16.665 4.629 -32.833 1.00 95.50 362 GLN A N 1
ATOM 2508 C CA . GLN A 1 362 ? 17.891 5.307 -33.245 1.00 95.50 362 GLN A CA 1
ATOM 2509 C C . GLN A 1 362 ? 18.313 4.942 -34.670 1.00 95.50 362 GLN A C 1
ATOM 2511 O O . GLN A 1 362 ? 18.136 3.813 -35.122 1.00 95.50 362 GLN A O 1
ATOM 2516 N N . VAL A 1 363 ? 18.945 5.892 -35.364 1.00 95.44 363 VAL A N 1
ATOM 2517 C CA . VAL A 1 363 ? 19.644 5.662 -36.634 1.00 95.44 363 VAL A CA 1
ATOM 2518 C C . VAL A 1 363 ? 21.102 6.090 -36.492 1.00 95.44 363 VAL A C 1
ATOM 2520 O O . VAL A 1 363 ? 21.391 7.263 -36.262 1.00 95.44 363 VAL A O 1
ATOM 2523 N N . LEU A 1 364 ? 22.025 5.144 -36.648 1.00 95.94 364 LEU A N 1
ATOM 2524 C CA . LEU A 1 364 ? 23.453 5.412 -36.772 1.00 95.94 364 LEU A CA 1
ATOM 2525 C C . LEU A 1 364 ? 23.760 5.693 -38.247 1.00 95.94 364 LEU A C 1
ATOM 2527 O O . LEU A 1 364 ? 23.911 4.775 -39.058 1.00 95.94 364 LEU A O 1
ATOM 2531 N N . THR A 1 365 ? 23.789 6.974 -38.610 1.00 94.12 365 THR A N 1
ATOM 2532 C CA . THR A 1 365 ? 23.936 7.405 -40.005 1.00 94.12 365 THR A CA 1
ATOM 2533 C C . THR A 1 365 ? 25.307 7.045 -40.578 1.00 94.12 365 THR A C 1
ATOM 2535 O O . THR A 1 365 ? 26.332 7.326 -39.958 1.00 94.12 365 THR A O 1
ATOM 2538 N N . ASN A 1 366 ? 25.335 6.480 -41.789 1.00 93.56 366 ASN A N 1
ATOM 2539 C CA . ASN A 1 366 ? 26.539 6.014 -42.488 1.00 93.56 366 ASN A CA 1
ATOM 2540 C C . ASN A 1 366 ? 27.410 5.040 -41.669 1.00 93.56 366 ASN A C 1
ATOM 2542 O O . ASN A 1 366 ? 28.622 4.966 -41.883 1.00 93.56 366 ASN A O 1
ATOM 2546 N N . ALA A 1 367 ? 26.814 4.313 -40.722 1.00 95.50 367 ALA A N 1
ATOM 2547 C CA . ALA A 1 367 ? 27.543 3.426 -39.822 1.00 95.50 367 ALA A CA 1
ATOM 2548 C C . ALA A 1 367 ? 28.047 2.150 -40.505 1.00 95.50 367 ALA A C 1
ATOM 2550 O O . ALA A 1 367 ? 29.011 1.549 -40.038 1.00 95.50 367 ALA A O 1
ATOM 2551 N N . VAL A 1 368 ? 27.420 1.727 -41.604 1.00 95.50 368 VAL A N 1
ATOM 2552 C CA . VAL A 1 368 ? 27.780 0.497 -42.313 1.00 95.50 368 VAL A CA 1
ATOM 2553 C C . VAL A 1 368 ? 28.515 0.853 -43.593 1.00 95.50 368 VAL A C 1
ATOM 2555 O O . VAL A 1 368 ? 27.935 1.435 -44.506 1.00 95.50 368 VAL A O 1
ATOM 2558 N N . ASN A 1 369 ? 29.787 0.484 -43.679 1.00 93.56 369 ASN A N 1
ATOM 2559 C CA . ASN A 1 369 ? 30.574 0.576 -44.898 1.00 93.56 369 ASN A CA 1
ATOM 2560 C C . ASN A 1 369 ? 30.459 -0.731 -45.690 1.00 93.56 369 ASN A C 1
ATOM 2562 O O . ASN A 1 369 ? 30.788 -1.804 -45.176 1.00 93.56 369 ASN A O 1
ATOM 2566 N N . ILE A 1 370 ? 30.016 -0.620 -46.941 1.00 90.19 370 ILE A N 1
ATOM 2567 C CA . ILE A 1 370 ? 29.803 -1.735 -47.860 1.00 90.19 370 ILE A CA 1
ATOM 2568 C C . ILE A 1 370 ? 30.809 -1.582 -48.996 1.00 90.19 370 ILE A C 1
ATOM 2570 O O . ILE A 1 370 ? 30.678 -0.700 -49.848 1.00 90.19 370 ILE A O 1
ATOM 2574 N N . ASN A 1 371 ? 31.830 -2.435 -48.997 1.00 88.38 371 ASN A N 1
ATOM 2575 C CA . ASN A 1 371 ? 32.892 -2.414 -49.995 1.00 88.38 371 ASN A CA 1
ATOM 2576 C C . ASN A 1 371 ? 32.681 -3.527 -51.014 1.00 88.38 371 ASN A C 1
ATOM 2578 O O . ASN A 1 371 ? 32.340 -4.651 -50.659 1.00 88.38 371 ASN A O 1
ATOM 2582 N N . VAL A 1 372 ? 32.932 -3.226 -52.281 1.00 81.56 372 VAL A N 1
ATOM 2583 C CA . VAL A 1 372 ? 33.077 -4.248 -53.315 1.00 81.56 372 VAL A CA 1
ATOM 2584 C C . VAL A 1 372 ? 34.530 -4.717 -53.284 1.00 81.56 372 VAL A C 1
ATOM 2586 O O . VAL A 1 372 ? 35.434 -3.886 -53.392 1.00 81.56 372 VAL A O 1
ATOM 2589 N N . ASP A 1 373 ? 34.764 -6.023 -53.142 1.00 74.56 373 ASP A N 1
ATOM 2590 C CA . ASP A 1 373 ? 36.120 -6.587 -53.191 1.00 74.56 373 ASP A CA 1
ATOM 2591 C C . ASP A 1 373 ? 36.847 -6.164 -54.485 1.00 74.56 373 ASP A C 1
ATOM 2593 O O . ASP A 1 373 ? 36.230 -5.953 -55.531 1.00 74.56 373 ASP A O 1
ATOM 2597 N N . GLY A 1 374 ? 38.177 -6.055 -54.439 1.00 64.81 374 GLY A N 1
ATOM 2598 C CA . GLY A 1 374 ? 39.012 -5.602 -55.556 1.00 64.81 374 GLY A CA 1
ATOM 2599 C C . GLY A 1 374 ? 38.926 -6.486 -56.808 1.00 64.81 374 GLY A C 1
ATOM 2600 O O . GLY A 1 374 ? 39.297 -6.041 -57.895 1.00 64.81 374 GLY A O 1
ATOM 2601 N N . LEU A 1 375 ? 38.414 -7.717 -56.679 1.00 68.12 375 LEU A N 1
ATOM 2602 C CA . LEU A 1 375 ? 38.099 -8.612 -57.799 1.00 68.12 375 LEU A CA 1
ATOM 2603 C C . LEU A 1 375 ? 36.620 -8.568 -58.223 1.00 68.12 375 LEU A C 1
ATOM 2605 O O . LEU A 1 375 ? 36.250 -9.202 -59.211 1.00 68.12 375 LEU A O 1
ATOM 2609 N N . GLY A 1 376 ? 35.774 -7.828 -57.504 1.00 68.69 376 GLY A N 1
ATOM 2610 C CA . GLY A 1 376 ? 34.343 -7.707 -57.769 1.00 68.69 376 GLY A CA 1
ATOM 2611 C C . GLY A 1 376 ? 33.548 -8.972 -57.448 1.00 68.69 376 GLY A C 1
ATOM 2612 O O . GLY A 1 376 ? 32.519 -9.232 -58.064 1.00 68.69 376 GLY A O 1
ATOM 2613 N N . LEU A 1 377 ? 34.044 -9.813 -56.543 1.00 73.62 377 LEU A N 1
ATOM 2614 C CA . LEU A 1 377 ? 33.450 -11.125 -56.274 1.00 73.62 377 LEU A CA 1
ATOM 2615 C C . LEU A 1 377 ? 32.662 -11.180 -54.964 1.00 73.62 377 LEU A C 1
ATOM 2617 O O . LEU A 1 377 ? 31.902 -12.127 -54.771 1.00 73.62 377 LEU A O 1
ATOM 2621 N N . SER A 1 378 ? 32.791 -10.180 -54.092 1.00 81.50 378 SER A N 1
ATOM 2622 C CA . SER A 1 378 ? 32.018 -10.077 -52.854 1.00 81.50 378 SER A CA 1
ATOM 2623 C C . SER A 1 378 ? 31.661 -8.636 -52.500 1.00 81.50 378 SER A C 1
ATOM 2625 O O . SER A 1 378 ? 32.271 -7.679 -52.983 1.00 81.50 378 SER A O 1
ATOM 2627 N N . LEU A 1 379 ? 30.639 -8.517 -51.654 1.00 86.00 379 LEU A N 1
ATOM 2628 C CA . LEU A 1 379 ? 30.346 -7.338 -50.853 1.00 86.00 379 LEU A CA 1
ATOM 2629 C C . LEU A 1 379 ? 30.789 -7.598 -49.420 1.00 86.00 379 LEU A C 1
ATOM 2631 O O . LEU A 1 379 ? 30.283 -8.528 -48.791 1.00 86.00 379 LEU A O 1
ATOM 2635 N N . ASP A 1 380 ? 31.685 -6.763 -48.916 1.00 89.19 380 ASP A N 1
ATOM 2636 C CA . ASP A 1 380 ? 32.220 -6.852 -47.567 1.00 89.19 380 ASP A CA 1
ATOM 2637 C C . ASP A 1 380 ? 31.611 -5.743 -46.710 1.00 89.19 380 ASP A C 1
ATOM 2639 O O . ASP A 1 380 ? 31.701 -4.554 -47.030 1.00 89.19 380 ASP A O 1
ATOM 2643 N N . TYR A 1 381 ? 30.985 -6.151 -45.613 1.00 92.25 381 TYR A N 1
ATOM 2644 C CA . TYR A 1 381 ? 30.270 -5.289 -44.686 1.00 92.25 381 TYR A CA 1
ATOM 2645 C C . TYR A 1 381 ? 31.139 -5.068 -43.459 1.00 92.25 381 TYR A C 1
ATOM 2647 O O . TYR A 1 381 ? 31.699 -6.011 -42.897 1.00 92.25 381 TYR A O 1
ATOM 2655 N N . SER A 1 382 ? 31.263 -3.813 -43.050 1.00 94.75 382 SER A N 1
ATOM 2656 C CA . SER A 1 382 ? 32.079 -3.417 -41.907 1.00 94.75 382 SER A CA 1
ATOM 2657 C C . SER A 1 382 ? 31.520 -2.155 -41.260 1.00 94.75 382 SER A C 1
ATOM 2659 O O . SER A 1 382 ? 30.798 -1.397 -41.905 1.00 94.75 382 SER A O 1
ATOM 2661 N N . GLY A 1 383 ? 31.880 -1.903 -40.006 1.00 96.06 383 GLY A N 1
ATOM 2662 C CA . GLY A 1 383 ? 31.558 -0.659 -39.310 1.00 96.06 383 GLY A CA 1
ATOM 2663 C C . GLY A 1 383 ? 30.722 -0.903 -38.064 1.00 96.06 383 GLY A C 1
ATOM 2664 O O . GLY A 1 383 ? 30.996 -1.835 -37.308 1.00 96.06 383 GLY A O 1
ATOM 2665 N N . GLY A 1 384 ? 29.725 -0.051 -37.854 1.00 95.00 384 GLY A N 1
ATOM 2666 C CA . GLY A 1 384 ? 28.928 0.029 -36.638 1.00 95.00 384 GLY A CA 1
ATOM 2667 C C . GLY A 1 384 ? 29.192 1.321 -35.867 1.00 95.00 384 GLY A C 1
ATOM 2668 O O . GLY A 1 384 ? 29.694 2.304 -36.415 1.00 95.00 384 GLY A O 1
ATOM 2669 N N . GLY A 1 385 ? 28.819 1.339 -34.594 1.00 96.00 385 GLY A N 1
ATOM 2670 C CA . GLY A 1 385 ? 28.949 2.518 -33.753 1.00 96.00 385 GLY A CA 1
ATOM 2671 C C . GLY A 1 385 ? 28.240 2.374 -32.417 1.00 96.00 385 GLY A C 1
ATOM 2672 O O . GLY A 1 385 ? 27.505 1.418 -32.175 1.00 96.00 385 GLY A O 1
ATOM 2673 N N . TRP A 1 386 ? 28.484 3.355 -31.554 1.00 95.12 386 TRP A N 1
ATOM 2674 C CA . TRP A 1 386 ? 27.807 3.472 -30.271 1.00 95.12 386 TRP A CA 1
ATOM 2675 C C . TRP A 1 386 ? 26.369 3.939 -30.461 1.00 95.12 386 TRP A C 1
ATOM 2677 O O . TRP A 1 386 ? 26.124 4.954 -31.119 1.00 95.12 386 TRP A O 1
ATOM 2687 N N . SER A 1 387 ? 25.439 3.245 -29.814 1.00 94.25 387 SER A N 1
ATOM 2688 C CA . SER A 1 387 ? 24.099 3.766 -29.591 1.00 94.25 387 SER A CA 1
ATOM 2689 C C . SER A 1 387 ? 24.130 4.988 -28.658 1.00 94.25 387 SER A C 1
ATOM 2691 O O . SER A 1 387 ? 25.108 5.279 -27.955 1.00 94.25 387 SER A O 1
ATOM 2693 N N . SER A 1 388 ? 23.026 5.727 -28.648 1.00 89.25 388 SER A N 1
ATOM 2694 C CA . SER A 1 388 ? 22.661 6.588 -27.532 1.00 89.25 388 SER A CA 1
ATOM 2695 C C . SER A 1 388 ? 22.252 5.725 -26.339 1.00 89.25 388 SER A C 1
ATOM 2697 O O . SER A 1 388 ? 22.239 4.498 -26.415 1.00 89.25 388 SER A O 1
ATOM 2699 N N . MET A 1 389 ? 21.935 6.379 -25.230 1.00 87.50 389 MET A N 1
ATOM 2700 C CA . MET A 1 389 ? 21.405 5.721 -24.046 1.00 87.50 389 MET A CA 1
ATOM 2701 C C . MET A 1 389 ? 20.025 5.128 -24.381 1.00 87.50 389 MET A C 1
ATOM 2703 O O . MET A 1 389 ? 19.087 5.884 -24.629 1.00 87.50 389 MET A O 1
ATOM 2707 N N . LEU A 1 390 ? 19.937 3.802 -24.487 1.00 89.31 390 LEU A N 1
ATOM 2708 C CA . LEU A 1 390 ? 18.708 3.068 -24.781 1.00 89.31 390 LEU A CA 1
ATOM 2709 C C . LEU A 1 390 ? 17.995 2.738 -23.462 1.00 89.31 390 LEU A C 1
ATOM 2711 O O . LEU A 1 390 ? 18.660 2.225 -22.560 1.00 89.31 390 LEU A O 1
ATOM 2715 N N . PRO A 1 391 ? 16.685 3.006 -23.328 1.00 87.25 391 PRO A N 1
ATOM 2716 C CA . PRO A 1 391 ? 15.930 2.637 -22.133 1.00 87.25 391 PRO A CA 1
ATOM 2717 C C . PRO A 1 391 ? 15.694 1.125 -22.057 1.00 87.25 391 PRO A C 1
ATOM 2719 O O . PRO A 1 391 ? 15.946 0.399 -23.020 1.00 87.25 391 PRO A O 1
ATOM 2722 N N . SER A 1 392 ? 15.163 0.651 -20.930 1.00 85.19 392 SER A N 1
ATOM 2723 C CA . SER A 1 392 ? 14.734 -0.741 -20.770 1.00 85.19 392 SER A CA 1
ATOM 2724 C C . SER A 1 392 ? 13.801 -1.182 -21.897 1.00 85.19 392 SER A C 1
ATOM 2726 O O . SER A 1 392 ? 12.826 -0.489 -22.195 1.00 85.19 392 SER A O 1
ATOM 2728 N N . GLY A 1 393 ? 14.071 -2.335 -22.498 1.00 90.12 393 GLY A N 1
ATOM 2729 C CA . GLY A 1 393 ? 13.329 -2.810 -23.660 1.00 90.12 393 GLY A CA 1
ATOM 2730 C C . GLY A 1 393 ? 14.065 -3.903 -24.423 1.00 90.12 393 GLY A C 1
ATOM 2731 O O . GLY A 1 393 ? 15.208 -4.230 -24.111 1.00 90.12 393 GLY A O 1
ATOM 2732 N N . SER A 1 394 ? 13.394 -4.457 -25.431 1.00 94.19 394 SER A N 1
ATOM 2733 C CA . SER A 1 394 ? 13.956 -5.477 -26.319 1.00 94.19 394 SER A CA 1
ATOM 2734 C C . SER A 1 394 ? 14.189 -4.881 -27.698 1.00 94.19 394 SER A C 1
ATOM 2736 O O . SER A 1 394 ? 13.258 -4.363 -28.327 1.00 94.19 394 SER A O 1
ATOM 2738 N N . TYR A 1 395 ? 15.427 -4.964 -28.173 1.00 95.69 395 TYR A N 1
ATOM 2739 C CA . TYR A 1 395 ? 15.864 -4.285 -29.383 1.00 95.69 395 TYR A CA 1
ATOM 2740 C C . TYR A 1 395 ? 16.436 -5.257 -30.402 1.00 95.69 395 TYR A C 1
ATOM 2742 O O . TYR A 1 395 ? 17.065 -6.260 -30.075 1.00 95.69 395 TYR A O 1
ATOM 2750 N N . THR A 1 396 ? 16.260 -4.903 -31.669 1.00 95.31 396 THR A N 1
ATOM 2751 C CA . THR A 1 396 ? 16.985 -5.490 -32.796 1.00 95.31 396 THR A CA 1
ATOM 2752 C C . THR A 1 396 ? 17.619 -4.373 -33.622 1.00 95.31 396 THR A C 1
ATOM 2754 O O . THR A 1 396 ? 17.381 -3.186 -33.387 1.00 95.31 396 THR A O 1
ATOM 2757 N N . ALA A 1 397 ? 18.425 -4.740 -34.611 1.00 95.06 397 ALA A N 1
ATOM 2758 C CA . ALA A 1 397 ? 18.993 -3.799 -35.561 1.00 95.06 397 ALA A CA 1
ATOM 2759 C C . ALA A 1 397 ? 18.658 -4.200 -36.999 1.00 95.06 397 ALA A C 1
ATOM 2761 O O . ALA A 1 397 ? 18.388 -5.362 -37.298 1.00 95.06 397 ALA A O 1
ATOM 2762 N N . VAL A 1 398 ? 18.696 -3.231 -37.908 1.00 93.44 398 VAL A N 1
ATOM 2763 C CA . VAL A 1 398 ? 18.615 -3.454 -39.355 1.00 93.44 398 VAL A CA 1
ATOM 2764 C C . VAL A 1 398 ? 19.591 -2.544 -40.077 1.00 93.44 398 VAL A C 1
ATOM 2766 O O . VAL A 1 398 ? 19.733 -1.369 -39.733 1.00 93.44 398 VAL A O 1
ATOM 2769 N N . VAL A 1 399 ? 20.242 -3.071 -41.110 1.00 92.75 399 VAL A N 1
ATOM 2770 C CA . VAL A 1 399 ? 20.992 -2.225 -42.043 1.00 92.75 399 VAL A CA 1
ATOM 2771 C C . VAL A 1 399 ? 19.975 -1.490 -42.903 1.00 92.75 399 VAL A C 1
ATOM 2773 O O . VAL A 1 399 ? 19.095 -2.113 -43.497 1.00 92.75 399 VAL A O 1
ATOM 2776 N N . SER A 1 400 ? 20.051 -0.168 -42.950 1.00 92.19 400 SER A N 1
ATOM 2777 C CA . SER A 1 400 ? 18.949 0.631 -43.461 1.00 92.19 400 SER A CA 1
ATOM 2778 C C . SER A 1 400 ? 19.367 1.797 -44.349 1.00 92.19 400 SER A C 1
ATOM 2780 O O . SER A 1 400 ? 20.535 2.173 -44.450 1.00 92.19 400 SER A O 1
ATOM 2782 N N . SER A 1 401 ? 18.390 2.358 -45.057 1.00 88.94 401 SER A N 1
ATOM 2783 C CA . SER A 1 401 ? 18.534 3.637 -45.746 1.00 88.94 401 SER A CA 1
ATOM 2784 C C . SER A 1 401 ? 17.209 4.394 -45.726 1.00 88.94 401 SER A C 1
ATOM 2786 O O . SER A 1 401 ? 16.170 3.781 -45.994 1.00 88.94 401 SER A O 1
ATOM 2788 N N . PRO A 1 402 ? 17.212 5.724 -45.523 1.00 83.62 402 PRO A N 1
ATOM 2789 C CA . PRO A 1 402 ? 16.002 6.532 -45.650 1.00 83.62 402 PRO A CA 1
ATOM 2790 C C . PRO A 1 402 ? 15.543 6.673 -47.109 1.00 83.62 402 PRO A C 1
ATOM 2792 O O . PRO A 1 402 ? 14.406 7.058 -47.365 1.00 83.62 402 PRO A O 1
ATOM 2795 N N . ASN A 1 403 ? 16.404 6.361 -48.085 1.00 81.81 403 ASN A N 1
ATOM 2796 C CA . ASN A 1 403 ? 16.098 6.485 -49.506 1.00 81.81 403 ASN A CA 1
ATOM 2797 C C . ASN A 1 403 ? 15.721 5.128 -50.119 1.00 81.81 403 ASN A C 1
ATOM 2799 O O . ASN A 1 403 ? 16.551 4.227 -50.225 1.00 81.81 403 ASN A O 1
ATOM 2803 N N . THR A 1 404 ? 14.486 5.014 -50.609 1.00 78.44 404 THR A N 1
ATOM 2804 C CA . THR A 1 404 ? 13.970 3.805 -51.269 1.00 78.44 404 THR A CA 1
ATOM 2805 C C . THR A 1 404 ? 14.571 3.532 -52.649 1.00 78.44 404 THR A C 1
ATOM 2807 O O . THR A 1 404 ? 14.530 2.395 -53.099 1.00 78.44 404 THR A O 1
ATOM 2810 N N . GLY A 1 405 ? 15.142 4.537 -53.322 1.00 74.50 405 GLY A N 1
ATOM 2811 C CA . GLY A 1 405 ? 15.789 4.414 -54.638 1.00 74.50 405 GLY A CA 1
ATOM 2812 C C . GLY A 1 405 ? 17.318 4.511 -54.603 1.00 74.50 405 GLY A C 1
ATOM 2813 O O . GLY A 1 405 ? 17.937 4.750 -55.639 1.00 74.50 405 GLY A O 1
ATOM 2814 N N . GLY A 1 406 ? 17.929 4.417 -53.416 1.00 80.31 406 GLY A N 1
ATOM 2815 C CA . GLY A 1 406 ? 19.382 4.469 -53.237 1.00 80.31 406 GLY A CA 1
ATOM 2816 C C . GLY A 1 406 ? 20.089 3.152 -53.579 1.00 80.31 406 GLY A C 1
ATOM 2817 O O . GLY A 1 406 ? 19.458 2.152 -53.917 1.00 80.31 406 GLY A O 1
ATOM 2818 N N . LEU A 1 407 ? 21.420 3.134 -53.432 1.00 81.50 407 LEU A N 1
ATOM 2819 C CA . LEU A 1 407 ? 22.250 1.953 -53.710 1.00 81.50 407 LEU A CA 1
ATOM 2820 C C . LEU A 1 407 ? 21.812 0.722 -52.904 1.00 81.50 407 LEU A C 1
ATOM 2822 O O . LEU A 1 407 ? 21.757 -0.368 -53.461 1.00 81.50 407 LEU A O 1
ATOM 2826 N N . LEU A 1 408 ? 21.417 0.903 -51.637 1.00 84.38 408 LEU A N 1
ATOM 2827 C CA . LEU A 1 408 ? 20.902 -0.184 -50.797 1.00 84.38 408 LEU A CA 1
ATOM 2828 C C . LEU A 1 408 ? 19.611 -0.803 -51.366 1.00 84.38 408 LEU A C 1
ATOM 2830 O O . LEU A 1 408 ? 19.477 -2.022 -51.400 1.00 84.38 408 LEU A O 1
ATOM 2834 N N . GLY A 1 409 ? 18.690 0.022 -51.874 1.00 83.25 409 GLY A N 1
ATOM 2835 C CA . GLY A 1 409 ? 17.452 -0.454 -52.504 1.00 83.25 409 GLY A CA 1
ATOM 2836 C C . GLY A 1 409 ? 17.724 -1.254 -53.771 1.00 83.25 409 GLY A C 1
ATOM 2837 O O . GLY A 1 409 ? 17.154 -2.317 -53.981 1.00 83.25 409 GLY A O 1
ATOM 2838 N N . ALA A 1 410 ? 18.683 -0.803 -54.570 1.00 80.31 410 ALA A N 1
ATOM 2839 C CA . ALA A 1 410 ? 19.057 -1.514 -55.778 1.00 80.31 410 ALA A CA 1
ATOM 2840 C C . ALA A 1 410 ? 19.871 -2.805 -55.505 1.00 80.31 410 ALA A C 1
ATOM 2842 O O . ALA A 1 410 ? 19.823 -3.728 -56.315 1.00 80.31 410 ALA A O 1
ATOM 2843 N N . LEU A 1 411 ? 20.560 -2.931 -54.360 1.00 79.62 411 LEU A N 1
ATOM 2844 C CA . LEU A 1 411 ? 21.091 -4.222 -53.882 1.00 79.62 411 LEU A CA 1
ATOM 2845 C C . LEU A 1 411 ? 19.964 -5.195 -53.501 1.00 79.62 411 LEU A C 1
ATOM 2847 O O . LEU A 1 411 ? 20.027 -6.376 -53.855 1.00 79.62 411 LEU A O 1
ATOM 2851 N N . LEU A 1 412 ? 18.935 -4.694 -52.811 1.00 80.50 412 LEU A N 1
ATOM 2852 C CA . LEU A 1 412 ? 17.750 -5.464 -52.426 1.00 80.50 412 LEU A CA 1
ATOM 2853 C C . LEU A 1 412 ? 16.971 -5.968 -53.651 1.00 80.50 412 LEU A C 1
ATOM 2855 O O . LEU A 1 412 ? 16.612 -7.142 -53.688 1.00 80.50 412 LEU A O 1
ATOM 2859 N N . ASP A 1 413 ? 16.800 -5.144 -54.691 1.00 80.31 413 ASP A N 1
ATOM 2860 C CA . ASP A 1 413 ? 16.166 -5.544 -55.962 1.00 80.31 413 ASP A CA 1
ATOM 2861 C C . ASP A 1 413 ? 16.912 -6.692 -56.669 1.00 80.31 413 ASP A C 1
ATOM 2863 O O . ASP A 1 413 ? 16.319 -7.490 -57.400 1.00 80.31 413 ASP A O 1
ATOM 2867 N N . LEU A 1 414 ? 18.225 -6.799 -56.443 1.00 75.06 414 LEU A N 1
ATOM 2868 C CA . LEU A 1 414 ? 19.070 -7.876 -56.963 1.00 75.06 414 LEU A CA 1
ATOM 2869 C C . LEU A 1 414 ? 19.091 -9.119 -56.053 1.00 75.06 414 LEU A C 1
ATOM 2871 O O . LEU A 1 414 ? 19.768 -10.093 -56.387 1.00 75.06 414 LEU A O 1
ATOM 2875 N N . ASN A 1 415 ? 18.355 -9.111 -54.934 1.00 71.94 415 ASN A N 1
ATOM 2876 C CA . ASN A 1 415 ? 18.368 -10.141 -53.888 1.00 71.94 415 ASN A CA 1
ATOM 2877 C C . ASN A 1 415 ? 19.785 -10.453 -53.359 1.00 71.94 415 ASN A C 1
ATOM 2879 O O . ASN A 1 415 ? 20.101 -11.602 -53.043 1.00 71.94 415 ASN A O 1
ATOM 2883 N N . LEU A 1 416 ? 20.661 -9.445 -53.289 1.00 68.12 416 LEU A N 1
ATOM 2884 C CA . LEU A 1 416 ? 22.031 -9.592 -52.796 1.00 68.12 416 LEU A CA 1
ATOM 2885 C C . LEU A 1 416 ? 22.124 -9.190 -51.317 1.00 68.12 416 LEU A C 1
ATOM 2887 O O . LEU A 1 416 ? 21.618 -8.148 -50.912 1.00 68.12 416 LEU A O 1
ATOM 2891 N N . GLY A 1 417 ? 22.828 -9.999 -50.520 1.00 61.84 417 GLY A N 1
ATOM 2892 C CA . GLY A 1 417 ? 23.243 -9.649 -49.155 1.00 61.84 417 GLY A CA 1
ATOM 2893 C C . GLY A 1 417 ? 22.142 -9.691 -48.104 1.00 61.84 417 GLY A C 1
ATOM 2894 O O . GLY A 1 417 ? 22.065 -8.822 -47.247 1.00 61.84 417 GLY A O 1
ATOM 2895 N N . THR A 1 418 ? 21.286 -10.707 -48.137 1.00 67.31 418 THR A N 1
ATOM 2896 C CA . THR A 1 418 ? 20.051 -10.729 -47.340 1.00 67.31 418 THR A CA 1
ATOM 2897 C C . THR A 1 418 ? 20.250 -10.699 -45.822 1.00 67.31 418 THR A C 1
ATOM 2899 O O . THR A 1 418 ? 19.337 -10.258 -45.135 1.00 67.31 418 THR A O 1
ATOM 2902 N N . PHE A 1 419 ? 21.404 -11.138 -45.302 1.00 78.19 419 PHE A N 1
ATOM 2903 C CA . PHE A 1 419 ? 21.684 -11.180 -43.863 1.00 78.19 419 PHE A CA 1
ATOM 2904 C C . PHE A 1 419 ? 23.143 -10.841 -43.551 1.00 78.19 419 PHE A C 1
ATOM 2906 O O . PHE A 1 419 ? 24.054 -11.443 -44.122 1.00 78.19 419 PHE A O 1
ATOM 2913 N N . ILE A 1 420 ? 23.351 -9.890 -42.640 1.00 89.69 420 ILE A N 1
ATOM 2914 C CA . ILE A 1 420 ? 24.659 -9.364 -42.222 1.00 89.69 420 ILE A CA 1
ATOM 2915 C C . ILE A 1 420 ? 24.855 -9.639 -40.734 1.00 89.69 420 ILE A C 1
ATOM 2917 O O . ILE A 1 420 ? 23.895 -9.538 -39.974 1.00 89.69 420 ILE A O 1
ATOM 2921 N N . ASN A 1 421 ? 26.074 -9.970 -40.303 1.00 92.81 421 ASN A N 1
ATOM 2922 C CA . ASN A 1 421 ? 26.336 -10.189 -38.885 1.00 92.81 421 ASN A CA 1
ATOM 2923 C C . ASN A 1 421 ? 26.413 -8.852 -38.148 1.00 92.81 421 ASN A C 1
ATOM 2925 O O . ASN A 1 421 ? 27.105 -7.921 -38.571 1.00 92.81 421 ASN A O 1
ATOM 2929 N N . VAL A 1 422 ? 25.748 -8.795 -37.003 1.00 95.56 422 VAL A N 1
ATOM 2930 C CA . VAL A 1 422 ? 25.866 -7.713 -36.031 1.00 95.56 422 VAL A CA 1
ATOM 2931 C C . VAL A 1 422 ? 26.212 -8.334 -34.692 1.00 95.56 422 VAL A C 1
ATOM 2933 O O . VAL A 1 422 ? 25.691 -9.395 -34.344 1.00 95.56 422 VAL A O 1
ATOM 2936 N N . SER A 1 423 ? 27.112 -7.690 -33.961 1.00 95.25 423 SER A N 1
ATOM 2937 C CA . SER A 1 423 ? 27.446 -8.071 -32.596 1.00 95.25 423 SER A CA 1
ATOM 2938 C C . SER A 1 423 ? 27.560 -6.858 -31.688 1.00 95.25 423 SER A C 1
ATOM 2940 O O . SER A 1 423 ? 28.058 -5.817 -32.115 1.00 95.25 423 SER A O 1
ATOM 2942 N N . VAL A 1 424 ? 27.186 -7.019 -30.427 1.00 95.62 424 VAL A N 1
ATOM 2943 C CA . VAL A 1 424 ? 27.554 -6.118 -29.342 1.00 95.62 424 VAL A CA 1
ATOM 2944 C C . VAL A 1 424 ? 28.978 -6.453 -28.910 1.00 95.62 424 VAL A C 1
ATOM 2946 O O . VAL A 1 424 ? 29.260 -7.576 -28.499 1.00 95.62 424 VAL A O 1
ATOM 2949 N N . THR A 1 425 ? 29.896 -5.497 -29.036 1.00 92.56 425 THR A N 1
ATOM 2950 C CA . THR A 1 425 ? 31.312 -5.698 -28.662 1.00 92.56 425 THR A CA 1
ATOM 2951 C C . THR A 1 425 ? 31.697 -5.042 -27.343 1.00 92.56 425 THR A C 1
ATOM 2953 O O . THR A 1 425 ? 32.794 -5.280 -26.847 1.00 92.56 425 THR A O 1
ATOM 2956 N N . ASP A 1 426 ? 30.837 -4.161 -26.840 1.00 92.25 426 ASP A N 1
ATOM 2957 C CA . ASP A 1 426 ? 30.989 -3.422 -25.588 1.00 92.25 426 ASP A CA 1
ATOM 2958 C C . ASP A 1 426 ? 29.606 -2.870 -25.201 1.00 92.25 426 ASP A C 1
ATOM 2960 O O . ASP A 1 426 ? 28.788 -2.566 -26.084 1.00 92.25 426 ASP A O 1
ATOM 2964 N N . SER A 1 427 ? 29.340 -2.735 -23.907 1.00 91.56 427 SER A N 1
ATOM 2965 C CA . SER A 1 427 ? 28.174 -2.016 -23.403 1.00 91.56 427 SER A CA 1
ATOM 2966 C C . SER A 1 427 ? 28.501 -1.260 -22.120 1.00 91.56 427 SER A C 1
ATOM 2968 O O . SER A 1 427 ? 29.302 -1.681 -21.290 1.00 91.56 427 SER A O 1
ATOM 2970 N N . GLU A 1 428 ? 27.855 -0.115 -21.949 1.00 88.19 428 GLU A N 1
ATOM 2971 C CA . GLU A 1 428 ? 27.917 0.685 -20.733 1.00 88.19 428 GLU A CA 1
ATOM 2972 C C . GLU A 1 428 ? 26.488 0.907 -20.251 1.00 88.19 428 GLU A C 1
ATOM 2974 O O . GLU A 1 428 ? 25.719 1.646 -20.872 1.00 88.19 428 GLU A O 1
ATOM 2979 N N . GLY A 1 429 ? 26.142 0.241 -19.156 1.00 84.06 429 GLY A N 1
ATOM 2980 C CA . GLY A 1 429 ? 24.837 0.293 -18.531 1.00 84.06 429 GLY A CA 1
ATOM 2981 C C . GLY A 1 429 ? 24.830 1.051 -17.218 1.00 84.06 429 GLY A C 1
ATOM 2982 O O . GLY A 1 429 ? 25.787 1.031 -16.448 1.00 84.06 429 GLY A O 1
ATOM 2983 N N . TYR A 1 430 ? 23.713 1.715 -16.961 1.00 81.62 430 TYR A N 1
ATOM 2984 C CA . TYR A 1 430 ? 23.443 2.414 -15.718 1.00 81.62 430 TYR A CA 1
ATOM 2985 C C . TYR A 1 430 ? 22.164 1.859 -15.111 1.00 81.62 430 TYR A C 1
ATOM 2987 O O . TYR A 1 430 ? 21.105 1.933 -15.738 1.00 81.62 430 TYR A O 1
ATOM 2995 N N . HIS A 1 431 ? 22.273 1.332 -13.897 1.00 79.25 431 HIS A N 1
ATOM 2996 C CA . HIS A 1 431 ? 21.193 0.679 -13.175 1.00 79.25 431 HIS A CA 1
ATOM 2997 C C . HIS A 1 431 ? 20.870 1.413 -11.876 1.00 79.25 431 HIS A C 1
ATOM 2999 O O . HIS A 1 431 ? 21.765 1.908 -11.188 1.00 79.25 431 HIS A O 1
ATOM 3005 N N . THR A 1 432 ? 19.586 1.452 -11.545 1.00 75.56 432 THR A N 1
ATOM 3006 C CA . THR A 1 432 ? 19.083 1.882 -10.240 1.00 75.56 432 THR A CA 1
ATOM 3007 C C . THR A 1 432 ? 18.271 0.761 -9.617 1.00 75.56 432 THR A C 1
ATOM 3009 O O . THR A 1 432 ? 17.343 0.252 -10.261 1.00 75.56 432 THR A O 1
ATOM 3012 N N . ASP A 1 433 ? 18.561 0.456 -8.357 1.00 79.31 433 ASP A N 1
ATOM 3013 C CA . ASP A 1 433 ? 17.745 -0.463 -7.575 1.00 79.31 433 ASP A CA 1
ATOM 3014 C C . ASP A 1 433 ? 16.355 0.143 -7.331 1.00 79.31 433 ASP A C 1
ATOM 3016 O O . ASP A 1 433 ? 16.192 1.362 -7.200 1.00 79.31 433 ASP A O 1
ATOM 3020 N N . SER A 1 434 ? 15.338 -0.718 -7.282 1.00 82.69 434 SER A N 1
ATOM 3021 C CA . SER A 1 434 ? 13.996 -0.323 -6.859 1.00 82.69 434 SER A CA 1
ATOM 3022 C C . SER A 1 434 ? 13.996 0.051 -5.380 1.00 82.69 434 SER A C 1
ATOM 3024 O O . SER A 1 434 ? 14.552 -0.683 -4.563 1.00 82.69 434 SER A O 1
ATOM 3026 N N . LEU A 1 435 ? 13.295 1.124 -5.030 1.00 85.88 435 LEU A N 1
ATOM 3027 C CA . LEU A 1 435 ? 13.056 1.510 -3.644 1.00 85.88 435 LEU A CA 1
ATOM 3028 C C . LEU A 1 435 ? 11.747 0.899 -3.160 1.00 85.88 435 LEU A C 1
ATOM 3030 O O . LEU A 1 435 ? 10.772 0.846 -3.911 1.00 85.88 435 LEU A O 1
ATOM 3034 N N . THR A 1 436 ? 11.705 0.484 -1.902 1.00 87.19 436 THR A N 1
ATOM 3035 C CA . THR A 1 436 ? 10.493 -0.006 -1.240 1.00 87.19 436 THR A CA 1
ATOM 3036 C C . THR A 1 436 ? 10.343 0.679 0.103 1.00 87.19 436 THR A C 1
ATOM 3038 O O . THR A 1 436 ? 11.348 0.865 0.779 1.00 87.19 436 THR A O 1
ATOM 3041 N N . GLY A 1 437 ? 9.115 0.987 0.503 1.00 84.62 437 GLY A N 1
ATOM 30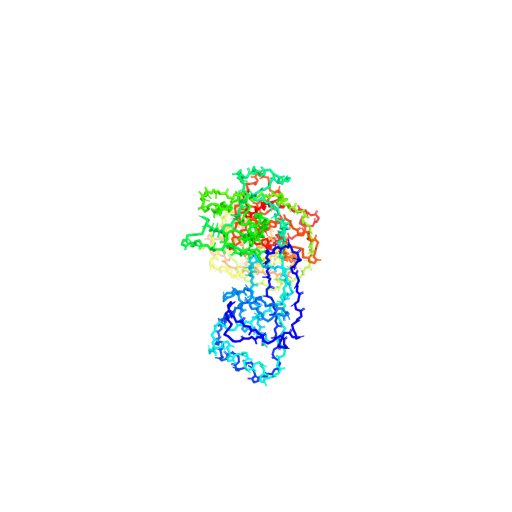42 C CA . GLY A 1 437 ? 8.832 1.606 1.797 1.00 84.62 437 GLY A CA 1
ATOM 3043 C C . GLY A 1 437 ? 7.344 1.584 2.118 1.00 84.62 437 GLY A C 1
ATOM 3044 O O . GLY A 1 437 ? 6.566 0.910 1.426 1.00 84.62 437 GLY A O 1
ATOM 3045 N N . ASN A 1 438 ? 6.939 2.317 3.154 1.00 85.38 438 ASN A N 1
ATOM 3046 C CA . ASN A 1 438 ? 5.529 2.471 3.503 1.00 85.38 438 ASN A CA 1
ATOM 3047 C C . ASN A 1 438 ? 5.206 3.873 4.034 1.00 85.38 438 ASN A C 1
ATOM 3049 O O . ASN A 1 438 ? 5.495 4.152 5.183 1.00 85.38 438 ASN A O 1
ATOM 3053 N N . VAL A 1 439 ? 4.453 4.664 3.264 1.00 84.62 439 VAL A N 1
ATOM 3054 C CA . VAL A 1 439 ? 4.109 6.059 3.619 1.00 84.62 439 VAL A CA 1
ATOM 3055 C C . VAL A 1 439 ? 3.228 6.211 4.868 1.00 84.62 439 VAL A C 1
ATOM 3057 O O . VAL A 1 439 ? 3.029 7.305 5.373 1.00 84.62 439 VAL A O 1
ATOM 3060 N N . LEU A 1 440 ? 2.619 5.126 5.355 1.00 82.06 440 LEU A N 1
ATOM 3061 C CA . LEU A 1 440 ? 1.792 5.152 6.565 1.00 82.06 440 LEU A CA 1
ATOM 3062 C C . LEU A 1 440 ? 2.565 4.703 7.811 1.00 82.06 440 LEU A C 1
ATOM 3064 O O . LEU A 1 440 ? 2.001 4.699 8.903 1.00 82.06 440 LEU A O 1
ATOM 3068 N N . GLN A 1 441 ? 3.815 4.255 7.671 1.00 73.56 441 GLN A N 1
ATOM 3069 C CA . GLN A 1 441 ? 4.573 3.626 8.749 1.00 73.56 441 GLN A CA 1
ATOM 3070 C C . GLN A 1 441 ? 6.015 4.113 8.745 1.00 73.56 441 GLN A C 1
ATOM 3072 O O . GLN A 1 441 ? 6.679 4.108 7.722 1.00 73.56 441 GLN A O 1
ATOM 3077 N N . SER A 1 442 ? 6.557 4.402 9.926 1.00 66.31 442 SER A N 1
ATOM 3078 C CA . SER A 1 442 ? 7.981 4.699 10.029 1.00 66.31 442 SER A CA 1
ATOM 3079 C C . SER A 1 442 ? 8.804 3.471 9.657 1.00 66.31 442 SER A C 1
ATOM 3081 O O . SER A 1 442 ? 8.800 2.466 10.373 1.00 66.31 442 SER A O 1
ATOM 3083 N N . ASP A 1 443 ? 9.549 3.586 8.565 1.00 63.47 443 ASP A N 1
ATOM 3084 C CA . ASP A 1 443 ? 10.575 2.644 8.157 1.00 63.47 443 ASP A CA 1
ATOM 3085 C C . ASP A 1 443 ? 11.987 3.196 8.436 1.00 63.47 443 ASP A C 1
ATOM 3087 O O . ASP A 1 443 ? 12.187 4.322 8.899 1.00 63.47 443 ASP A O 1
ATOM 3091 N N . GLY A 1 444 ? 12.995 2.334 8.286 1.00 50.34 444 GLY A N 1
ATOM 3092 C CA . GLY A 1 444 ? 14.375 2.646 8.666 1.00 50.34 444 GLY A CA 1
ATOM 3093 C C . GLY A 1 444 ? 15.062 3.694 7.786 1.00 50.34 444 GLY A C 1
ATOM 3094 O O . GLY A 1 444 ? 16.146 4.148 8.159 1.00 50.34 444 GLY A O 1
ATOM 3095 N N . ASP A 1 445 ? 14.451 4.080 6.663 1.00 56.75 445 ASP A N 1
ATOM 3096 C CA . ASP A 1 445 ? 15.124 4.789 5.573 1.00 56.75 445 ASP A CA 1
ATOM 3097 C C . ASP A 1 445 ? 14.735 6.276 5.468 1.00 56.75 445 ASP A C 1
ATOM 3099 O O . ASP A 1 445 ? 15.233 6.987 4.602 1.00 56.75 445 ASP A O 1
ATOM 3103 N N . GLY A 1 446 ? 13.960 6.801 6.425 1.00 50.69 446 GLY A N 1
ATOM 3104 C CA . GLY A 1 446 ? 13.680 8.241 6.536 1.00 50.69 446 GLY A CA 1
ATOM 3105 C C . GLY A 1 446 ? 12.203 8.617 6.609 1.00 50.69 446 GLY A C 1
ATOM 3106 O O . GLY A 1 446 ? 11.897 9.810 6.613 1.00 50.69 446 GLY A O 1
ATOM 3107 N N . ASP A 1 447 ? 11.313 7.630 6.695 1.00 59.78 447 ASP A N 1
ATOM 3108 C CA . ASP A 1 447 ? 9.861 7.807 6.731 1.00 59.78 447 ASP A CA 1
ATOM 3109 C C . ASP A 1 447 ? 9.342 8.193 8.138 1.00 59.78 447 ASP A C 1
ATOM 3111 O O . ASP A 1 447 ? 9.766 7.661 9.180 1.00 59.78 447 ASP A O 1
ATOM 3115 N N . VAL A 1 448 ? 8.419 9.159 8.183 1.00 59.97 448 VAL A N 1
ATOM 3116 C CA . VAL A 1 448 ? 7.725 9.572 9.408 1.00 59.97 448 VAL A CA 1
ATOM 3117 C C . VAL A 1 448 ? 6.281 9.121 9.298 1.00 59.97 448 VAL A C 1
ATOM 3119 O O . VAL A 1 448 ? 5.507 9.768 8.604 1.00 59.97 448 VAL A O 1
ATOM 3122 N N . ALA A 1 449 ? 5.904 8.113 10.090 1.00 67.81 449 ALA A N 1
ATOM 3123 C CA . ALA A 1 449 ? 4.557 7.556 10.083 1.00 67.81 449 ALA A CA 1
ATOM 3124 C C . ALA A 1 449 ? 3.475 8.644 10.068 1.00 67.81 449 ALA A C 1
ATOM 3126 O O . ALA A 1 449 ? 3.451 9.537 10.930 1.00 67.81 449 ALA A O 1
ATOM 3127 N N . ASP A 1 450 ? 2.563 8.536 9.111 1.00 77.44 450 ASP A N 1
ATOM 3128 C CA . ASP A 1 450 ? 1.321 9.289 9.116 1.00 77.44 450 ASP A CA 1
ATOM 3129 C C . ASP A 1 450 ? 0.508 9.004 10.380 1.00 77.44 450 ASP A C 1
ATOM 3131 O O . ASP A 1 450 ? 0.579 7.933 10.984 1.00 77.44 450 ASP A O 1
ATOM 3135 N N . THR A 1 451 ? -0.297 9.978 10.798 1.00 68.44 451 THR A N 1
ATOM 3136 C CA . THR A 1 451 ? -1.125 9.840 12.005 1.00 68.44 451 THR A CA 1
ATOM 3137 C C . THR A 1 451 ? -2.601 9.900 11.654 1.00 68.44 451 THR A C 1
ATOM 3139 O O . THR A 1 451 ? -3.015 10.681 10.802 1.00 68.44 451 THR A O 1
ATOM 3142 N N . GLY A 1 452 ? -3.414 9.084 12.317 1.00 67.56 452 GLY A N 1
ATOM 3143 C CA . GLY A 1 452 ? -4.863 9.072 12.150 1.00 67.56 452 GLY A CA 1
ATOM 3144 C C . GLY A 1 452 ? -5.451 7.705 12.474 1.00 67.56 452 GLY A C 1
ATOM 3145 O O . GLY A 1 452 ? -4.732 6.752 12.754 1.00 67.56 452 GLY A O 1
ATOM 3146 N N . VAL A 1 453 ? -6.778 7.602 12.452 1.00 65.31 453 VAL A N 1
ATOM 3147 C CA . VAL A 1 453 ? -7.480 6.386 12.881 1.00 65.31 453 VAL A CA 1
ATOM 3148 C C . VAL A 1 453 ? -7.773 5.460 11.703 1.00 65.31 453 VAL A C 1
ATOM 3150 O O . VAL A 1 453 ? -8.692 5.738 10.925 1.00 65.31 453 VAL A O 1
ATOM 3153 N N . ASN A 1 454 ? -7.080 4.317 11.624 1.00 71.06 454 ASN A N 1
ATOM 3154 C CA . ASN A 1 454 ? -7.232 3.343 10.531 1.00 71.06 454 ASN A CA 1
ATOM 3155 C C . ASN A 1 454 ? -7.067 4.013 9.156 1.00 71.06 454 ASN A C 1
ATOM 3157 O O . ASN A 1 454 ? -7.933 3.901 8.279 1.00 71.06 454 ASN A O 1
ATOM 3161 N N . ILE A 1 455 ? -5.987 4.779 9.007 1.00 81.62 455 ILE A N 1
ATOM 3162 C CA . ILE A 1 455 ? -5.700 5.520 7.781 1.00 81.62 455 ILE A CA 1
ATOM 3163 C C . ILE A 1 455 ? -5.380 4.573 6.626 1.00 81.62 455 ILE A C 1
ATOM 3165 O O . ILE A 1 455 ? -4.791 3.508 6.797 1.00 81.62 455 ILE A O 1
ATOM 3169 N N . LYS A 1 456 ? -5.787 4.975 5.426 1.00 89.00 456 LYS A N 1
ATOM 3170 C CA . LYS A 1 456 ? -5.467 4.286 4.174 1.00 89.00 456 LYS A CA 1
ATOM 3171 C C . LYS A 1 456 ? -5.160 5.293 3.085 1.00 89.00 456 LYS A C 1
ATOM 3173 O O . LYS A 1 456 ? -5.783 6.355 3.035 1.00 89.00 456 LYS A O 1
ATOM 3178 N N . VAL A 1 457 ? -4.289 4.918 2.157 1.00 92.19 457 VAL A N 1
ATOM 3179 C CA . VAL A 1 457 ? -4.056 5.710 0.948 1.00 92.19 457 VAL A CA 1
ATOM 3180 C C . VAL A 1 457 ? -5.238 5.523 -0.003 1.00 92.19 457 VAL A C 1
ATOM 3182 O O . VAL A 1 457 ? -5.574 4.399 -0.382 1.00 92.19 457 VAL A O 1
ATOM 3185 N N . THR A 1 458 ? -5.890 6.618 -0.392 1.00 93.81 458 THR A N 1
ATOM 3186 C CA . THR A 1 458 ? -7.068 6.594 -1.278 1.00 93.81 458 THR A CA 1
ATOM 3187 C C . THR A 1 458 ? -6.794 7.131 -2.668 1.00 93.81 458 THR A C 1
ATOM 3189 O O . THR A 1 458 ? -7.442 6.701 -3.626 1.00 93.81 458 THR A O 1
ATOM 3192 N N . SER A 1 459 ? -5.828 8.034 -2.813 1.00 95.50 459 SER A N 1
ATOM 3193 C CA . SER A 1 459 ? -5.387 8.496 -4.124 1.00 95.50 459 SER A CA 1
ATOM 3194 C C . SER A 1 459 ? -3.921 8.890 -4.132 1.00 95.50 459 SER A C 1
ATOM 3196 O O . SER A 1 459 ? -3.342 9.185 -3.088 1.00 95.50 459 SER A O 1
ATOM 3198 N N . VAL A 1 460 ? -3.336 8.891 -5.324 1.00 96.62 460 VAL A N 1
ATOM 3199 C CA . VAL A 1 460 ? -1.960 9.308 -5.573 1.00 96.62 460 VAL A CA 1
ATOM 3200 C C . VAL A 1 460 ? -1.883 10.112 -6.869 1.00 96.62 460 VAL A C 1
ATOM 3202 O O . VAL A 1 460 ? -2.595 9.829 -7.831 1.00 96.62 460 VAL A O 1
ATOM 3205 N N . THR A 1 461 ? -1.022 11.125 -6.893 1.00 95.94 461 THR A N 1
ATOM 3206 C CA . THR A 1 461 ? -0.765 11.990 -8.050 1.00 95.94 461 THR A CA 1
ATOM 3207 C C . THR A 1 461 ? 0.737 12.063 -8.307 1.00 95.94 461 THR A C 1
ATOM 3209 O O . THR A 1 461 ? 1.513 12.277 -7.375 1.00 95.94 461 THR A O 1
ATOM 3212 N N . ALA A 1 462 ? 1.157 11.912 -9.565 1.00 95.25 462 ALA A N 1
ATOM 3213 C CA . ALA A 1 462 ? 2.538 12.147 -9.989 1.00 95.25 462 ALA A CA 1
ATOM 3214 C C . ALA A 1 462 ? 2.789 13.652 -10.148 1.00 95.25 462 ALA A C 1
ATOM 3216 O O . ALA A 1 462 ? 2.742 14.186 -11.251 1.00 95.25 462 ALA A O 1
ATOM 3217 N N . THR A 1 463 ? 3.033 14.352 -9.044 1.00 91.12 463 THR A N 1
ATOM 3218 C CA . THR A 1 463 ? 3.151 15.820 -8.994 1.00 91.12 463 THR A CA 1
ATOM 3219 C C . THR A 1 463 ? 4.292 16.360 -9.864 1.00 91.12 463 THR A C 1
ATOM 3221 O O . THR A 1 463 ? 4.208 17.477 -10.373 1.00 91.12 463 THR A O 1
ATOM 3224 N N . SER A 1 464 ? 5.343 15.567 -10.089 1.00 87.31 464 SER A N 1
ATOM 3225 C CA . SER A 1 464 ? 6.417 15.906 -11.034 1.00 87.31 464 SER A CA 1
ATOM 3226 C C . SER A 1 464 ? 5.998 15.878 -12.513 1.00 87.31 464 SER A C 1
ATOM 3228 O O . SER A 1 464 ? 6.729 16.391 -13.362 1.00 87.31 464 SER A O 1
ATOM 3230 N N . VAL A 1 465 ? 4.830 15.321 -12.848 1.00 90.31 465 VAL A N 1
ATOM 3231 C CA . VAL A 1 465 ? 4.282 15.281 -14.209 1.00 90.31 465 VAL A CA 1
ATOM 3232 C C . VAL A 1 465 ? 3.279 16.425 -14.387 1.00 90.31 465 VAL A C 1
ATOM 3234 O O . VAL A 1 465 ? 2.365 16.616 -13.588 1.00 90.31 465 VAL A O 1
ATOM 3237 N N . THR A 1 466 ? 3.454 17.219 -15.448 1.00 89.62 466 THR A N 1
ATOM 3238 C CA . THR A 1 466 ? 2.566 18.358 -15.735 1.00 89.62 466 THR A CA 1
ATOM 3239 C C . THR A 1 466 ? 1.146 17.872 -16.027 1.00 89.62 466 THR A C 1
ATOM 3241 O O . THR A 1 466 ? 0.972 16.949 -16.818 1.00 89.62 466 THR A O 1
ATOM 3244 N N . ASP A 1 467 ? 0.152 18.514 -15.405 1.00 89.00 467 ASP A N 1
ATOM 3245 C CA . ASP A 1 467 ? -1.279 18.203 -15.542 1.00 89.00 467 ASP A CA 1
ATOM 3246 C C . ASP A 1 467 ? -1.658 16.757 -15.150 1.00 89.00 467 ASP A C 1
ATOM 3248 O O . ASP A 1 467 ? -2.615 16.194 -15.681 1.00 89.00 467 ASP A O 1
ATOM 3252 N N . ALA A 1 468 ? -0.914 16.138 -14.225 1.00 91.94 468 ALA A N 1
ATOM 3253 C CA . ALA A 1 468 ? -1.268 14.826 -13.693 1.00 91.94 468 ALA A CA 1
ATOM 3254 C C . ALA A 1 468 ? -2.532 14.891 -12.819 1.00 91.94 468 ALA A C 1
ATOM 3256 O O . ALA A 1 468 ? -2.585 15.631 -11.835 1.00 91.94 468 ALA A O 1
ATOM 3257 N N . ASP A 1 469 ? -3.526 14.073 -13.162 1.00 93.38 469 ASP A N 1
ATOM 3258 C CA . ASP A 1 469 ? -4.742 13.896 -12.370 1.00 93.38 469 ASP A CA 1
ATOM 3259 C C . ASP A 1 469 ? -4.537 12.863 -11.243 1.00 93.38 469 ASP A C 1
ATOM 3261 O O . ASP A 1 469 ? -3.771 11.905 -11.409 1.00 93.38 469 ASP A O 1
ATOM 3265 N N . PRO A 1 470 ? -5.244 13.003 -10.105 1.00 94.56 470 PRO A N 1
ATOM 3266 C CA . PRO A 1 470 ? -5.210 12.018 -9.032 1.00 94.56 470 PRO A CA 1
ATOM 3267 C C . PRO A 1 470 ? -5.812 10.680 -9.477 1.00 94.56 470 PRO A C 1
ATOM 3269 O O . PRO A 1 470 ? -6.905 10.618 -10.046 1.00 94.56 470 PRO A O 1
ATOM 3272 N N . VAL A 1 471 ? -5.119 9.591 -9.149 1.00 96.75 471 VAL A N 1
ATOM 3273 C CA . VAL A 1 471 ? -5.531 8.213 -9.437 1.00 96.75 471 VAL A CA 1
ATOM 3274 C C . VAL A 1 471 ? -5.921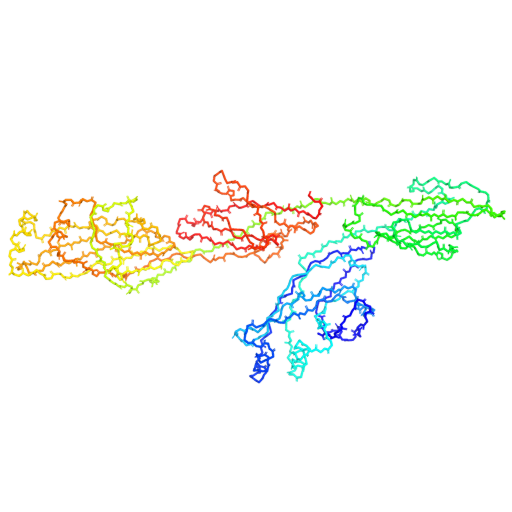 7.518 -8.138 1.00 96.75 471 VAL A C 1
ATOM 3276 O O . VAL A 1 471 ? -5.198 7.600 -7.147 1.00 96.75 471 VAL A O 1
ATOM 3279 N N . SER A 1 472 ? -7.063 6.826 -8.123 1.00 96.25 472 SER A N 1
ATOM 3280 C CA . SER A 1 472 ? -7.504 6.061 -6.950 1.00 96.25 472 SER A CA 1
ATOM 3281 C C . SER A 1 472 ? -6.584 4.875 -6.671 1.00 96.25 472 SER A C 1
ATOM 3283 O O . SER A 1 472 ? -6.284 4.101 -7.578 1.00 96.25 472 SER A O 1
ATOM 3285 N N . VAL A 1 473 ? -6.199 4.709 -5.407 1.00 95.94 473 VAL A N 1
ATOM 3286 C CA . VAL A 1 473 ? -5.331 3.620 -4.947 1.00 95.94 473 VAL A CA 1
ATOM 3287 C C . VAL A 1 473 ? -6.166 2.428 -4.482 1.00 95.94 473 VAL A C 1
ATOM 3289 O O . VAL A 1 473 ? -7.207 2.587 -3.842 1.00 95.94 473 VAL A O 1
ATOM 3292 N N . THR A 1 474 ? -5.718 1.217 -4.816 1.00 91.50 474 THR A N 1
ATOM 3293 C CA . THR A 1 474 ? -6.391 -0.041 -4.452 1.00 91.50 474 THR A CA 1
ATOM 3294 C C . THR A 1 474 ? -5.503 -0.937 -3.593 1.00 91.50 474 THR A C 1
ATOM 3296 O O . THR A 1 474 ? -4.282 -0.793 -3.574 1.00 91.50 474 THR A O 1
ATOM 3299 N N . SER A 1 475 ? -6.106 -1.915 -2.914 1.00 86.12 475 SER A N 1
ATOM 3300 C CA . SER A 1 475 ? -5.365 -2.910 -2.127 1.00 86.12 475 SER A CA 1
ATOM 3301 C C . SER A 1 475 ? -4.503 -3.848 -2.976 1.00 86.12 475 SER A C 1
ATOM 3303 O O . SER A 1 475 ? -3.523 -4.381 -2.474 1.00 86.12 475 SER A O 1
ATOM 3305 N N . SER A 1 476 ? -4.821 -4.035 -4.262 1.00 89.25 476 SER A N 1
ATOM 3306 C CA . SER A 1 476 ? -3.980 -4.786 -5.208 1.00 89.25 476 SER A CA 1
ATOM 3307 C C . SER A 1 476 ? -2.797 -3.982 -5.757 1.00 89.25 476 SER A C 1
ATOM 3309 O O . SER A 1 476 ? -2.045 -4.505 -6.575 1.00 89.25 476 SER A O 1
ATOM 3311 N N . GLY A 1 477 ? -2.658 -2.721 -5.346 1.00 92.25 477 GLY A N 1
ATOM 3312 C CA . GLY A 1 477 ? -1.641 -1.806 -5.843 1.00 92.25 477 GLY A CA 1
ATOM 3313 C C . GLY A 1 477 ? -2.146 -0.944 -6.994 1.00 92.25 477 GLY A C 1
ATOM 3314 O O . GLY A 1 477 ? -3.109 -1.258 -7.700 1.00 92.25 477 GLY A O 1
ATOM 3315 N N . THR A 1 478 ? -1.531 0.217 -7.154 1.00 96.38 478 THR A N 1
ATOM 3316 C CA . THR A 1 478 ? -1.819 1.174 -8.220 1.00 96.38 478 THR A CA 1
ATOM 3317 C C . THR A 1 478 ? -0.509 1.746 -8.714 1.00 96.38 478 THR A C 1
ATOM 3319 O O . THR A 1 478 ? 0.238 2.341 -7.941 1.00 96.38 478 THR A O 1
ATOM 3322 N N . THR A 1 479 ? -0.233 1.537 -9.999 1.00 95.62 479 THR A N 1
ATOM 3323 C CA . THR A 1 479 ? 0.997 1.991 -10.641 1.00 95.62 479 THR A CA 1
ATOM 3324 C C . THR A 1 479 ? 0.748 3.292 -11.387 1.00 95.62 479 THR A C 1
ATOM 3326 O O . THR A 1 479 ? -0.133 3.361 -12.246 1.00 95.62 479 THR A O 1
ATOM 3329 N N . ILE A 1 480 ? 1.546 4.309 -11.080 1.00 94.94 480 ILE A N 1
ATOM 3330 C CA . ILE A 1 480 ? 1.558 5.594 -11.772 1.00 94.94 480 ILE A CA 1
ATOM 3331 C C . ILE A 1 480 ? 2.954 5.873 -12.330 1.00 94.94 480 ILE A C 1
ATOM 3333 O O . ILE A 1 480 ? 3.969 5.649 -11.670 1.00 94.94 480 ILE A O 1
ATOM 3337 N N . ALA A 1 481 ? 2.991 6.366 -13.565 1.00 91.69 481 ALA A N 1
ATOM 3338 C CA . ALA A 1 481 ? 4.218 6.809 -14.207 1.00 91.69 481 ALA A CA 1
ATOM 3339 C C . ALA A 1 481 ? 4.542 8.240 -13.758 1.00 91.69 481 ALA A C 1
ATOM 3341 O O . ALA A 1 481 ? 3.725 9.147 -13.925 1.00 91.69 481 ALA A O 1
ATOM 3342 N N . GLY A 1 482 ? 5.731 8.429 -13.199 1.00 89.62 482 GLY A N 1
ATOM 3343 C CA . GLY A 1 482 ? 6.361 9.728 -13.011 1.00 89.62 482 GLY A CA 1
ATOM 3344 C C . GLY A 1 482 ? 7.197 10.138 -14.228 1.00 89.62 482 GLY A C 1
ATOM 3345 O O . GLY A 1 482 ? 7.160 9.494 -15.282 1.00 89.62 482 GLY A O 1
ATOM 3346 N N . ALA A 1 483 ? 7.943 11.231 -14.091 1.00 87.12 483 ALA A N 1
ATOM 3347 C CA . ALA A 1 483 ? 8.863 11.727 -15.109 1.00 87.12 483 ALA A CA 1
ATOM 3348 C C . ALA A 1 483 ? 10.183 10.936 -15.142 1.00 87.12 483 ALA A C 1
ATOM 3350 O O . ALA A 1 483 ? 10.810 10.848 -16.199 1.00 87.12 483 ALA A O 1
ATOM 3351 N N . TRP A 1 484 ? 10.593 10.350 -14.014 1.00 85.56 484 TRP A N 1
ATOM 3352 C CA . TRP A 1 484 ? 11.890 9.689 -13.828 1.00 85.56 484 TRP A CA 1
ATOM 3353 C C . TRP A 1 484 ? 11.786 8.250 -13.326 1.00 85.56 484 TRP A C 1
ATOM 3355 O O . TRP A 1 484 ? 12.788 7.536 -13.325 1.00 85.56 484 TRP A O 1
ATOM 3365 N N . GLY A 1 485 ? 10.597 7.800 -12.944 1.00 86.75 485 GLY A N 1
ATOM 3366 C CA . GLY A 1 485 ? 10.328 6.422 -12.575 1.00 86.75 485 GLY A CA 1
ATOM 3367 C C . GLY A 1 485 ? 8.844 6.107 -12.521 1.00 86.75 485 GLY A C 1
ATOM 3368 O O . GLY A 1 485 ? 7.993 6.893 -12.928 1.00 86.75 485 GLY A O 1
ATOM 3369 N N . SER A 1 486 ? 8.527 4.929 -12.007 1.00 90.69 486 SER A N 1
ATOM 3370 C CA . SER A 1 486 ? 7.162 4.467 -11.795 1.00 90.69 486 SER A CA 1
ATOM 3371 C C . SER A 1 486 ? 6.971 4.103 -10.330 1.00 90.69 486 SER A C 1
ATOM 3373 O O . SER A 1 486 ? 7.737 3.310 -9.785 1.00 90.69 486 SER A O 1
ATOM 3375 N N . LEU A 1 487 ? 5.924 4.642 -9.708 1.00 94.31 487 LEU A N 1
ATOM 3376 C CA . LEU A 1 487 ? 5.525 4.307 -8.343 1.00 94.31 487 LEU A CA 1
ATOM 3377 C C . LEU A 1 487 ? 4.371 3.310 -8.387 1.00 94.31 487 LEU A C 1
ATOM 3379 O O . LEU A 1 487 ? 3.369 3.562 -9.050 1.00 94.31 487 LEU A O 1
ATOM 3383 N N . THR A 1 488 ? 4.491 2.206 -7.661 1.00 95.56 488 THR A N 1
ATOM 3384 C CA . THR A 1 488 ? 3.375 1.318 -7.328 1.00 95.56 488 THR A CA 1
ATOM 3385 C C . THR A 1 488 ? 3.080 1.465 -5.847 1.00 95.56 488 THR A C 1
ATOM 3387 O O . THR A 1 488 ? 3.941 1.144 -5.040 1.00 95.56 488 THR A O 1
ATOM 3390 N N . ILE A 1 489 ? 1.889 1.945 -5.493 1.00 95.50 489 ILE A N 1
ATOM 3391 C CA . ILE A 1 489 ? 1.463 2.164 -4.103 1.00 95.50 489 ILE A CA 1
ATOM 3392 C C . ILE A 1 489 ? 0.167 1.407 -3.812 1.00 95.50 489 ILE A C 1
ATOM 3394 O O . ILE A 1 489 ? -0.697 1.283 -4.685 1.00 95.50 489 ILE A O 1
ATOM 3398 N N . HIS A 1 490 ? 0.038 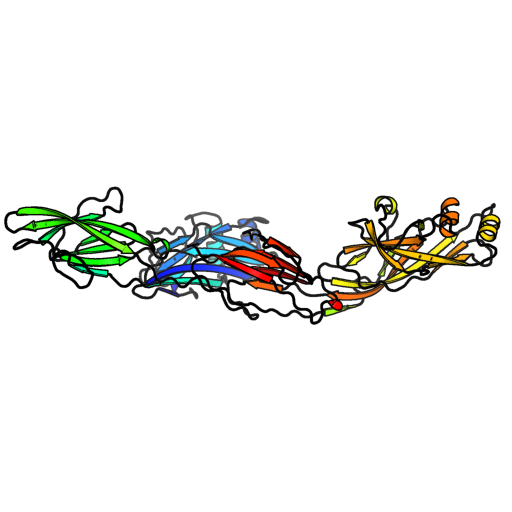0.888 -2.598 1.00 94.62 490 HIS A N 1
ATOM 3399 C CA . HIS A 1 490 ? -1.111 0.121 -2.128 1.00 94.62 490 HIS A CA 1
ATOM 3400 C C . HIS A 1 490 ? -1.900 0.917 -1.086 1.00 94.62 490 HIS A C 1
ATOM 3402 O O . HIS A 1 490 ? -1.410 1.878 -0.495 1.00 94.62 490 HIS A O 1
ATOM 3408 N N . SER A 1 491 ? -3.148 0.512 -0.839 1.00 91.62 491 SER A N 1
ATOM 3409 C CA . SER A 1 491 ? -4.008 1.200 0.134 1.00 91.62 491 SER A CA 1
ATOM 3410 C C . SER A 1 491 ? -3.488 1.134 1.574 1.00 91.62 491 SER A C 1
ATOM 3412 O O . SER A 1 491 ? -3.884 1.962 2.386 1.00 91.62 491 SER A O 1
ATOM 3414 N N . ASP A 1 492 ? -2.633 0.159 1.891 1.00 86.19 492 ASP A N 1
ATOM 3415 C CA . ASP A 1 492 ? -1.967 0.008 3.193 1.00 86.19 492 ASP A CA 1
ATOM 3416 C C . ASP A 1 492 ? -0.675 0.840 3.322 1.00 86.19 492 ASP A C 1
ATOM 3418 O O . ASP A 1 492 ? 0.069 0.668 4.287 1.00 86.19 492 ASP A O 1
ATOM 3422 N N . GLY A 1 493 ? -0.406 1.716 2.347 1.00 87.88 493 GLY A N 1
ATOM 3423 C CA . GLY A 1 493 ? 0.755 2.601 2.322 1.00 87.88 493 GLY A CA 1
ATOM 3424 C C . GLY A 1 493 ? 2.017 1.980 1.741 1.00 87.88 493 GLY A C 1
ATOM 3425 O O . GLY A 1 493 ? 2.922 2.715 1.346 1.00 87.88 493 GLY A O 1
ATOM 3426 N N . SER A 1 494 ? 2.076 0.650 1.616 1.00 89.50 494 SER A N 1
ATOM 3427 C CA . SER A 1 494 ? 3.246 -0.018 1.053 1.00 89.50 494 SER A CA 1
ATOM 3428 C C . SER A 1 494 ? 3.460 0.391 -0.403 1.00 89.50 494 SER A C 1
ATOM 3430 O O . SER A 1 494 ? 2.519 0.445 -1.209 1.00 89.50 494 SER A O 1
ATOM 3432 N N . TYR A 1 495 ? 4.709 0.669 -0.765 1.00 91.69 495 TYR A N 1
ATOM 3433 C CA . TYR A 1 495 ? 5.044 1.084 -2.117 1.00 91.69 495 TYR A CA 1
ATOM 3434 C C . TYR A 1 495 ? 6.348 0.490 -2.638 1.00 91.69 495 TYR A C 1
ATOM 3436 O O . TYR A 1 495 ? 7.225 0.039 -1.903 1.00 91.69 495 TYR A O 1
ATOM 3444 N N . THR A 1 496 ? 6.467 0.507 -3.961 1.00 91.94 496 THR A N 1
ATOM 3445 C CA . THR A 1 496 ? 7.706 0.269 -4.693 1.00 91.94 496 THR A CA 1
ATOM 3446 C C . THR A 1 496 ? 7.871 1.359 -5.737 1.00 91.94 496 THR A C 1
ATOM 3448 O O . THR A 1 496 ? 6.971 1.581 -6.547 1.00 91.94 496 THR A O 1
ATOM 3451 N N . TYR A 1 497 ? 9.016 2.029 -5.741 1.00 89.94 497 TYR A N 1
ATOM 3452 C CA . TYR A 1 497 ? 9.392 2.992 -6.763 1.00 89.94 497 TYR A CA 1
ATOM 3453 C C . TYR A 1 497 ? 10.526 2.419 -7.610 1.00 89.94 497 TYR A C 1
ATOM 3455 O O . TYR A 1 497 ? 11.588 2.075 -7.097 1.00 89.94 497 TYR A O 1
ATOM 3463 N N . GLN A 1 498 ? 10.298 2.310 -8.917 1.00 87.06 498 GLN A N 1
ATOM 3464 C CA . GLN A 1 498 ? 11.309 1.891 -9.882 1.00 87.06 498 GLN A CA 1
ATOM 3465 C C . GLN A 1 498 ? 11.723 3.102 -10.720 1.00 87.06 498 GLN A C 1
ATOM 3467 O O . GLN A 1 498 ? 10.943 3.526 -11.577 1.00 87.06 498 GLN A O 1
ATOM 3472 N N . PRO A 1 499 ? 12.938 3.645 -10.540 1.00 84.62 499 PRO A N 1
ATOM 3473 C CA . PRO A 1 499 ? 13.449 4.658 -11.448 1.00 84.62 499 PRO A CA 1
ATOM 3474 C C . PRO A 1 499 ? 13.621 4.068 -12.854 1.00 84.62 499 PRO A C 1
ATOM 3476 O O . PRO A 1 499 ? 13.979 2.898 -13.012 1.00 84.62 499 PRO A O 1
ATOM 3479 N N . TYR A 1 500 ? 13.396 4.879 -13.888 1.00 77.12 500 TYR A N 1
ATOM 3480 C CA . TYR A 1 500 ? 13.640 4.506 -15.283 1.00 77.12 500 TYR A CA 1
ATOM 3481 C C . TYR A 1 500 ? 15.140 4.379 -15.604 1.00 77.12 500 TYR A C 1
ATOM 3483 O O . TYR A 1 500 ? 15.480 3.850 -16.657 1.00 77.12 500 TYR A O 1
ATOM 3491 N N . GLY A 1 501 ? 16.030 4.802 -14.695 1.00 67.62 501 GLY A N 1
ATOM 3492 C CA . GLY A 1 501 ? 17.488 4.655 -14.782 1.00 67.62 501 GLY A CA 1
ATOM 3493 C C . GLY A 1 501 ? 18.186 5.706 -15.660 1.00 67.62 501 GLY A C 1
ATOM 3494 O O . GLY A 1 501 ? 17.550 6.606 -16.207 1.00 67.62 501 GLY A O 1
ATOM 3495 N N . GLY A 1 502 ? 19.513 5.591 -15.805 1.00 69.44 502 GLY A N 1
ATOM 3496 C CA . GLY A 1 502 ? 20.324 6.379 -16.748 1.00 69.44 502 GLY A CA 1
ATOM 3497 C C . GLY A 1 502 ? 20.960 7.660 -16.187 1.00 69.44 502 GLY A C 1
ATOM 3498 O O . GLY A 1 502 ? 20.491 8.251 -15.220 1.00 69.44 502 GLY A O 1
ATOM 3499 N N . VAL A 1 503 ? 22.034 8.133 -16.837 1.00 67.19 503 VAL A N 1
ATOM 3500 C CA . VAL A 1 503 ? 22.803 9.328 -16.407 1.00 67.19 503 VAL A CA 1
ATOM 3501 C C . VAL A 1 503 ? 21.971 10.607 -16.302 1.00 67.19 503 VAL A C 1
ATOM 3503 O O . VAL A 1 503 ? 22.317 11.502 -15.538 1.00 67.19 503 VAL A O 1
ATOM 3506 N N . ASN A 1 504 ? 20.875 10.702 -17.058 1.00 72.50 504 ASN A N 1
ATOM 3507 C CA . ASN A 1 504 ? 19.996 11.873 -17.041 1.00 72.50 504 ASN A CA 1
ATOM 3508 C C . ASN A 1 504 ? 19.150 11.953 -15.762 1.00 72.50 504 ASN A C 1
ATOM 3510 O O . ASN A 1 504 ? 18.682 13.037 -15.422 1.00 72.50 504 ASN A O 1
ATOM 3514 N N . SER A 1 505 ? 18.990 10.828 -15.063 1.00 72.31 505 SER A N 1
ATOM 3515 C CA . SER A 1 505 ? 18.229 10.713 -13.818 1.00 72.31 505 SER A CA 1
ATOM 3516 C C . SER A 1 505 ? 19.057 11.129 -12.594 1.00 72.31 505 SER A C 1
ATOM 3518 O O . SER A 1 505 ? 18.504 11.354 -11.522 1.00 72.31 505 SER A O 1
ATOM 3520 N N . VAL A 1 506 ? 20.380 11.293 -12.740 1.00 75.50 506 VAL A N 1
ATOM 3521 C CA . VAL A 1 506 ? 21.262 11.727 -11.645 1.00 75.50 506 VAL A CA 1
ATOM 3522 C C . VAL A 1 506 ? 20.934 13.157 -11.224 1.00 75.50 506 VAL A C 1
ATOM 3524 O O . VAL A 1 506 ? 20.936 14.078 -12.042 1.00 75.50 506 VAL A O 1
ATOM 3527 N N . GLY A 1 507 ? 20.701 13.345 -9.923 1.00 77.81 507 GLY A N 1
ATOM 3528 C CA . GLY A 1 507 ? 20.378 14.646 -9.334 1.00 77.81 507 GLY A CA 1
ATOM 3529 C C . GLY A 1 507 ? 18.966 15.143 -9.649 1.00 77.81 507 GLY A C 1
ATOM 3530 O O . GLY A 1 507 ? 18.646 16.287 -9.323 1.00 77.81 507 GLY A O 1
ATOM 3531 N N . GLN A 1 508 ? 18.134 14.312 -10.283 1.00 85.75 508 GLN A N 1
ATOM 3532 C CA . GLN A 1 508 ? 16.713 14.589 -10.446 1.00 85.75 508 GLN A CA 1
ATOM 3533 C C . GLN A 1 508 ? 15.953 14.195 -9.182 1.00 85.75 508 GLN A C 1
ATOM 3535 O O . GLN A 1 508 ? 16.363 13.306 -8.440 1.00 85.75 508 GLN A O 1
ATOM 3540 N N . SER A 1 509 ? 14.829 14.866 -8.954 1.00 85.62 509 SER A N 1
ATOM 3541 C CA . SER A 1 509 ? 13.898 14.553 -7.876 1.00 85.62 509 SER A CA 1
ATOM 3542 C C . SER A 1 509 ? 12.513 14.347 -8.469 1.00 85.62 509 SER A C 1
ATOM 3544 O O . SER A 1 509 ? 12.080 15.076 -9.367 1.00 85.62 509 SER A O 1
ATOM 3546 N N . GLU A 1 510 ? 11.832 13.330 -7.966 1.00 88.75 510 GLU A N 1
ATOM 3547 C CA . GLU A 1 510 ? 10.472 12.978 -8.330 1.00 88.75 510 GLU A CA 1
ATOM 3548 C C . GLU A 1 510 ? 9.602 13.108 -7.078 1.00 88.75 510 GLU A C 1
ATOM 3550 O O . GLU A 1 510 ? 9.992 12.655 -6.003 1.00 88.75 510 GLU A O 1
ATOM 3555 N N . VAL A 1 511 ? 8.447 13.758 -7.208 1.00 91.19 511 VAL A N 1
ATOM 3556 C CA . VAL A 1 511 ? 7.514 13.988 -6.106 1.00 91.19 511 VAL A CA 1
ATOM 3557 C C . VAL A 1 511 ? 6.171 13.382 -6.468 1.00 91.19 511 VAL A C 1
ATOM 3559 O O . VAL A 1 511 ? 5.587 13.694 -7.511 1.00 91.19 511 VAL A O 1
ATOM 3562 N N . PHE A 1 512 ? 5.667 12.560 -5.556 1.00 93.50 512 PHE A N 1
ATOM 3563 C CA . PHE A 1 512 ? 4.312 12.038 -5.575 1.00 93.50 512 PHE A CA 1
ATOM 3564 C C . PHE A 1 512 ? 3.537 12.638 -4.408 1.00 93.50 512 PHE A C 1
ATOM 3566 O O . PHE A 1 512 ? 4.068 12.791 -3.312 1.00 93.50 512 PHE A O 1
ATOM 3573 N N . THR A 1 513 ? 2.278 12.991 -4.639 1.00 93.25 513 THR A N 1
ATOM 3574 C CA . THR A 1 513 ? 1.377 13.443 -3.576 1.00 93.25 513 THR A CA 1
ATOM 3575 C C . THR A 1 513 ? 0.281 12.414 -3.408 1.00 93.25 513 THR A C 1
ATOM 3577 O O . THR A 1 513 ? -0.458 12.136 -4.354 1.00 93.25 513 THR A O 1
ATOM 3580 N N . TYR A 1 514 ? 0.172 11.854 -2.209 1.00 93.06 514 TYR A N 1
ATOM 3581 C CA . TYR A 1 514 ? -0.878 10.913 -1.854 1.00 93.06 514 TYR A CA 1
ATOM 3582 C C . TYR A 1 514 ? -1.905 11.562 -0.921 1.00 93.06 514 TYR A C 1
ATOM 3584 O O . TYR A 1 514 ? -1.656 12.589 -0.294 1.00 93.06 514 TYR A O 1
ATOM 3592 N N . THR A 1 515 ? -3.103 10.987 -0.888 1.00 92.38 515 THR A N 1
ATOM 3593 C CA . THR A 1 515 ? -4.168 11.365 0.044 1.00 92.38 515 THR A CA 1
ATOM 3594 C C . THR A 1 515 ? -4.459 10.188 0.949 1.00 92.38 515 THR A C 1
ATOM 3596 O O . THR A 1 515 ? -4.726 9.088 0.456 1.00 92.38 515 THR A O 1
ATOM 3599 N N . ILE A 1 516 ? -4.449 10.442 2.253 1.00 90.00 516 ILE A N 1
ATOM 3600 C CA . ILE A 1 516 ? -4.924 9.500 3.259 1.00 90.00 516 ILE A CA 1
ATOM 3601 C C . ILE A 1 516 ? -6.361 9.821 3.652 1.00 90.00 516 ILE A C 1
ATOM 3603 O O . ILE A 1 516 ? -6.816 10.962 3.580 1.00 90.00 516 ILE A O 1
ATOM 3607 N N . THR A 1 517 ? -7.093 8.793 4.048 1.00 85.94 517 THR A N 1
ATOM 3608 C CA . THR A 1 517 ? -8.457 8.910 4.561 1.00 85.94 517 THR A CA 1
ATOM 3609 C C . THR A 1 517 ? -8.544 8.041 5.796 1.00 85.94 517 THR A C 1
ATOM 3611 O O . THR A 1 517 ? -8.083 6.897 5.763 1.00 85.94 517 THR A O 1
ATOM 3614 N N . ASP A 1 518 ? -9.101 8.575 6.876 1.00 78.50 518 ASP A N 1
ATOM 3615 C CA . ASP A 1 518 ? -9.354 7.793 8.079 1.00 78.50 518 ASP A CA 1
ATOM 3616 C C . ASP A 1 518 ? -10.687 7.032 7.970 1.00 78.50 518 ASP A C 1
ATOM 3618 O O . ASP A 1 518 ? -11.420 7.088 6.978 1.00 78.50 518 ASP A O 1
ATOM 3622 N N . SER A 1 519 ? -10.989 6.250 9.001 1.00 65.12 519 SER A N 1
ATOM 3623 C CA . SER A 1 519 ? -12.246 5.498 9.097 1.00 65.12 519 SER A CA 1
ATOM 3624 C C . SER A 1 519 ? -13.506 6.361 9.272 1.00 65.12 519 SER A C 1
ATOM 3626 O O . SER A 1 519 ? -14.613 5.819 9.239 1.00 65.12 519 SER A O 1
ATOM 3628 N N . LEU A 1 520 ? -13.366 7.675 9.440 1.00 60.31 520 LEU A N 1
ATOM 3629 C CA . LEU A 1 520 ? -14.448 8.609 9.745 1.00 60.31 520 LEU A CA 1
ATOM 3630 C C . LEU A 1 520 ? -14.818 9.512 8.563 1.00 60.31 520 LEU A C 1
ATOM 3632 O O . LEU A 1 520 ? -15.909 10.089 8.582 1.00 60.31 520 LEU A O 1
ATOM 3636 N N . GLY A 1 521 ? -13.989 9.545 7.517 1.00 56.09 521 GLY A N 1
ATOM 3637 C CA . GLY A 1 521 ? -14.284 10.185 6.233 1.00 56.09 521 GLY A CA 1
ATOM 3638 C C . GLY A 1 521 ? -13.358 11.344 5.943 1.00 56.09 521 GLY A C 1
ATOM 3639 O O . GLY A 1 521 ? -13.799 12.497 6.153 1.00 56.09 521 GLY A O 1
#